Protein 6VRY (pdb70)

Structure (mmCIF, N/CA/C/O backbone):
data_6VRY
#
_entry.id   6VRY
#
_cell.length_a   65.760
_cell.length_b   72.087
_cell.length_c   100.833
_cell.angle_alpha   90.00
_cell.angle_beta   90.00
_cell.angle_gamma   90.00
#
_symmetry.space_group_name_H-M   'P 21 21 21'
#
loop_
_entity.id
_entity.type
_entity.pdbx_description
1 polymer 'NCI09 light chain'
2 polymer 'SIV V2 peptide'
3 polymer 'NCI09 heavy chain'
4 branched beta-D-mannopyranose-(1-4)-2-acetamido-2-deoxy-beta-D-glucopyranose-(1-4)-[alpha-L-fucopyranose-(1-6)]2-acetamido-2-deoxy-beta-D-glucopyranose
5 water water
#
loop_
_atom_site.group_PDB
_atom_site.id
_atom_site.type_symbol
_atom_site.label_atom_id
_atom_site.label_alt_id
_atom_site.label_comp_id
_atom_site.label_asym_id
_atom_site.label_entity_id
_atom_site.label_seq_id
_atom_site.pdbx_PDB_ins_code
_atom_site.Cartn_x
_atom_site.Cartn_y
_atom_site.Cartn_z
_atom_site.occupancy
_atom_site.B_iso_or_equiv
_atom_site.auth_seq_id
_atom_site.auth_comp_id
_atom_site.auth_asym_id
_atom_site.auth_atom_id
_atom_site.pdbx_PDB_model_num
ATOM 1 N N . GLU A 1 1 ? -1.689 -29.817 -7.686 1.00 12.05 1 GLU L N 1
ATOM 2 C CA . GLU A 1 1 ? -0.727 -28.669 -7.654 1.00 11.74 1 GLU L CA 1
ATOM 3 C C . GLU A 1 1 ? -1.458 -27.334 -7.526 1.00 12.94 1 GLU L C 1
ATOM 4 O O . GLU A 1 1 ? -2.655 -27.244 -7.843 1.00 14.39 1 GLU L O 1
ATOM 18 N N . ILE A 1 2 ? -0.724 -26.326 -7.057 1.00 10.64 2 ILE L N 1
ATOM 19 C CA . ILE A 1 2 ? -1.200 -24.945 -7.066 1.00 11.11 2 ILE L CA 1
ATOM 20 C C . ILE A 1 2 ? -0.920 -24.387 -8.451 1.00 12.94 2 ILE L C 1
ATOM 21 O O . ILE A 1 2 ? 0.176 -24.609 -8.993 1.00 14.46 2 ILE L O 1
ATOM 37 N N . VAL A 1 3 ? -1.893 -23.692 -9.029 1.00 9.57 3 VAL L N 1
ATOM 38 C CA . VAL A 1 3 ? -1.808 -23.108 -10.367 1.00 11.01 3 VAL L CA 1
ATOM 39 C C . VAL A 1 3 ? -1.641 -21.607 -10.233 1.00 10.11 3 VAL L C 1
ATOM 40 O O . VAL A 1 3 ? -2.391 -20.955 -9.488 1.00 10.19 3 VAL L O 1
ATOM 53 N N . MET A 1 4 ? -0.671 -21.071 -10.940 1.00 9.19 4 MET L N 1
ATOM 54 C CA . MET A 1 4 ? -0.402 -19.644 -10.999 1.00 8.24 4 MET L CA 1
ATOM 55 C C . MET A 1 4 ? -0.892 -19.077 -12.322 1.00 9.49 4 MET L C 1
ATOM 56 O O . MET A 1 4 ? -0.641 -19.659 -13.381 1.00 11.69 4 MET L O 1
ATOM 70 N N . THR A 1 5 ? -1.591 -17.973 -12.268 1.00 9.81 5 THR L N 1
ATOM 71 C CA A THR A 1 5 ? -2.130 -17.315 -13.450 0.50 10.68 5 THR L CA 1
ATOM 72 C CA B THR A 1 5 ? -2.064 -17.329 -13.480 0.50 12.33 5 THR L CA 1
ATOM 73 C C . THR A 1 5 ? -1.656 -15.873 -13.458 1.00 12.57 5 THR L C 1
ATOM 74 O O . THR A 1 5 ? -1.815 -15.179 -12.449 1.00 15.81 5 THR L O 1
ATOM 95 N N . GLN A 1 6 ? -1.161 -15.400 -14.583 1.00 10.23 6 GLN L N 1
ATOM 96 C CA . GLN A 1 6 ? -0.669 -14.049 -14.738 1.00 9.97 6 GLN L CA 1
ATOM 97 C C . GLN A 1 6 ? -1.517 -13.241 -15.706 1.00 12.00 6 GLN L C 1
ATOM 98 O O . GLN A 1 6 ? -2.047 -13.763 -16.688 1.00 14.71 6 GLN L O 1
ATOM 112 N N . SER A 1 7 ? -1.605 -11.955 -15.441 1.00 11.85 7 SER L N 1
ATOM 113 C CA . SER A 1 7 ? -2.286 -11.024 -16.319 1.00 12.14 7 SER L CA 1
ATOM 114 C C . SER A 1 7 ? -1.598 -9.672 -16.240 1.00 14.16 7 SER L C 1
ATOM 115 O O . SER A 1 7 ? -0.943 -9.369 -15.234 1.00 13.37 7 SER L O 1
ATOM 123 N N . PRO A 1 8 ? -1.685 -8.846 -17.304 1.00 13.08 8 PRO L N 1
ATOM 124 C CA . PRO A 1 8 ? -2.194 -9.225 -18.627 1.00 12.88 8 PRO L CA 1
ATOM 125 C C . PRO A 1 8 ? -1.219 -10.179 -19.331 1.00 14.11 8 PRO L C 1
ATOM 126 O O . PRO A 1 8 ? -0.100 -10.387 -18.862 1.00 15.14 8 PRO L O 1
ATOM 137 N N . VAL A 1 9 ? -1.618 -10.747 -20.467 1.00 14.23 9 VAL L N 1
ATOM 138 C CA . VAL A 1 9 ? -0.709 -11.602 -21.224 1.00 14.92 9 VAL L CA 1
ATOM 139 C C . VAL A 1 9 ? 0.423 -10.780 -21.836 1.00 12.16 9 VAL L C 1
ATOM 140 O O . VAL A 1 9 ? 1.576 -11.234 -21.918 1.00 13.95 9 VAL L O 1
ATOM 153 N N . THR A 1 10 ? 0.113 -9.568 -22.284 1.00 12.96 10 THR L N 1
ATOM 154 C CA . THR A 1 10 ? 1.083 -8.668 -22.876 1.00 14.00 10 THR L CA 1
ATOM 155 C C . THR A 1 10 ? 0.776 -7.253 -22.394 1.00 13.05 10 THR L C 1
ATOM 156 O O . THR A 1 10 ? -0.378 -6.923 -22.096 1.00 15.10 10 THR L O 1
ATOM 167 N N . LEU A 1 11 ? 1.818 -6.424 -22.310 1.00 13.50 11 LEU L N 1
ATOM 168 C CA . LEU A 1 11 ? 1.762 -5.031 -21.893 1.00 12.67 11 LEU L CA 1
ATOM 169 C C . LEU A 1 11 ? 2.644 -4.273 -22.862 1.00 16.63 11 LEU L C 1
ATOM 170 O O . LEU A 1 11 ? 3.711 -4.761 -23.246 1.00 18.30 11 LEU L O 1
ATOM 186 N N . SER A 1 12 ? 2.194 -3.107 -23.302 1.00 13.61 12 SER L N 1
ATOM 187 C CA . SER A 1 12 ? 2.959 -2.266 -24.208 1.00 13.60 12 SER L CA 1
ATOM 188 C C . SER A 1 12 ? 2.890 -0.864 -23.645 1.00 18.08 12 SER L C 1
ATOM 189 O O . SER A 1 12 ? 1.809 -0.256 -23.628 1.00 18.53 12 SER L O 1
ATOM 197 N N . LEU A 1 13 ? 4.026 -0.352 -23.186 1.00 14.04 13 LEU L N 1
ATOM 198 C CA . LEU A 1 13 ? 4.083 0.916 -22.474 1.00 15.43 13 LEU L CA 1
ATOM 199 C C . LEU A 1 13 ? 5.295 1.735 -22.889 1.00 15.27 13 LEU L C 1
ATOM 200 O O . LEU A 1 13 ? 6.326 1.188 -23.266 1.00 15.07 13 LEU L O 1
ATOM 216 N N . SER A 1 14 ? 5.171 3.045 -22.792 1.00 18.93 14 SER L N 1
ATOM 217 C CA . SER A 1 14 ? 6.268 3.933 -23.159 1.00 18.42 14 SER L CA 1
ATOM 218 C C . SER A 1 14 ? 7.326 3.973 -22.063 1.00 19.15 14 SER L C 1
ATOM 219 O O . SER A 1 14 ? 7.022 3.767 -20.882 1.00 20.46 14 SER L O 1
ATOM 227 N N . PRO A 1 15 ? 8.578 4.266 -22.420 1.00 20.13 15 PRO L N 1
ATOM 228 C CA . PRO A 1 15 ? 9.597 4.446 -21.384 1.00 19.12 15 PRO L CA 1
ATOM 229 C C . PRO A 1 15 ? 9.184 5.518 -20.393 1.00 21.88 15 PRO L C 1
ATOM 230 O O . PRO A 1 15 ? 8.599 6.543 -20.755 1.00 22.65 15 PRO L O 1
ATOM 241 N N . GLY A 1 16 ? 9.495 5.263 -19.131 1.00 20.65 16 GLY L N 1
ATOM 242 C CA . GLY A 1 16 ? 9.116 6.151 -18.065 1.00 26.74 16 GLY L CA 1
ATOM 243 C C . GLY A 1 16 ? 7.804 5.807 -17.397 1.00 24.21 16 GLY L C 1
ATOM 244 O O . GLY A 1 16 ? 7.549 6.290 -16.290 1.00 28.54 16 GLY L O 1
ATOM 248 N N . GLU A 1 17 ? 6.973 4.991 -18.040 1.00 19.51 17 GLU L N 1
ATOM 249 C CA . GLU A 1 17 ? 5.689 4.631 -17.468 1.00 20.41 17 GLU L CA 1
ATOM 250 C C . GLU A 1 17 ? 5.823 3.450 -16.518 1.00 19.11 17 GLU L C 1
ATOM 251 O O . GLU A 1 17 ? 6.793 2.694 -16.555 1.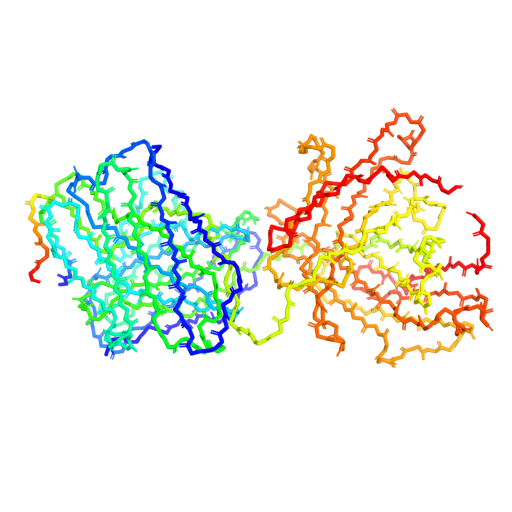00 21.22 17 GLU L O 1
ATOM 263 N N . ARG A 1 18 ? 4.831 3.314 -15.644 1.00 18.81 18 ARG L N 1
ATOM 264 C CA . ARG A 1 18 ? 4.799 2.248 -14.655 1.00 17.88 18 ARG L CA 1
ATOM 265 C C . ARG A 1 18 ? 4.109 1.016 -15.215 1.00 18.80 18 ARG L C 1
ATOM 266 O O . ARG A 1 18 ? 2.996 1.100 -15.745 1.00 22.11 18 ARG L O 1
ATOM 287 N N . ALA A 1 19 ? 4.797 -0.118 -15.142 1.00 17.62 19 ALA L N 1
ATOM 288 C CA . ALA A 1 19 ? 4.212 -1.396 -15.500 1.00 16.01 19 ALA L CA 1
ATOM 289 C C . ALA A 1 19 ? 3.764 -2.118 -14.234 1.00 15.52 19 ALA L C 1
ATOM 290 O O . ALA A 1 19 ? 4.520 -2.204 -13.262 1.00 18.38 19 ALA L O 1
ATOM 297 N N . THR A 1 20 ? 2.545 -2.637 -14.260 1.00 14.67 20 THR L N 1
ATOM 298 C CA . THR A 1 20 ? 1.958 -3.378 -13.147 1.00 14.59 20 THR L CA 1
ATOM 299 C C . THR A 1 20 ? 1.572 -4.755 -13.675 1.00 14.75 20 THR L C 1
ATOM 300 O O . THR A 1 20 ? 0.685 -4.876 -14.518 1.00 17.43 20 THR L O 1
ATOM 311 N N . LEU A 1 21 ? 2.233 -5.791 -13.170 1.00 12.33 21 LEU L N 1
ATOM 312 C CA . LEU A 1 21 ? 2.023 -7.161 -13.592 1.00 11.54 21 LEU L CA 1
ATOM 313 C C . LEU A 1 21 ? 1.395 -7.916 -12.439 1.00 11.44 21 LEU L C 1
ATOM 314 O O . LEU A 1 21 ? 1.873 -7.807 -11.304 1.00 13.98 21 LEU L O 1
ATOM 330 N N . SER A 1 22 ? 0.343 -8.683 -12.715 1.00 11.70 22 SER L N 1
ATOM 331 C CA . SER A 1 22 ? -0.368 -9.402 -11.660 1.00 11.49 22 SER L CA 1
ATOM 332 C C . SER A 1 22 ? -0.161 -10.910 -11.750 1.00 10.39 22 SER L C 1
ATOM 333 O O . SER A 1 22 ? -0.059 -11.483 -12.838 1.00 10.61 22 SER L O 1
ATOM 341 N N . CYS A 1 23 ? -0.170 -11.559 -10.585 1.00 10.17 23 CYS L N 1
ATOM 342 C CA . CYS A 1 23 ? -0.028 -13.003 -10.454 1.00 11.55 23 CYS L CA 1
ATOM 343 C C . CYS A 1 23 ? -1.030 -13.450 -9.407 1.00 14.94 23 CYS L C 1
ATOM 344 O O . CYS A 1 23 ? -1.145 -12.826 -8.341 1.00 15.97 23 CYS L O 1
ATOM 351 N N . ARG A 1 24 ? -1.815 -14.465 -9.742 1.00 12.36 24 ARG L N 1
ATOM 352 C CA . ARG A 1 24 ? -2.811 -15.043 -8.858 1.00 12.36 24 ARG L CA 1
ATOM 353 C C . ARG A 1 24 ? -2.495 -16.516 -8.638 1.00 11.69 24 ARG L C 1
ATOM 354 O O . ARG A 1 24 ? -2.143 -17.235 -9.585 1.00 13.64 24 ARG L O 1
ATOM 375 N N . ALA A 1 25 ? -2.565 -16.967 -7.390 1.00 10.62 25 ALA L N 1
ATOM 376 C CA . ALA A 1 25 ? -2.427 -18.375 -7.033 1.00 10.47 25 ALA L CA 1
ATOM 377 C C . ALA A 1 25 ? -3.796 -18.983 -6.786 1.00 11.54 25 ALA L C 1
ATOM 378 O O . ALA A 1 25 ? -4.686 -18.328 -6.252 1.00 13.65 25 ALA L O 1
ATOM 385 N N . SER A 1 26 ? -3.954 -20.269 -7.128 1.00 11.32 26 SER L N 1
ATOM 386 C CA . SER A 1 26 ? -5.239 -20.932 -6.975 1.00 12.46 26 SER L CA 1
ATOM 387 C C . SER A 1 26 ? -5.578 -21.239 -5.527 1.00 12.63 26 SER L C 1
ATOM 388 O O . SER A 1 26 ? -6.763 -21.416 -5.216 1.00 16.60 26 SER L O 1
ATOM 396 N N . GLN A 1 27 ? -4.595 -21.314 -4.661 1.00 12.64 27 GLN L N 1
ATOM 397 C CA . GLN A 1 27 ? -4.775 -21.344 -3.214 1.00 14.07 27 GLN L CA 1
ATOM 398 C C . GLN A 1 27 ? -3.662 -20.489 -2.628 1.00 13.35 27 GLN L C 1
ATOM 399 O O . GLN A 1 27 ? -2.645 -20.231 -3.279 1.00 13.15 27 GLN L O 1
ATOM 413 N N . SER A 1 28 ? -3.825 -20.072 -1.386 1.00 12.06 28 SER L N 1
ATOM 414 C CA . SER A 1 28 ? -2.820 -19.209 -0.783 1.00 12.15 28 SER L CA 1
ATOM 415 C C . SER A 1 28 ? -1.446 -19.859 -0.793 1.00 12.90 28 SER L C 1
ATOM 416 O O . SER A 1 28 ? -1.282 -21.029 -0.436 1.00 13.79 28 SER L O 1
ATOM 424 N N . VAL A 1 29 ? -0.439 -19.068 -1.163 1.00 11.31 29 VAL L N 1
ATOM 425 C CA . VAL A 1 29 ? 0.966 -19.453 -1.049 1.00 11.60 29 VAL L CA 1
ATOM 426 C C . VAL A 1 29 ? 1.684 -18.612 0.012 1.00 11.30 29 VAL L C 1
ATOM 427 O O . VAL A 1 29 ? 2.919 -18.625 0.092 1.00 10.93 29 VAL L O 1
ATOM 440 N N . ASN A 1 30 ? 0.918 -17.873 0.833 1.00 13.35 30 ASN L N 1
ATOM 441 C CA . ASN A 1 30 ? 1.413 -16.957 1.862 1.00 12.12 30 ASN L CA 1
ATOM 442 C C . ASN A 1 30 ? 2.395 -15.970 1.224 1.00 12.05 30 ASN L C 1
ATOM 443 O O . ASN A 1 30 ? 1.966 -15.104 0.464 1.00 13.01 30 ASN L O 1
ATOM 453 N N . ALA A 1 31 ? 3.694 -16.096 1.486 1.00 10.46 31 ALA L N 1
ATOM 454 C CA . ALA A 1 31 ? 4.693 -15.206 0.909 1.00 11.59 31 ALA L CA 1
ATOM 455 C C . ALA A 1 31 ? 5.670 -15.939 0.002 1.00 9.98 31 ALA L C 1
ATOM 456 O O . ALA A 1 31 ? 6.680 -15.361 -0.398 1.00 10.44 31 ALA L O 1
ATOM 463 N N . SER A 1 32 ? 5.407 -17.205 -0.310 1.00 9.21 32 SER L N 1
ATOM 464 C CA . SER A 1 32 ? 6.364 -18.053 -1.019 1.00 9.04 32 SER L CA 1
ATOM 465 C C . SER A 1 32 ? 6.195 -17.877 -2.526 1.00 8.38 32 SER L C 1
ATOM 466 O O . SER A 1 32 ? 5.708 -18.768 -3.247 1.00 9.14 32 SER L O 1
ATOM 474 N N . LEU A 1 33 ? 6.623 -16.706 -3.000 1.00 8.47 33 LEU L N 1
ATOM 475 C CA . LEU A 1 33 ? 6.373 -16.271 -4.373 1.00 7.79 33 LEU L CA 1
ATOM 476 C C . LEU A 1 33 ? 7.581 -15.512 -4.885 1.00 8.22 33 LEU L C 1
ATOM 477 O O . LEU A 1 33 ? 8.077 -14.584 -4.230 1.00 8.80 33 LEU L O 1
ATOM 493 N N . ALA A 1 34 ? 8.057 -15.904 -6.060 1.00 8.29 34 ALA L N 1
ATOM 494 C CA . ALA A 1 34 ? 9.220 -15.327 -6.709 1.00 7.87 34 ALA L CA 1
ATOM 495 C C . ALA A 1 34 ? 8.829 -14.840 -8.102 1.00 7.57 34 ALA L C 1
ATOM 496 O O . ALA A 1 34 ? 7.864 -15.319 -8.712 1.00 8.03 34 ALA L O 1
ATOM 503 N N . TRP A 1 35 ? 9.625 -13.894 -8.609 1.00 7.74 35 TRP L N 1
ATOM 504 C CA . TRP A 1 35 ? 9.476 -13.337 -9.952 1.00 7.73 35 TRP L CA 1
ATOM 505 C C . TRP A 1 35 ? 10.794 -13.468 -10.705 1.00 7.72 35 TRP L C 1
ATOM 506 O O . TRP A 1 35 ? 11.878 -13.240 -10.145 1.00 8.33 35 TRP L O 1
ATOM 527 N N . TYR A 1 36 ? 10.682 -13.785 -11.995 1.00 7.86 36 TYR L N 1
ATOM 528 C CA . TYR A 1 36 ? 11.806 -13.892 -12.902 1.00 7.84 36 TYR L CA 1
ATOM 529 C C . TYR A 1 36 ? 11.585 -13.014 -14.127 1.00 7.69 36 TYR L C 1
ATOM 530 O O . TYR A 1 36 ? 10.445 -12.747 -14.514 1.00 8.18 36 TYR L O 1
ATOM 548 N N . GLN A 1 37 ? 12.697 -12.577 -14.737 1.00 7.90 37 GLN L N 1
ATOM 549 C CA . GLN A 1 37 ? 12.714 -11.866 -16.022 1.00 8.10 37 GLN L CA 1
ATOM 550 C C . GLN A 1 37 ? 13.438 -12.729 -17.033 1.00 8.27 37 GLN L C 1
ATOM 551 O O . GLN A 1 37 ? 14.561 -13.167 -16.766 1.00 9.08 37 GLN L O 1
ATOM 565 N N . GLN A 1 38 ? 12.842 -12.938 -18.197 1.00 7.82 38 GLN L N 1
ATOM 566 C CA . GLN A 1 38 ? 13.498 -13.699 -19.262 1.00 7.80 38 GLN L CA 1
ATOM 567 C C . GLN A 1 38 ? 13.587 -12.860 -20.532 1.00 8.01 38 GLN L C 1
ATOM 568 O O . GLN A 1 38 ? 12.568 -12.554 -21.158 1.00 9.41 38 GLN L O 1
ATOM 582 N N . LYS A 1 39 ? 14.778 -12.531 -20.909 1.00 10.16 39 LYS L N 1
ATOM 583 C CA . LYS A 1 39 ? 15.072 -11.824 -22.145 1.00 12.51 39 LYS L CA 1
ATOM 584 C C . LYS A 1 39 ? 15.282 -12.824 -23.268 1.00 14.79 39 LYS L C 1
ATOM 585 O O . LYS A 1 39 ? 15.592 -13.992 -23.027 1.00 13.99 39 LYS L O 1
ATOM 604 N N . PRO A 1 40 ? 15.165 -12.385 -24.521 1.00 17.61 40 PRO L N 1
ATOM 605 C CA . PRO A 1 40 ? 15.300 -13.321 -25.644 1.00 18.36 40 PRO L CA 1
ATOM 606 C C . PRO A 1 40 ? 16.635 -14.051 -25.667 1.00 17.73 40 PRO L C 1
ATOM 607 O O . PRO A 1 40 ? 17.699 -13.458 -25.496 1.00 20.37 40 PRO L O 1
ATOM 618 N N . GLY A 1 41 ? 16.563 -15.359 -25.858 1.00 17.95 41 GLY L N 1
ATOM 619 C CA . GLY A 1 41 ? 17.725 -16.194 -25.996 1.00 21.26 41 GLY L CA 1
ATOM 620 C C . GLY A 1 41 ? 18.410 -16.535 -24.706 1.00 20.78 41 GLY L C 1
ATOM 621 O O . GLY A 1 41 ? 19.468 -17.168 -24.743 1.00 21.62 41 GLY L O 1
ATOM 625 N N . GLN A 1 42 ? 17.851 -16.118 -23.571 1.00 16.13 42 GLN L N 1
ATOM 626 C CA . GLN A 1 42 ? 18.482 -16.299 -22.277 1.00 13.49 42 GLN L CA 1
ATOM 627 C C . GLN A 1 42 ? 17.598 -17.133 -21.366 1.00 9.51 42 GLN L C 1
ATOM 628 O O . GLN A 1 42 ? 16.379 -17.235 -21.569 1.00 11.22 42 GLN L O 1
ATOM 642 N N . ALA A 1 43 ? 18.217 -17.698 -20.339 1.00 9.98 43 ALA L N 1
ATOM 643 C CA . ALA A 1 43 ? 17.466 -18.291 -19.256 1.00 11.28 43 ALA L CA 1
ATOM 644 C C . ALA A 1 43 ? 16.779 -17.202 -18.426 1.00 11.00 43 ALA L C 1
ATOM 645 O O . ALA A 1 43 ? 17.205 -16.042 -18.428 1.00 10.68 43 ALA L O 1
ATOM 652 N N . PRO A 1 44 ? 15.735 -17.558 -17.692 1.00 9.65 44 PRO L N 1
ATOM 653 C CA . PRO A 1 44 ? 15.162 -16.628 -16.712 1.00 8.39 44 PRO L CA 1
ATOM 654 C C . PRO A 1 44 ? 16.183 -16.208 -15.670 1.00 10.26 44 PRO L C 1
ATOM 655 O O . PRO A 1 44 ? 17.096 -16.960 -15.306 1.00 12.17 44 PRO L O 1
ATOM 666 N N . ARG A 1 45 ? 16.009 -14.973 -15.184 1.00 9.93 45 ARG L N 1
ATOM 667 C CA . ARG A 1 45 ? 16.808 -14.362 -14.139 1.00 9.64 45 ARG L CA 1
ATOM 668 C C . ARG A 1 45 ? 15.926 -14.060 -12.929 1.00 8.51 45 ARG L C 1
ATOM 669 O O . ARG A 1 45 ? 14.892 -13.396 -13.049 1.00 8.89 45 ARG L O 1
ATOM 690 N N . LEU A 1 46 ? 16.324 -14.544 -11.757 1.00 8.38 46 LEU L N 1
ATOM 691 C CA . LEU A 1 46 ? 15.584 -14.274 -10.533 1.00 8.67 46 LEU L CA 1
ATOM 692 C C . LEU A 1 46 ? 15.656 -12.794 -10.159 1.00 9.47 46 LEU L C 1
ATOM 693 O O . LEU A 1 46 ? 16.736 -12.220 -10.057 1.00 11.05 46 LEU L O 1
ATOM 709 N N . LEU A 1 47 ? 14.483 -12.203 -9.924 1.00 8.70 47 LEU L N 1
ATOM 710 C CA . LEU A 1 47 ? 14.392 -10.799 -9.526 1.00 9.11 47 LEU L CA 1
ATOM 711 C C . LEU A 1 47 ? 14.021 -10.617 -8.065 1.00 11.00 47 LEU L C 1
ATOM 712 O O . LEU A 1 47 ? 14.670 -9.838 -7.365 1.00 12.49 47 LEU L O 1
ATOM 728 N N . ILE A 1 48 ? 12.957 -11.282 -7.622 1.00 9.41 48 ILE L N 1
ATOM 729 C CA . ILE A 1 48 ? 12.305 -11.018 -6.347 1.00 9.63 48 ILE L CA 1
ATOM 730 C C . ILE A 1 48 ? 11.945 -12.367 -5.755 1.00 8.99 48 ILE L C 1
ATOM 731 O O . ILE A 1 48 ? 11.561 -13.289 -6.485 1.00 9.56 48 ILE L O 1
ATOM 747 N N . TYR A 1 49 ? 12.033 -12.503 -4.443 1.00 9.22 49 TYR L N 1
ATOM 748 C CA . TYR A 1 49 ? 11.518 -13.668 -3.752 1.00 10.39 49 TYR L CA 1
ATOM 749 C C . TYR A 1 49 ? 10.894 -13.243 -2.434 1.00 9.61 49 TYR L C 1
ATOM 750 O O . TYR A 1 49 ? 10.994 -12.087 -2.030 1.00 9.39 49 TYR L O 1
ATOM 768 N N . ASP A 1 50 ? 10.233 -14.181 -1.761 1.00 10.42 50 ASP L N 1
ATOM 769 C CA A ASP A 1 50 ? 9.475 -13.869 -0.543 0.62 10.00 50 ASP L CA 1
ATOM 770 C CA B ASP A 1 50 ? 9.467 -13.871 -0.547 0.38 9.99 50 ASP L CA 1
ATOM 771 C C . ASP A 1 50 ? 8.503 -12.712 -0.791 1.00 10.34 50 ASP L C 1
ATOM 772 O O . ASP A 1 50 ? 8.258 -11.877 0.090 1.00 12.27 50 ASP L O 1
ATOM 789 N N . ALA A 1 51 ? 7.955 -12.665 -2.008 1.00 9.72 51 ALA L N 1
ATOM 790 C CA . ALA A 1 51 ? 6.996 -11.677 -2.493 1.00 9.64 51 ALA L CA 1
ATOM 791 C C . ALA A 1 51 ? 7.584 -10.285 -2.725 1.00 9.73 51 ALA L C 1
ATOM 792 O O . ALA A 1 51 ? 7.220 -9.634 -3.706 1.00 10.85 51 ALA L O 1
ATOM 799 N N . SER A 1 52 ? 8.502 -9.829 -1.869 1.00 10.50 52 SER L N 1
ATOM 800 C CA . SER A 1 52 ? 8.945 -8.446 -1.885 1.00 12.09 52 SER L CA 1
ATOM 801 C C . SER A 1 52 ? 10.434 -8.231 -1.672 1.00 11.67 52 SER L C 1
ATOM 802 O O . SER A 1 52 ? 10.856 -7.073 -1.654 1.00 13.72 52 SER L O 1
ATOM 810 N N . THR A 1 53 ? 11.252 -9.273 -1.513 1.00 11.12 53 THR L N 1
ATOM 811 C CA . THR A 1 53 ? 12.689 -9.091 -1.295 1.00 11.13 53 THR L CA 1
ATOM 812 C C . THR A 1 53 ? 13.416 -9.112 -2.638 1.00 12.47 53 THR L C 1
ATOM 813 O O . THR A 1 53 ? 13.248 -10.039 -3.429 1.00 11.66 53 THR L O 1
ATOM 824 N N . ARG A 1 54 ? 14.207 -8.092 -2.920 1.00 13.90 54 ARG L N 1
ATOM 825 C CA . ARG A 1 54 ? 14.948 -8.045 -4.173 1.00 15.40 54 ARG L CA 1
ATOM 826 C C . ARG A 1 54 ? 16.212 -8.902 -4.096 1.00 16.03 54 ARG L C 1
ATOM 827 O O . ARG A 1 54 ? 16.929 -8.885 -3.093 1.00 18.44 54 ARG L O 1
ATOM 848 N N . ALA A 1 55 ? 16.517 -9.609 -5.189 1.00 15.52 55 ALA L N 1
ATOM 849 C CA . ALA A 1 55 ? 17.837 -10.223 -5.314 1.00 19.92 55 ALA L CA 1
ATOM 850 C C . ALA A 1 55 ? 18.915 -9.143 -5.277 1.00 19.50 55 ALA L C 1
ATOM 851 O O . ALA A 1 55 ? 18.686 -7.982 -5.637 1.00 21.10 55 ALA L O 1
ATOM 858 N N . THR A 1 56 ? 20.107 -9.524 -4.815 1.00 27.82 56 THR L N 1
ATOM 859 C CA . THR A 1 56 ? 21.175 -8.547 -4.630 1.00 29.94 56 THR L CA 1
ATOM 860 C C . THR A 1 56 ? 21.500 -7.836 -5.935 1.00 25.23 56 THR L C 1
ATOM 861 O O . THR A 1 56 ? 21.602 -8.458 -6.994 1.00 28.25 56 THR L O 1
ATOM 872 N N . GLY A 1 57 ? 21.670 -6.517 -5.852 1.00 27.09 57 GLY L N 1
ATOM 873 C CA . GLY A 1 57 ? 22.015 -5.723 -7.007 1.00 34.02 57 GLY L CA 1
ATOM 874 C C . GLY A 1 57 ? 20.869 -5.364 -7.926 1.00 31.76 57 GLY L C 1
ATOM 875 O O . GLY A 1 57 ? 21.082 -4.610 -8.883 1.00 35.11 57 GLY L O 1
ATOM 879 N N . LEU A 1 58 ? 19.661 -5.871 -7.679 1.00 25.40 58 LEU L N 1
ATOM 880 C CA . LEU A 1 58 ? 18.556 -5.589 -8.572 1.00 25.24 58 LEU L CA 1
ATOM 881 C C . LEU A 1 58 ? 18.284 -4.086 -8.594 1.00 23.05 58 LEU L C 1
ATOM 882 O O . LEU A 1 58 ? 18.235 -3.448 -7.538 1.00 26.36 58 LEU L O 1
ATOM 898 N N . PRO A 1 59 ? 18.069 -3.502 -9.776 1.00 21.70 59 PRO L N 1
ATOM 899 C CA . PRO A 1 59 ? 17.658 -2.097 -9.831 1.00 21.86 59 PRO L CA 1
ATOM 900 C C . PRO A 1 59 ? 16.416 -1.870 -8.988 1.00 23.05 59 PRO L C 1
ATOM 901 O O . PRO A 1 59 ? 15.530 -2.727 -8.897 1.00 24.21 59 PRO L O 1
ATOM 912 N N . ASP A 1 60 ? 16.358 -0.697 -8.362 1.00 26.24 60 ASP L N 1
ATOM 913 C CA . ASP A 1 60 ? 15.262 -0.400 -7.461 1.00 29.04 60 ASP L CA 1
ATOM 914 C C . ASP A 1 60 ? 13.936 -0.241 -8.185 1.00 29.77 60 ASP L C 1
ATOM 915 O O . ASP A 1 60 ? 12.892 -0.321 -7.539 1.00 27.86 60 ASP L O 1
ATOM 924 N N . ARG A 1 61 ? 13.941 -0.020 -9.504 1.00 20.70 61 ARG L N 1
ATOM 925 C CA . ARG A 1 61 ? 12.680 0.165 -10.205 1.00 22.84 61 ARG L CA 1
ATOM 926 C C . ARG A 1 61 ? 11.813 -1.089 -10.179 1.00 17.83 61 ARG L C 1
ATOM 927 O O . ARG A 1 61 ? 10.604 -0.987 -10.414 1.00 18.85 61 ARG L O 1
ATOM 948 N N . PHE A 1 62 ? 12.390 -2.262 -9.899 1.00 16.15 62 PHE L N 1
ATOM 949 C CA . PHE A 1 62 ? 11.619 -3.486 -9.763 1.00 14.63 62 PHE L CA 1
ATOM 950 C C . PHE A 1 62 ? 11.184 -3.638 -8.308 1.00 17.13 62 PHE L C 1
ATOM 951 O O . PHE A 1 62 ? 12.017 -3.587 -7.400 1.00 20.22 62 PHE L O 1
ATOM 968 N N . SER A 1 63 ? 9.883 -3.850 -8.082 1.00 14.00 63 SER L N 1
ATOM 969 C CA . SER A 1 63 ? 9.378 -4.077 -6.730 1.00 13.13 63 SER L CA 1
ATOM 970 C C . SER A 1 63 ? 8.271 -5.111 -6.758 1.00 15.71 63 SER L C 1
ATOM 971 O O . SER A 1 63 ? 7.500 -5.187 -7.722 1.00 17.09 63 SER L O 1
ATOM 979 N N . GLY A 1 64 ? 8.215 -5.933 -5.721 1.00 12.15 64 GLY L N 1
ATOM 980 C CA . GLY A 1 64 ? 7.197 -6.954 -5.592 1.00 10.72 64 GLY L CA 1
ATOM 981 C C . GLY A 1 64 ? 6.342 -6.663 -4.382 1.00 11.61 64 GLY L C 1
ATOM 982 O O . GLY A 1 64 ? 6.828 -6.178 -3.366 1.00 12.96 64 GLY L O 1
ATOM 986 N N . SER A 1 65 ? 5.063 -7.010 -4.484 1.00 10.59 65 SER L N 1
ATOM 987 C CA . SER A 1 65 ? 4.158 -6.892 -3.355 1.00 11.38 65 SER L CA 1
ATOM 988 C C . SER A 1 65 ? 3.110 -7.987 -3.411 1.00 11.07 65 SER L C 1
ATOM 989 O O . SER A 1 65 ? 2.953 -8.693 -4.406 1.00 10.28 65 SER L O 1
ATOM 997 N N . GLY A 1 66 ? 2.390 -8.123 -2.321 1.00 13.34 66 GLY L N 1
ATOM 998 C CA . GLY A 1 66 ? 1.255 -9.019 -2.253 1.00 13.25 66 GLY L CA 1
ATOM 999 C C . GLY A 1 66 ? 1.449 -10.115 -1.232 1.00 12.90 66 GLY L C 1
ATOM 1000 O O . GLY A 1 66 ? 2.469 -10.214 -0.556 1.00 14.98 66 GLY L O 1
ATOM 1004 N N . SER A 1 67 ? 0.432 -10.967 -1.146 1.00 11.10 67 SER L N 1
ATOM 1005 C CA A SER A 1 67 ? 0.424 -12.084 -0.230 0.48 13.20 67 SER L CA 1
ATOM 1006 C CA B SER A 1 67 ? 0.318 -11.986 -0.118 0.52 11.68 67 SER L CA 1
ATOM 1007 C C . SER A 1 67 ? -0.807 -12.936 -0.497 1.00 12.04 67 SER L C 1
ATOM 1008 O O . SER A 1 67 ? -1.772 -12.514 -1.154 1.00 13.37 67 SER L O 1
ATOM 1023 N N . GLY A 1 68 ? -0.711 -14.183 -0.045 1.00 12.25 68 GLY L N 1
ATOM 1024 C CA . GLY A 1 68 ? -1.824 -15.116 -0.120 1.00 12.53 68 GLY L CA 1
ATOM 1025 C C . GLY A 1 68 ? -2.040 -15.605 -1.530 1.00 10.97 68 GLY L C 1
ATOM 1026 O O . GLY A 1 68 ? -1.261 -16.419 -2.031 1.00 11.49 68 GLY L O 1
ATOM 1030 N N . THR A 1 69 ? -3.078 -15.093 -2.196 1.00 11.23 69 THR L N 1
ATOM 1031 C CA . THR A 1 69 ? -3.374 -15.467 -3.577 1.00 11.48 69 THR L CA 1
ATOM 1032 C C . THR A 1 69 ? -3.102 -14.369 -4.590 1.00 12.55 69 THR L C 1
ATOM 1033 O O . THR A 1 69 ? -3.295 -14.603 -5.777 1.00 13.68 69 THR L O 1
ATOM 1044 N N . GLU A 1 70 ? -2.742 -13.150 -4.173 1.00 10.55 70 GLU L N 1
ATOM 1045 C CA . GLU A 1 70 ? -2.629 -12.027 -5.099 1.00 10.95 70 GLU L CA 1
ATOM 1046 C C . GLU A 1 70 ? -1.298 -11.317 -4.947 1.00 10.57 70 GLU L C 1
ATOM 1047 O O . GLU A 1 70 ? -0.955 -10.873 -3.848 1.00 12.17 70 GLU L O 1
ATOM 1059 N N . PHE A 1 71 ? -0.563 -11.199 -6.049 1.00 9.76 71 PHE L N 1
ATOM 1060 C CA . PHE A 1 71 ? 0.779 -10.635 -6.061 1.00 9.62 71 PHE L CA 1
ATOM 1061 C C . PHE A 1 71 ? 0.924 -9.695 -7.245 1.00 11.43 71 PHE L C 1
ATOM 1062 O O . PHE A 1 71 ? 0.235 -9.830 -8.266 1.00 11.46 71 PHE L O 1
ATOM 1079 N N . THR A 1 72 ? 1.833 -8.729 -7.096 1.00 10.05 72 THR L N 1
ATOM 1080 C CA A THR A 1 72 ? 2.128 -7.756 -8.143 0.63 10.02 72 THR L CA 1
ATOM 1081 C CA B THR A 1 72 ? 2.136 -7.809 -8.181 0.37 11.88 72 THR L CA 1
ATOM 1082 C C . THR A 1 72 ? 3.636 -7.575 -8.283 1.00 11.64 72 THR L C 1
ATOM 1083 O O . THR A 1 72 ? 4.344 -7.489 -7.273 1.00 12.32 72 THR L O 1
ATOM 1104 N N . LEU A 1 73 ? 4.112 -7.471 -9.523 1.00 10.14 73 LEU L N 1
ATOM 1105 C CA . LEU A 1 73 ? 5.446 -6.989 -9.834 1.00 9.72 73 LEU L CA 1
ATOM 1106 C C . LEU A 1 73 ? 5.269 -5.621 -10.478 1.00 11.23 73 LEU L C 1
ATOM 1107 O O . LEU A 1 73 ? 4.503 -5.497 -11.440 1.00 12.47 73 LEU L O 1
ATOM 1123 N N . SER A 1 74 ? 5.938 -4.615 -9.944 1.00 12.57 74 SER L N 1
ATOM 1124 C CA . SER A 1 74 ? 5.892 -3.274 -10.502 1.00 14.01 74 SER L CA 1
ATOM 1125 C C . SER A 1 74 ? 7.251 -2.928 -11.077 1.00 14.04 74 SER L C 1
ATOM 1126 O O . SER A 1 74 ? 8.301 -3.238 -10.496 1.00 15.66 74 SER L O 1
ATOM 1134 N N . ILE A 1 75 ? 7.232 -2.295 -12.239 1.00 14.92 75 ILE L N 1
ATOM 1135 C CA . ILE A 1 75 ? 8.419 -1.664 -12.796 1.00 15.51 75 ILE L CA 1
ATOM 1136 C C . ILE A 1 75 ? 8.092 -0.184 -12.829 1.00 18.29 75 ILE L C 1
ATOM 1137 O O . ILE A 1 75 ? 7.208 0.255 -13.582 1.00 20.78 75 ILE L O 1
ATOM 1153 N N . SER A 1 76 ? 8.735 0.579 -11.954 1.00 20.21 76 SER L N 1
ATOM 1154 C CA . SER A 1 76 ? 8.231 1.907 -11.617 1.00 21.88 76 SER L CA 1
ATOM 1155 C C . SER A 1 76 ? 8.388 2.886 -12.763 1.00 33.04 76 SER L C 1
ATOM 1156 O O . SER A 1 76 ? 7.579 3.814 -12.902 1.00 33.09 76 SER L O 1
ATOM 1164 N N . SER A 1 77 ? 9.409 2.694 -13.592 1.00 23.69 77 SER L N 1
ATOM 1165 C CA . SER A 1 77 ? 9.646 3.547 -14.746 1.00 21.95 77 SER L CA 1
ATOM 1166 C C . SER A 1 77 ? 10.348 2.684 -15.787 1.00 22.60 77 SER L C 1
ATOM 1167 O O . SER A 1 77 ? 11.532 2.367 -15.644 1.00 26.75 77 SER L O 1
ATOM 1175 N N . LEU A 1 78 ? 9.621 2.297 -16.825 1.00 20.14 78 LEU L N 1
ATOM 1176 C CA . LEU A 1 78 ? 10.151 1.328 -17.767 1.00 19.16 78 LEU L CA 1
ATOM 1177 C C . LEU A 1 78 ? 11.350 1.896 -18.517 1.00 20.78 78 LEU L C 1
ATOM 1178 O O . LEU A 1 78 ? 11.383 3.080 -18.871 1.00 20.97 78 LEU L O 1
ATOM 1194 N N . GLU A 1 79 ? 12.327 1.036 -18.788 1.00 19.38 79 GLU L N 1
ATOM 1195 C CA A GLU A 1 79 ? 13.458 1.345 -19.650 0.52 20.02 79 GLU L CA 1
ATOM 1196 C CA B GLU A 1 79 ? 13.472 1.323 -19.633 0.48 19.69 79 GLU L CA 1
ATOM 1197 C C . GLU A 1 79 ? 13.463 0.387 -20.836 1.00 17.96 79 GLU L C 1
ATOM 1198 O O . GLU A 1 79 ? 12.913 -0.714 -20.763 1.00 17.10 79 GLU L O 1
ATOM 1221 N N . PRO A 1 80 ? 14.081 0.789 -21.964 1.00 17.85 80 PRO L N 1
ATOM 1222 C CA . PRO A 1 80 ? 14.117 -0.101 -23.145 1.00 17.44 80 PRO L CA 1
ATOM 1223 C C . PRO A 1 80 ? 14.657 -1.491 -22.857 1.00 16.01 80 PRO L C 1
ATOM 1224 O O . PRO A 1 80 ? 14.145 -2.489 -23.394 1.00 15.20 80 PRO L O 1
ATOM 1235 N N . GLU A 1 81 ? 15.668 -1.600 -21.996 1.00 14.98 81 GLU L N 1
ATOM 1236 C CA . GLU A 1 81 ? 16.236 -2.903 -21.672 1.00 13.52 81 GLU L CA 1
ATOM 1237 C C . GLU A 1 81 ? 15.291 -3.801 -20.885 1.00 12.50 81 GLU L C 1
ATOM 1238 O O . GLU A 1 81 ? 15.602 -4.994 -20.704 1.00 14.85 81 GLU L O 1
ATOM 1250 N N . ASP A 1 82 ? 14.154 -3.282 -20.428 1.00 13.20 82 ASP L N 1
ATOM 1251 C CA . ASP A 1 82 ? 13.210 -4.081 -19.655 1.00 11.88 82 ASP L CA 1
ATOM 1252 C C . ASP A 1 82 ? 12.294 -4.933 -20.513 1.00 12.56 82 ASP L C 1
ATOM 1253 O O . ASP A 1 82 ? 11.485 -5.703 -19.966 1.00 11.71 82 ASP L O 1
ATOM 1262 N N . PHE A 1 83 ? 12.410 -4.842 -21.826 1.00 11.46 83 PHE L N 1
ATOM 1263 C CA . PHE A 1 83 ? 11.719 -5.780 -22.703 1.00 11.18 83 PHE L CA 1
ATOM 1264 C C . PHE A 1 83 ? 12.056 -7.212 -22.304 1.00 9.58 83 PHE L C 1
ATOM 1265 O O . PHE A 1 83 ? 13.230 -7.598 -22.291 1.00 12.15 83 PHE L O 1
ATOM 1282 N N . ALA A 1 84 ? 11.030 -8.006 -22.014 1.00 9.31 84 ALA L N 1
ATOM 1283 C CA . ALA A 1 84 ? 11.230 -9.361 -21.506 1.00 8.55 84 ALA L CA 1
ATOM 1284 C C . ALA A 1 84 ? 9.866 -9.967 -21.257 1.00 9.67 84 ALA L C 1
ATOM 1285 O O . ALA A 1 84 ? 8.847 -9.274 -21.285 1.00 9.64 84 ALA L O 1
ATOM 1292 N N . VAL A 1 85 ? 9.863 -11.273 -20.988 1.00 7.99 85 VAL L N 1
ATOM 1293 C CA . VAL A 1 85 ? 8.730 -11.962 -20.392 1.00 7.81 85 VAL L CA 1
ATOM 1294 C C . VAL A 1 85 ? 9.023 -12.146 -18.910 1.00 7.78 85 VAL L C 1
ATOM 1295 O O . VAL A 1 85 ? 10.105 -12.637 -18.543 1.00 9.27 85 VAL L O 1
ATOM 1308 N N . TYR A 1 86 ? 8.052 -11.798 -18.067 1.00 8.05 86 TYR L N 1
ATOM 1309 C CA . TYR A 1 86 ? 8.182 -11.882 -16.620 1.00 8.15 86 TYR L CA 1
ATOM 1310 C C . TYR A 1 86 ? 7.293 -13.012 -16.148 1.00 8.27 86 TYR L C 1
ATOM 1311 O O . TYR A 1 86 ? 6.125 -13.096 -16.552 1.00 9.61 86 TYR L O 1
ATOM 1329 N N . TYR A 1 87 ? 7.837 -13.869 -15.275 1.00 7.36 87 TYR L N 1
ATOM 1330 C CA . TYR A 1 87 ? 7.123 -15.029 -14.761 1.00 7.21 87 TYR L CA 1
ATOM 1331 C C . TYR A 1 87 ? 7.107 -15.012 -13.246 1.00 7.90 87 TYR L C 1
ATOM 1332 O O . TYR A 1 87 ? 8.096 -14.649 -12.623 1.00 8.70 87 TYR L O 1
ATOM 1350 N N . CYS A 1 88 ? 6.016 -15.457 -12.662 1.00 8.09 88 CYS L N 1
ATOM 1351 C CA . CYS A 1 88 ? 5.987 -15.751 -11.237 1.00 8.06 88 CYS L CA 1
ATOM 1352 C C . CYS A 1 88 ? 6.104 -17.253 -11.023 1.00 8.47 88 CYS L C 1
ATOM 1353 O O . CYS A 1 88 ? 5.845 -18.068 -11.919 1.00 10.86 88 CYS L O 1
ATOM 1360 N N . GLN A 1 89 ? 6.542 -17.619 -9.826 1.00 7.76 89 GLN L N 1
ATOM 1361 C CA . GLN A 1 89 ? 6.708 -19.016 -9.419 1.00 7.91 89 GLN L CA 1
ATOM 1362 C C . GLN A 1 89 ? 6.416 -19.111 -7.934 1.00 7.40 89 GLN L C 1
ATOM 1363 O O . GLN A 1 89 ? 6.983 -18.330 -7.165 1.00 8.69 89 GLN L O 1
ATOM 1377 N N . HIS A 1 90 ? 5.567 -20.031 -7.518 1.00 7.15 90 HIS L N 1
ATOM 1378 C CA . HIS A 1 90 ? 5.406 -20.275 -6.095 1.00 7.26 90 HIS L CA 1
ATOM 1379 C C . HIS A 1 90 ? 6.354 -21.361 -5.623 1.00 7.19 90 HIS L C 1
ATOM 1380 O O . HIS A 1 90 ? 6.842 -22.190 -6.397 1.00 7.94 90 HIS L O 1
ATOM 1394 N N . TYR A 1 91 ? 6.590 -21.365 -4.321 1.00 7.61 91 TYR L N 1
ATOM 1395 C CA . TYR A 1 91 ? 7.360 -22.415 -3.645 1.00 7.64 91 TYR L CA 1
ATOM 1396 C C . TYR A 1 91 ? 6.713 -22.718 -2.315 1.00 7.59 91 TYR L C 1
ATOM 1397 O O . TYR A 1 91 ? 7.393 -22.865 -1.289 1.00 8.44 91 TYR L O 1
ATOM 1415 N N . PHE A 1 92 ? 5.376 -22.769 -2.314 1.00 7.71 92 PHE L N 1
ATOM 1416 C CA . PHE A 1 92 ? 4.641 -23.043 -1.076 1.00 9.00 92 PHE L CA 1
ATOM 1417 C C . PHE A 1 92 ? 4.622 -24.529 -0.733 1.00 11.10 92 PHE L C 1
ATOM 1418 O O . PHE A 1 92 ? 4.689 -24.903 0.453 1.00 12.94 92 PHE L O 1
ATOM 1435 N N . ASN A 1 93 ? 4.470 -25.373 -1.753 1.00 9.74 93 ASN L N 1
ATOM 1436 C CA . ASN A 1 93 ? 4.482 -26.823 -1.610 1.00 10.65 93 ASN L CA 1
ATOM 1437 C C . ASN A 1 93 ? 4.956 -27.423 -2.927 1.00 11.13 93 ASN L C 1
ATOM 1438 O O . ASN A 1 93 ? 5.227 -26.707 -3.888 1.00 10.87 93 ASN L O 1
ATOM 1449 N N . TRP A 1 94 ? 5.081 -28.741 -2.970 1.00 10.96 94 TRP L N 1
ATOM 1450 C CA . TRP A 1 94 ? 5.476 -29.407 -4.199 1.00 10.14 94 TRP L CA 1
ATOM 1451 C C . TRP A 1 94 ? 4.233 -29.827 -4.985 1.00 11.50 94 TRP L C 1
ATOM 1452 O O . TRP A 1 94 ? 3.239 -30.242 -4.386 1.00 13.21 94 TRP L O 1
ATOM 1473 N N . PRO A 1 95 ? 4.251 -29.750 -6.322 1.00 9.93 95 PRO L N 1
ATOM 1474 C CA . PRO A 1 95 ? 5.371 -29.274 -7.135 1.00 9.72 95 PRO L CA 1
ATOM 1475 C C . PRO A 1 95 ? 5.441 -27.752 -7.263 1.00 9.96 95 PRO L C 1
ATOM 1476 O O . PRO A 1 95 ? 4.437 -27.050 -7.116 1.00 9.93 95 PRO L O 1
ATOM 1487 N N . LEU A 1 96 ? 6.642 -27.251 -7.521 1.00 8.24 96 LEU L N 1
ATOM 1488 C CA . LEU A 1 96 ? 6.811 -25.860 -7.903 1.00 7.94 96 LEU L CA 1
ATOM 1489 C C . LEU A 1 96 ? 6.108 -25.654 -9.227 1.00 7.97 96 LEU L C 1
ATOM 1490 O O . LEU A 1 96 ? 6.162 -26.520 -10.096 1.00 8.79 96 LEU L O 1
ATOM 1506 N N . THR A 1 97 ? 5.408 -24.519 -9.371 1.00 8.38 97 THR L N 1
ATOM 1507 C CA . THR A 1 97 ? 4.777 -24.189 -10.640 1.00 8.16 97 THR L CA 1
ATOM 1508 C C . THR A 1 97 ? 4.949 -22.706 -10.932 1.00 7.77 97 THR L C 1
ATOM 1509 O O . THR A 1 97 ? 5.154 -21.881 -10.040 1.00 8.64 97 THR L O 1
ATOM 1520 N N . PHE A 1 98 ? 4.872 -22.379 -12.210 1.00 8.50 98 PHE L N 1
ATOM 1521 C CA . PHE A 1 98 ? 5.077 -21.058 -12.744 1.00 7.89 98 PHE L CA 1
ATOM 1522 C C . PHE A 1 98 ? 3.790 -20.545 -13.382 1.00 7.73 98 PHE L C 1
ATOM 1523 O O . PHE A 1 98 ? 2.958 -21.309 -13.902 1.00 9.13 98 PHE L O 1
ATOM 1540 N N . GLY A 1 99 ? 3.648 -19.217 -13.385 1.00 7.79 99 GLY L N 1
ATOM 1541 C CA . GLY A 1 99 ? 2.646 -18.564 -14.188 1.00 8.16 99 GLY L CA 1
ATOM 1542 C C . GLY A 1 99 ? 3.019 -18.631 -15.663 1.00 9.27 99 GLY L C 1
ATOM 1543 O O . GLY A 1 99 ? 4.126 -19.017 -16.036 1.00 9.78 99 GLY L O 1
ATOM 1547 N N . GLY A 1 100 ? 2.091 -18.211 -16.504 1.00 9.02 100 GLY L N 1
ATOM 1548 C CA . GLY A 1 100 ? 2.291 -18.304 -17.937 1.00 10.77 100 GLY L CA 1
ATOM 1549 C C . GLY A 1 100 ? 3.033 -17.142 -18.557 1.00 12.25 100 GLY L C 1
ATOM 1550 O O . GLY A 1 100 ? 3.273 -17.165 -19.774 1.00 13.87 100 GLY L O 1
ATOM 1554 N N . GLY A 1 101 ? 3.410 -16.148 -17.771 1.00 10.91 101 GLY L N 1
ATOM 1555 C CA . GLY A 1 101 ? 4.209 -15.035 -18.251 1.00 12.18 101 GLY L CA 1
ATOM 1556 C C . GLY A 1 101 ? 3.384 -13.845 -18.689 1.00 11.23 101 GLY L C 1
ATOM 1557 O O . GLY A 1 101 ? 2.232 -13.957 -19.141 1.00 12.52 101 GLY L O 1
ATOM 1561 N N . THR A 1 102 ? 3.992 -12.679 -18.523 1.00 10.28 102 THR L N 1
ATOM 1562 C CA . THR A 1 102 ? 3.521 -11.422 -19.087 1.00 8.88 102 THR L CA 1
ATOM 1563 C C . THR A 1 102 ? 4.652 -10.861 -19.927 1.00 8.85 102 THR L C 1
ATOM 1564 O O . THR A 1 102 ? 5.756 -10.624 -19.417 1.00 9.45 102 THR L O 1
ATOM 1575 N N . LYS A 1 103 ? 4.391 -10.620 -21.213 1.00 9.98 103 LYS L N 1
ATOM 1576 C CA . LYS A 1 103 ? 5.409 -10.039 -22.077 1.00 11.33 103 LYS L CA 1
ATOM 1577 C C . LYS A 1 103 ? 5.282 -8.531 -22.023 1.00 12.75 103 LYS L C 1
ATOM 1578 O O . LYS A 1 103 ? 4.201 -7.995 -22.275 1.00 14.85 103 LYS L O 1
ATOM 1597 N N . VAL A 1 104 ? 6.369 -7.843 -21.715 1.00 10.30 104 VAL L N 1
ATOM 1598 C CA . VAL A 1 104 ? 6.392 -6.381 -21.649 1.00 10.43 104 VAL L CA 1
ATOM 1599 C C . VAL A 1 104 ? 7.128 -5.844 -22.864 1.00 14.16 104 VAL L C 1
ATOM 1600 O O . VAL A 1 104 ? 8.335 -6.089 -23.025 1.00 15.18 104 VAL L O 1
ATOM 1613 N N . GLU A 1 105 ? 6.404 -5.108 -23.704 1.00 13.07 105 GLU L N 1
ATOM 1614 C CA . GLU A 1 105 ? 6.921 -4.444 -24.887 1.00 13.58 105 GLU L CA 1
ATOM 1615 C C . GLU A 1 105 ? 7.068 -2.959 -24.597 1.00 12.81 105 GLU L C 1
ATOM 1616 O O . GLU A 1 105 ? 6.273 -2.350 -23.869 1.00 13.09 105 GLU L O 1
ATOM 1628 N N . ILE A 1 106 ? 8.062 -2.350 -25.217 1.00 12.32 106 ILE L N 1
ATOM 1629 C CA . ILE A 1 106 ? 8.346 -0.940 -25.018 1.00 15.78 106 ILE L CA 1
ATOM 1630 C C . ILE A 1 106 ? 7.784 -0.157 -26.192 1.00 17.33 106 ILE L C 1
ATOM 1631 O O . ILE A 1 106 ? 8.093 -0.450 -27.358 1.00 19.89 106 ILE L O 1
ATOM 1647 N N . LYS A 1 107 ? 6.976 0.838 -25.906 1.00 15.90 107 LYS L N 1
ATOM 1648 C CA . LYS A 1 107 ? 6.620 1.758 -26.953 1.00 20.45 107 LYS L CA 1
ATOM 1649 C C . LYS A 1 107 ? 7.793 2.690 -27.230 1.00 34.23 107 LYS L C 1
ATOM 1650 O O . LYS A 1 107 ? 8.645 2.962 -26.376 1.00 32.26 107 LYS L O 1
ATOM 1669 N N . ARG A 1 108 ? 7.838 3.165 -28.447 1.00 25.55 108 ARG L N 1
ATOM 1670 C CA . ARG A 1 108 ? 8.724 4.238 -28.813 1.00 20.93 108 ARG L CA 1
ATOM 1671 C C . ARG A 1 108 ? 8.054 4.975 -29.947 1.00 17.91 108 ARG L C 1
ATOM 1672 O O . ARG A 1 108 ? 6.954 4.611 -30.389 1.00 23.80 108 ARG L O 1
ATOM 1693 N N . THR A 1 109 ? 8.706 6.036 -30.389 1.00 20.57 109 THR L N 1
ATOM 1694 C CA . THR A 1 109 ? 8.206 6.793 -31.510 1.00 20.98 109 THR L CA 1
ATOM 1695 C C . THR A 1 109 ? 8.228 5.934 -32.775 1.00 19.38 109 THR L C 1
ATOM 1696 O O . THR A 1 109 ? 8.951 4.937 -32.885 1.00 18.99 109 THR L O 1
ATOM 1707 N N . VAL A 1 110 ? 7.376 6.303 -33.714 1.00 18.31 110 VAL L N 1
ATOM 1708 C CA A VAL A 1 110 ? 7.327 5.606 -34.990 0.54 19.00 110 VAL L CA 1
ATOM 1709 C CA B VAL A 1 110 ? 7.332 5.592 -34.982 0.46 18.95 110 VAL L CA 1
ATOM 1710 C C . VAL A 1 110 ? 8.679 5.711 -35.678 1.00 18.05 110 VAL L C 1
ATOM 1711 O O . VAL A 1 110 ? 9.313 6.775 -35.698 1.00 22.13 110 VAL L O 1
ATOM 1736 N N . ALA A 1 111 ? 9.114 4.606 -36.269 1.00 17.08 111 ALA L N 1
ATOM 1737 C CA . ALA A 1 111 ? 10.326 4.564 -37.080 1.00 15.79 111 ALA L CA 1
ATOM 1738 C C . ALA A 1 111 ? 10.017 3.754 -38.330 1.00 15.57 111 ALA L C 1
ATOM 1739 O O . ALA A 1 111 ? 9.592 2.599 -38.226 1.00 14.95 111 ALA L O 1
ATOM 1746 N N . ALA A 1 112 ? 10.209 4.350 -39.485 1.00 16.12 112 ALA L N 1
ATOM 1747 C CA . ALA A 1 112 ? 9.945 3.674 -40.747 1.00 16.03 112 ALA L CA 1
ATOM 1748 C C . ALA A 1 112 ? 11.024 2.631 -41.033 1.00 15.90 112 ALA L C 1
ATOM 1749 O O . ALA A 1 112 ? 12.202 2.816 -40.699 1.00 16.93 112 ALA L O 1
ATOM 1756 N N . PRO A 1 113 ? 10.663 1.523 -41.677 1.00 15.30 113 PRO L N 1
ATOM 1757 C CA . PRO A 1 113 ? 11.672 0.558 -42.079 1.00 15.07 113 PRO L CA 1
ATOM 1758 C C . PRO A 1 113 ? 12.506 1.034 -43.255 1.00 15.66 113 PRO L C 1
ATOM 1759 O O . PRO A 1 113 ? 12.031 1.740 -44.136 1.00 16.36 113 PRO L O 1
ATOM 1770 N N . SER A 1 114 ? 13.780 0.640 -43.248 1.00 12.41 114 SER L N 1
ATOM 1771 C CA A SER A 1 114 ? 14.574 0.601 -44.467 0.55 11.51 114 SER L CA 1
ATOM 1772 C CA B SER A 1 114 ? 14.560 0.613 -44.476 0.45 11.88 114 SER L CA 1
ATOM 1773 C C . SER A 1 114 ? 14.318 -0.740 -45.127 1.00 11.70 114 SER L C 1
ATOM 1774 O O . SER A 1 114 ? 14.236 -1.757 -44.441 1.00 12.26 114 SER L O 1
ATOM 1789 N N . VAL A 1 115 ? 14.170 -0.744 -46.446 1.00 11.99 115 VAL L N 1
ATOM 1790 C CA . VAL A 1 115 ? 13.748 -1.925 -47.194 1.00 11.23 115 VAL L CA 1
ATOM 1791 C C . VAL A 1 115 ? 14.837 -2.345 -48.160 1.00 11.66 115 VAL L C 1
ATOM 1792 O O . VAL A 1 115 ? 15.405 -1.520 -48.879 1.00 12.56 115 VAL L O 1
ATOM 1805 N N . PHE A 1 116 ? 15.076 -3.651 -48.212 1.00 11.23 116 PHE L N 1
ATOM 1806 C CA . PHE A 1 116 ? 16.141 -4.250 -49.001 1.00 9.77 116 PHE L CA 1
ATOM 1807 C C . PHE A 1 116 ? 15.607 -5.524 -49.638 1.00 10.72 116 PHE L C 1
ATOM 1808 O O . PHE A 1 116 ? 14.843 -6.262 -49.013 1.00 11.86 116 PHE L O 1
ATOM 1825 N N . ILE A 1 117 ? 16.025 -5.829 -50.866 1.00 10.19 117 ILE L N 1
ATOM 1826 C CA . ILE A 1 117 ? 15.558 -7.038 -51.550 1.00 10.09 117 ILE L CA 1
ATOM 1827 C C . ILE A 1 117 ? 16.750 -7.825 -52.057 1.00 10.53 117 ILE L C 1
ATOM 1828 O O . ILE A 1 117 ? 17.753 -7.240 -52.492 1.00 12.20 117 ILE L O 1
ATOM 1844 N N . PHE A 1 118 ? 16.636 -9.155 -51.994 1.00 10.46 118 PHE L N 1
ATOM 1845 C CA . PHE A 1 118 ? 17.696 -10.072 -52.384 1.00 11.86 118 PHE L CA 1
ATOM 1846 C C . PHE A 1 118 ? 17.172 -11.109 -53.370 1.00 11.26 118 PHE L C 1
ATOM 1847 O O . PHE A 1 118 ? 16.286 -11.917 -53.001 1.00 10.97 118 PHE L O 1
ATOM 1864 N N . PRO A 1 119 ? 17.701 -11.164 -54.581 1.00 11.99 119 PRO L N 1
ATOM 1865 C CA . PRO A 1 119 ? 17.350 -12.251 -55.492 1.00 12.45 119 PRO L CA 1
ATOM 1866 C C . PRO A 1 119 ? 17.850 -13.584 -54.972 1.00 12.90 119 PRO L C 1
ATOM 1867 O O . PRO A 1 119 ? 18.710 -13.636 -54.075 1.00 14.35 119 PRO L O 1
ATOM 1878 N N . PRO A 1 120 ? 17.360 -14.689 -55.537 1.00 12.95 120 PRO L N 1
ATOM 1879 C CA . PRO A 1 120 ? 17.953 -15.992 -55.222 1.00 14.17 120 PRO L CA 1
ATOM 1880 C C . PRO A 1 120 ? 19.390 -16.047 -55.696 1.00 14.00 120 PRO L C 1
ATOM 1881 O O . PRO A 1 120 ? 19.754 -15.480 -56.727 1.00 16.25 120 PRO L O 1
ATOM 1892 N N . SER A 1 121 ? 20.211 -16.775 -54.953 1.00 15.33 121 SER L N 1
ATOM 1893 C CA . SER A 1 121 ? 21.592 -16.978 -55.356 1.00 16.03 121 SER L CA 1
ATOM 1894 C C . SER A 1 121 ? 21.667 -17.978 -56.503 1.00 16.49 121 SER L C 1
ATOM 1895 O O . SER A 1 121 ? 20.808 -18.855 -56.667 1.00 16.02 121 SER L O 1
ATOM 1903 N N . ASP A 1 122 ? 22.728 -17.859 -57.303 1.00 20.39 122 ASP L N 1
ATOM 1904 C CA . ASP A 1 122 ? 22.939 -18.843 -58.354 1.00 22.37 122 ASP L CA 1
ATOM 1905 C C . ASP A 1 122 ? 23.147 -20.230 -57.767 1.00 20.80 122 ASP L C 1
ATOM 1906 O O . ASP A 1 122 ? 22.702 -21.220 -58.353 1.00 24.11 122 ASP L O 1
ATOM 1915 N N . GLU A 1 123 ? 23.789 -20.314 -56.593 1.00 22.81 123 GLU L N 1
ATOM 1916 C CA . GLU A 1 123 ? 23.991 -21.614 -55.960 1.00 24.93 123 GLU L CA 1
ATOM 1917 C C . GLU A 1 123 ? 22.661 -22.275 -55.621 1.00 21.07 123 GLU L C 1
ATOM 1918 O O . GLU A 1 123 ? 22.494 -23.481 -55.806 1.00 25.36 123 GLU L O 1
ATOM 1930 N N . GLN A 1 124 ? 21.691 -21.501 -55.128 1.00 19.22 124 GLN L N 1
ATOM 1931 C CA . GLN A 1 124 ? 20.399 -22.108 -54.833 1.00 18.64 124 GLN L CA 1
ATOM 1932 C C . GLN A 1 124 ? 19.659 -22.496 -56.105 1.00 19.20 124 GLN L C 1
ATOM 1933 O O . GLN A 1 124 ? 19.027 -23.558 -56.172 1.00 20.00 124 GLN L O 1
ATOM 1947 N N . LEU A 1 125 ? 19.706 -21.641 -57.126 1.00 19.87 125 LEU L N 1
ATOM 1948 C CA . LEU A 1 125 ? 19.021 -21.965 -58.373 1.00 23.82 125 LEU L CA 1
ATOM 1949 C C . LEU A 1 125 ? 19.527 -23.277 -58.963 1.00 27.82 125 LEU L C 1
ATOM 1950 O O . LEU A 1 125 ? 18.761 -24.002 -59.602 1.00 36.94 125 LEU L O 1
ATOM 1966 N N . LYS A 1 126 ? 20.791 -23.622 -58.731 1.00 26.31 126 LYS L N 1
ATOM 1967 C CA . LYS A 1 126 ? 21.297 -24.903 -59.223 1.00 32.61 126 LYS L CA 1
ATOM 1968 C C . LYS A 1 126 ? 20.431 -26.077 -58.769 1.00 38.67 126 LYS L C 1
ATOM 1969 O O . LYS A 1 126 ? 20.451 -27.128 -59.417 1.00 49.29 126 LYS L O 1
ATOM 1988 N N . SER A 1 127 ? 19.633 -25.919 -57.709 1.00 33.66 127 SER L N 1
ATOM 1989 C CA . SER A 1 127 ? 18.933 -27.051 -57.106 1.00 31.10 127 SER L CA 1
ATOM 1990 C C . SER A 1 127 ? 17.416 -27.037 -57.295 1.00 31.89 127 SER L C 1
ATOM 1991 O O . SER A 1 127 ? 16.726 -27.884 -56.714 1.00 37.87 127 SER L O 1
ATOM 1999 N N . GLY A 1 128 ? 16.872 -26.136 -58.102 1.00 26.41 128 GLY L N 1
ATOM 2000 C CA . GLY A 1 128 ? 15.466 -26.214 -58.468 1.00 30.18 128 GLY L CA 1
ATOM 2001 C C . GLY A 1 128 ? 14.500 -25.360 -57.668 1.00 30.20 128 GLY L C 1
ATOM 2002 O O . GLY A 1 128 ? 13.289 -25.363 -57.975 1.00 25.04 128 GLY L O 1
ATOM 2006 N N . THR A 1 129 ? 14.976 -24.637 -56.659 1.00 31.71 129 THR L N 1
ATOM 2007 C CA . THR A 1 129 ? 14.140 -23.734 -55.885 1.00 26.52 129 THR L CA 1
ATOM 2008 C C . THR A 1 129 ? 14.782 -22.355 -55.898 1.00 18.47 129 THR L C 1
ATOM 2009 O O . THR A 1 129 ? 15.995 -22.206 -56.083 1.00 20.50 129 THR L O 1
ATOM 2020 N N . ALA A 1 130 ? 13.934 -21.348 -55.768 1.00 15.53 130 ALA L N 1
ATOM 2021 C CA . ALA A 1 130 ? 14.346 -19.956 -55.685 1.00 14.57 130 ALA L CA 1
ATOM 2022 C C . ALA A 1 130 ? 13.683 -19.337 -54.466 1.00 15.34 130 ALA L C 1
ATOM 2023 O O . ALA A 1 130 ? 12.463 -19.448 -54.293 1.00 16.71 130 ALA L O 1
ATOM 2030 N N . SER A 1 131 ? 14.479 -18.715 -53.605 1.00 13.09 131 SER L N 1
ATOM 2031 C CA . SER A 1 131 ? 13.978 -17.953 -52.481 1.00 11.59 131 SER L CA 1
ATOM 2032 C C . SER A 1 131 ? 14.320 -16.492 -52.732 1.00 11.29 131 SER L C 1
ATOM 2033 O O . SER A 1 131 ? 15.473 -16.160 -53.040 1.00 11.66 131 SER L O 1
ATOM 2041 N N . VAL A 1 132 ? 13.310 -15.637 -52.682 1.00 10.90 132 VAL L N 1
ATOM 2042 C CA . VAL A 1 132 ? 13.490 -14.196 -52.812 1.00 10.66 132 VAL L CA 1
ATOM 2043 C C . VAL A 1 132 ? 13.197 -13.592 -51.445 1.00 10.41 132 VAL L C 1
ATOM 2044 O O . VAL A 1 132 ? 12.192 -13.933 -50.828 1.00 10.49 132 VAL L O 1
ATOM 2057 N N . VAL A 1 133 ? 14.082 -12.724 -50.953 1.00 9.84 133 VAL L N 1
ATOM 2058 C CA . VAL A 1 133 ? 13.999 -12.236 -49.577 1.00 9.37 133 VAL L CA 1
ATOM 2059 C C . VAL A 1 133 ? 13.835 -10.721 -49.579 1.00 9.26 133 VAL L C 1
ATOM 2060 O O . VAL A 1 133 ? 14.602 -10.005 -50.230 1.00 10.88 133 VAL L O 1
ATOM 2073 N N . CYS A 1 134 ? 12.850 -10.235 -48.832 1.00 9.88 134 CYS L N 1
ATOM 2074 C CA . CYS A 1 134 ? 12.649 -8.809 -48.601 1.00 10.62 134 CYS L CA 1
ATOM 2075 C C . CYS A 1 134 ? 12.874 -8.561 -47.114 1.00 10.51 134 CYS L C 1
ATOM 2076 O O . CYS A 1 134 ? 12.271 -9.245 -46.279 1.00 12.62 134 CYS L O 1
ATOM 2083 N N . LEU A 1 135 ? 13.727 -7.595 -46.791 1.00 10.09 135 LEU L N 1
ATOM 2084 C CA . LEU A 1 135 ? 14.111 -7.254 -45.419 1.00 10.18 135 LEU L CA 1
ATOM 2085 C C . LEU A 1 135 ? 13.566 -5.871 -45.106 1.00 8.96 135 LEU L C 1
ATOM 2086 O O . LEU A 1 135 ? 13.805 -4.919 -45.867 1.00 9.94 135 LEU L O 1
ATOM 2102 N N . LEU A 1 136 ? 12.855 -5.758 -43.990 1.00 9.96 136 LEU L N 1
ATOM 2103 C CA . LEU A 1 136 ? 12.414 -4.485 -43.417 1.00 9.22 136 LEU L CA 1
ATOM 2104 C C . LEU A 1 136 ? 13.226 -4.305 -42.140 1.00 9.17 136 LEU L C 1
ATOM 2105 O O . LEU A 1 136 ? 13.081 -5.104 -41.198 1.00 10.21 136 LEU L O 1
ATOM 2121 N N . ASN A 1 137 ? 14.041 -3.277 -42.068 1.00 9.78 137 ASN L N 1
ATOM 2122 C CA . ASN A 1 137 ? 14.973 -3.157 -40.962 1.00 11.11 137 ASN L CA 1
ATOM 2123 C C . ASN A 1 137 ? 14.670 -1.995 -40.029 1.00 11.56 137 ASN L C 1
ATOM 2124 O O . ASN A 1 137 ? 14.415 -0.879 -40.484 1.00 11.24 137 ASN L O 1
ATOM 2135 N N . ASN A 1 138 ? 14.692 -2.286 -38.724 1.00 11.51 138 ASN L N 1
ATOM 2136 C CA . ASN A 1 138 ? 14.707 -1.317 -37.628 1.00 12.85 138 ASN L CA 1
ATOM 2137 C C . ASN A 1 138 ? 13.517 -0.346 -37.690 1.00 10.89 138 ASN L C 1
ATOM 2138 O O . ASN A 1 138 ? 13.672 0.870 -37.824 1.00 13.78 138 ASN L O 1
ATOM 2149 N N . PHE A 1 139 ? 12.341 -0.902 -37.461 1.00 10.20 139 PHE L N 1
ATOM 2150 C CA . PHE A 1 139 ? 11.100 -0.158 -37.536 1.00 10.38 139 PHE L CA 1
ATOM 2151 C C . PHE A 1 139 ? 10.268 -0.334 -36.272 1.00 10.75 139 PHE L C 1
ATOM 2152 O O . PHE A 1 139 ? 10.472 -1.243 -35.468 1.00 10.77 139 PHE L O 1
ATOM 2169 N N . TYR A 1 140 ? 9.300 0.570 -36.102 1.00 11.19 140 TYR L N 1
ATOM 2170 C CA . TYR A 1 140 ? 8.368 0.523 -34.975 1.00 11.73 140 TYR L CA 1
ATOM 2171 C C . TYR A 1 140 ? 7.126 1.286 -35.420 1.00 12.05 140 TYR L C 1
ATOM 2172 O O . TYR A 1 140 ? 7.275 2.380 -35.991 1.00 12.20 140 TYR L O 1
ATOM 2190 N N . PRO A 1 141 ? 5.909 0.795 -35.172 1.00 12.29 141 PRO L N 1
ATOM 2191 C CA . PRO A 1 141 ? 5.542 -0.435 -34.458 1.00 13.27 141 PRO L CA 1
ATOM 2192 C C . PRO A 1 141 ? 5.718 -1.694 -35.288 1.00 13.62 141 PRO L C 1
ATOM 2193 O O . PRO A 1 141 ? 6.131 -1.643 -36.443 1.00 12.41 141 PRO L O 1
ATOM 2204 N N . ARG A 1 142 ? 5.410 -2.848 -34.673 1.00 13.86 142 ARG L N 1
ATOM 2205 C CA . ARG A 1 142 ? 5.694 -4.142 -35.281 1.00 14.99 142 ARG L CA 1
ATOM 2206 C C . ARG A 1 142 ? 4.853 -4.390 -36.521 1.00 14.52 142 ARG L C 1
ATOM 2207 O O . ARG A 1 142 ? 5.301 -5.091 -37.435 1.00 16.68 142 ARG L O 1
ATOM 2228 N N . GLU A 1 143 ? 3.650 -3.836 -36.562 1.00 15.33 143 GLU L N 1
ATOM 2229 C CA . GLU A 1 143 ? 2.741 -4.115 -37.666 1.00 16.49 143 GLU L CA 1
ATOM 2230 C C . GLU A 1 143 ? 3.258 -3.523 -38.971 1.00 14.39 143 GLU L C 1
ATOM 2231 O O . GLU A 1 143 ? 3.637 -2.346 -39.038 1.00 15.17 143 GLU L O 1
ATOM 2243 N N . ALA A 1 144 ? 3.260 -4.345 -40.016 1.00 15.67 144 ALA L N 1
ATOM 2244 C CA . ALA A 1 144 ? 3.722 -3.937 -41.333 1.00 14.83 144 ALA L CA 1
ATOM 2245 C C . ALA A 1 144 ? 3.037 -4.832 -42.349 1.00 18.29 144 ALA L C 1
ATOM 2246 O O . ALA A 1 144 ? 2.691 -5.983 -42.050 1.00 21.10 144 ALA L O 1
ATOM 2253 N N . LYS A 1 145 ? 2.823 -4.295 -43.540 1.00 15.44 145 LYS L N 1
ATOM 2254 C CA . LYS A 1 145 ? 2.253 -5.044 -44.655 1.00 15.74 145 LYS L CA 1
ATOM 2255 C C . LYS A 1 145 ? 3.313 -5.170 -45.745 1.00 15.54 145 LYS L C 1
ATOM 2256 O O . LYS A 1 145 ? 3.841 -4.164 -46.227 1.00 16.09 145 LYS L O 1
ATOM 2275 N N . VAL A 1 146 ? 3.637 -6.398 -46.120 1.00 13.21 146 VAL L N 1
ATOM 2276 C CA . VAL A 1 146 ? 4.575 -6.684 -47.193 1.00 12.57 146 VAL L CA 1
ATOM 2277 C C . VAL A 1 146 ? 3.813 -7.419 -48.290 1.00 15.95 146 VAL L C 1
ATOM 2278 O O . VAL A 1 146 ? 3.247 -8.494 -48.050 1.00 20.96 146 VAL L O 1
ATOM 2291 N N . GLN A 1 147 ? 3.809 -6.853 -49.486 1.00 12.19 147 GLN L N 1
ATOM 2292 C CA . GLN A 1 147 ? 3.136 -7.455 -50.626 1.00 12.08 147 GLN L CA 1
ATOM 2293 C C . GLN A 1 147 ? 4.167 -7.758 -51.701 1.00 12.65 147 GLN L C 1
ATOM 2294 O O . GLN A 1 147 ? 4.849 -6.853 -52.183 1.00 14.53 147 GLN L O 1
ATOM 2308 N N . TRP A 1 148 ? 4.241 -9.013 -52.113 1.00 11.40 148 TRP L N 1
ATOM 2309 C CA . TRP A 1 148 ? 5.074 -9.417 -53.232 1.00 10.63 148 TRP L CA 1
ATOM 2310 C C . TRP A 1 148 ? 4.321 -9.292 -54.541 1.00 11.31 148 TRP L C 1
ATOM 2311 O O . TRP A 1 148 ? 3.144 -9.639 -54.621 1.00 11.66 148 TRP L O 1
ATOM 2332 N N . LYS A 1 149 ? 5.020 -8.816 -55.565 1.00 11.61 149 LYS L N 1
ATOM 2333 C CA . LYS A 1 149 ? 4.493 -8.786 -56.920 1.00 12.40 149 LYS L CA 1
ATOM 2334 C C . LYS A 1 149 ? 5.519 -9.383 -57.868 1.00 15.00 149 LYS L C 1
ATOM 2335 O O . LYS A 1 149 ? 6.715 -9.097 -57.764 1.00 16.83 149 LYS L O 1
ATOM 2354 N N . VAL A 1 150 ? 5.054 -10.208 -58.794 1.00 13.38 150 VAL L N 1
ATOM 2355 C CA . VAL A 1 150 ? 5.883 -10.837 -59.814 1.00 13.93 150 VAL L CA 1
ATOM 2356 C C . VAL A 1 150 ? 5.243 -10.482 -61.143 1.00 15.60 150 VAL L C 1
ATOM 2357 O O . VAL A 1 150 ? 4.109 -10.888 -61.409 1.00 15.81 150 VAL L O 1
ATOM 2370 N N . ASP A 1 151 ? 5.956 -9.724 -61.963 1.00 16.48 151 ASP L N 1
ATOM 2371 C CA . ASP A 1 151 ? 5.397 -9.135 -63.178 1.00 17.69 151 ASP L CA 1
ATOM 2372 C C . ASP A 1 151 ? 4.010 -8.544 -62.921 1.00 18.30 151 ASP L C 1
ATOM 2373 O O . ASP A 1 151 ? 3.058 -8.748 -63.680 1.00 19.12 151 ASP L O 1
ATOM 2382 N N . ASN A 1 152 ? 3.921 -7.778 -61.826 1.00 17.88 152 ASN L N 1
ATOM 2383 C CA . ASN A 1 152 ? 2.728 -7.035 -61.404 1.00 19.09 152 ASN L CA 1
ATOM 2384 C C . ASN A 1 152 ? 1.594 -7.924 -60.898 1.00 19.40 152 ASN L C 1
ATOM 2385 O O . ASN A 1 152 ? 0.492 -7.426 -60.622 1.00 21.98 152 ASN L O 1
ATOM 2396 N N . ALA A 1 153 ? 1.835 -9.225 -60.736 1.00 15.40 153 ALA L N 1
ATOM 2397 C CA . ALA A 1 153 ? 0.854 -10.124 -60.143 1.00 15.36 153 ALA L CA 1
ATOM 2398 C C . ALA A 1 153 ? 1.096 -10.206 -58.646 1.00 14.35 153 ALA L C 1
ATOM 2399 O O . ALA A 1 153 ? 2.190 -10.561 -58.203 1.00 13.76 153 ALA L O 1
ATOM 2406 N N . LEU A 1 154 ? 0.067 -9.881 -57.874 1.00 14.29 154 LEU L N 1
ATOM 2407 C CA A LEU A 1 154 ? 0.154 -9.941 -56.425 0.58 13.52 154 LEU L CA 1
ATOM 2408 C CA B LEU A 1 154 ? 0.096 -9.947 -56.420 0.42 13.54 154 LEU L CA 1
ATOM 2409 C C . LEU A 1 154 ? 0.195 -11.393 -55.968 1.00 13.38 154 LEU L C 1
ATOM 2410 O O . LEU A 1 154 ? -0.692 -12.198 -56.289 1.00 14.73 154 LEU L O 1
ATOM 2441 N N . GLN A 1 155 ? 1.215 -11.724 -55.211 1.00 12.68 155 GLN L N 1
ATOM 2442 C CA . GLN A 1 155 ? 1.400 -13.061 -54.694 1.00 12.57 155 GLN L CA 1
ATOM 2443 C C . GLN A 1 155 ? 0.727 -13.232 -53.346 1.00 14.83 155 GLN L C 1
ATOM 2444 O O . GLN A 1 155 ? 0.729 -12.320 -52.511 1.00 16.71 155 GLN L O 1
ATOM 2458 N N A SER A 1 156 ? 0.123 -14.391 -53.145 0.48 12.74 156 SER L N 1
ATOM 2459 N N B SER A 1 156 ? 0.172 -14.427 -53.122 0.52 13.39 156 SER L N 1
ATOM 2460 C CA A SER A 1 156 ? -0.352 -14.761 -51.823 0.48 18.13 156 SER L CA 1
ATOM 2461 C CA B SER A 1 156 ? -0.473 -14.762 -51.852 0.52 12.69 156 SER L CA 1
ATOM 2462 C C A SER A 1 156 ? -0.121 -16.246 -51.627 0.48 12.84 156 SER L C 1
ATOM 2463 C C B SER A 1 156 ? -0.338 -16.255 -51.587 0.52 17.77 156 SER L C 1
ATOM 2464 O O A SER A 1 156 ? -0.084 -17.022 -52.588 0.48 13.32 156 SER L O 1
ATOM 2465 O O B SER A 1 156 ? -0.613 -17.062 -52.478 0.52 14.51 156 SER L O 1
ATOM 2480 N N . GLY A 1 157 ? 0.111 -16.618 -50.376 1.00 13.50 157 GLY L N 1
ATOM 2481 C CA . GLY A 1 157 ? 0.204 -18.000 -49.989 1.00 15.12 157 GLY L CA 1
ATOM 2482 C C . GLY A 1 157 ? 1.538 -18.657 -50.237 1.00 14.33 157 GLY L C 1
ATOM 2483 O O . GLY A 1 157 ? 1.710 -19.821 -49.856 1.00 15.96 157 GLY L O 1
ATOM 2488 N N . ASN A 1 158 ? 2.473 -17.967 -50.886 1.00 12.92 158 ASN L N 1
ATOM 2489 C CA . ASN A 1 158 ? 3.789 -18.519 -51.172 1.00 12.12 158 ASN L CA 1
ATOM 2490 C C . ASN A 1 158 ? 4.904 -17.719 -50.518 1.00 11.66 158 ASN L C 1
ATOM 2491 O O . ASN A 1 158 ? 6.051 -17.770 -50.977 1.00 12.11 158 ASN L O 1
ATOM 2502 N N . SER A 1 159 ? 4.605 -17.009 -49.434 1.00 11.36 159 SER L N 1
ATOM 2503 C CA . SER A 1 159 ? 5.637 -16.324 -48.658 1.00 10.33 159 SER L CA 1
ATOM 2504 C C . SER A 1 159 ? 5.476 -16.637 -47.182 1.00 10.36 159 SER L C 1
ATOM 2505 O O . SER A 1 159 ? 4.378 -16.951 -46.710 1.00 13.56 159 SER L O 1
ATOM 2513 N N . GLN A 1 160 ? 6.572 -16.537 -46.455 1.00 10.26 160 GLN L N 1
ATOM 2514 C CA . GLN A 1 160 ? 6.547 -16.666 -45.007 1.00 10.30 160 GLN L CA 1
ATOM 2515 C C . GLN A 1 160 ? 7.353 -15.537 -44.394 1.00 9.83 160 GLN L C 1
ATOM 2516 O O . GLN A 1 160 ? 8.407 -15.153 -44.931 1.00 10.74 160 GLN L O 1
ATOM 2530 N N . GLU A 1 161 ? 6.867 -15.008 -43.270 1.00 11.35 161 GLU L N 1
ATOM 2531 C CA . GLU A 1 161 ? 7.484 -13.875 -42.597 1.00 11.28 161 GLU L CA 1
ATOM 2532 C C . GLU A 1 161 ? 8.081 -14.333 -41.274 1.00 11.02 161 GLU L C 1
ATOM 2533 O O . GLU A 1 161 ? 7.543 -15.242 -40.607 1.00 11.72 161 GLU L O 1
ATOM 2545 N N . SER A 1 162 ? 9.167 -13.661 -40.875 1.00 9.44 162 SER L N 1
ATOM 2546 C CA . SER A 1 162 ? 9.736 -13.822 -39.547 1.00 10.02 162 SER L CA 1
ATOM 2547 C C . SER A 1 162 ? 10.077 -12.449 -38.995 1.00 9.17 162 SER L C 1
ATOM 2548 O O . SER A 1 162 ? 10.495 -11.571 -39.743 1.00 9.65 162 SER L O 1
ATOM 2556 N N . VAL A 1 163 ? 9.913 -12.250 -37.690 1.00 10.49 163 VAL L N 1
ATOM 2557 C CA . VAL A 1 163 ? 10.143 -10.958 -37.058 1.00 10.07 163 VAL L CA 1
ATOM 2558 C C . VAL A 1 163 ? 11.057 -11.176 -35.864 1.00 9.86 163 VAL L C 1
ATOM 2559 O O . VAL A 1 163 ? 10.869 -12.134 -35.093 1.00 11.08 163 VAL L O 1
ATOM 2572 N N . THR A 1 164 ? 12.034 -10.295 -35.697 1.00 10.13 164 THR L N 1
ATOM 2573 C CA . THR A 1 164 ? 12.908 -10.381 -34.540 1.00 10.38 164 THR L CA 1
ATOM 2574 C C . THR A 1 164 ? 12.160 -9.973 -33.286 1.00 13.43 164 THR L C 1
ATOM 2575 O O . THR A 1 164 ? 11.117 -9.336 -33.331 1.00 12.88 164 THR L O 1
ATOM 2586 N N . GLU A 1 165 ? 12.730 -10.333 -32.145 1.00 12.89 165 GLU L N 1
ATOM 2587 C CA . GLU A 1 165 ? 12.260 -9.764 -30.903 1.00 12.71 165 GLU L CA 1
ATOM 2588 C C . GLU A 1 165 ? 12.671 -8.301 -30.826 1.00 14.21 165 GLU L C 1
ATOM 2589 O O . GLU A 1 165 ? 13.603 -7.840 -31.477 1.00 14.85 165 GLU L O 1
ATOM 2601 N N . GLN A 1 166 ? 11.946 -7.547 -30.036 1.00 13.77 166 GLN L N 1
ATOM 2602 C CA . GLN A 1 166 ? 12.235 -6.128 -29.936 1.00 12.58 166 GLN L CA 1
ATOM 2603 C C . GLN A 1 166 ? 13.669 -5.913 -29.470 1.00 13.37 166 GLN L C 1
ATOM 2604 O O . GLN A 1 166 ? 14.146 -6.588 -28.547 1.00 14.86 166 GLN L O 1
ATOM 2618 N N . ASP A 1 167 ? 14.341 -4.939 -30.079 1.00 13.10 167 ASP L N 1
ATOM 2619 C CA . ASP A 1 167 ? 15.722 -4.644 -29.721 1.00 14.05 167 ASP L CA 1
ATOM 2620 C C . ASP A 1 167 ? 15.789 -4.015 -28.334 1.00 15.02 167 ASP L C 1
ATOM 2621 O O . ASP A 1 167 ? 15.018 -3.108 -28.000 1.00 15.34 167 ASP L O 1
ATOM 2630 N N . SER A 1 168 ? 16.742 -4.480 -27.511 1.00 15.34 168 SER L N 1
ATOM 2631 C CA A SER A 1 168 ? 16.848 -4.040 -26.125 0.58 17.37 168 SER L CA 1
ATOM 2632 C CA B SER A 1 168 ? 16.807 -4.025 -26.128 0.42 17.37 168 SER L CA 1
ATOM 2633 C C . SER A 1 168 ? 17.357 -2.615 -25.975 1.00 19.79 168 SER L C 1
ATOM 2634 O O . SER A 1 168 ? 17.238 -2.035 -24.885 1.00 21.79 168 SER L O 1
ATOM 2649 N N . LYS A 1 169 ? 17.932 -2.038 -27.021 1.00 18.82 169 LYS L N 1
ATOM 2650 C CA . LYS A 1 169 ? 18.476 -0.691 -26.947 1.00 21.01 169 LYS L CA 1
ATOM 2651 C C . LYS A 1 169 ? 17.602 0.338 -27.652 1.00 18.43 169 LYS L C 1
ATOM 2652 O O . LYS A 1 169 ? 17.293 1.388 -27.090 1.00 22.22 169 LYS L O 1
ATOM 2671 N N . ASP A 1 170 ? 17.197 0.072 -28.887 1.00 17.24 170 ASP L N 1
ATOM 2672 C CA . ASP A 1 170 ? 16.453 1.042 -29.679 1.00 19.44 170 ASP L CA 1
ATOM 2673 C C . ASP A 1 170 ? 14.981 0.693 -29.813 1.00 16.83 170 ASP L C 1
ATOM 2674 O O . ASP A 1 170 ? 14.225 1.463 -30.405 1.00 15.07 170 ASP L O 1
ATOM 2683 N N . SER A 1 171 ? 14.553 -0.444 -29.266 1.00 13.99 171 SER L N 1
ATOM 2684 C CA . SER A 1 171 ? 13.143 -0.816 -29.197 1.00 13.90 171 SER L CA 1
ATOM 2685 C C . SER A 1 171 ? 12.508 -1.024 -30.565 1.00 13.03 171 SER L C 1
ATOM 2686 O O . SER A 1 171 ? 11.288 -0.965 -30.682 1.00 13.17 171 SER L O 1
ATOM 2694 N N . THR A 1 172 ? 13.301 -1.313 -31.592 1.00 12.39 172 THR L N 1
ATOM 2695 C CA . THR A 1 172 ? 12.755 -1.576 -32.910 1.00 11.67 172 THR L CA 1
ATOM 2696 C C . THR A 1 172 ? 12.675 -3.068 -33.225 1.00 11.44 172 THR L C 1
ATOM 2697 O O . THR A 1 172 ? 13.209 -3.920 -32.523 1.00 11.40 172 THR L O 1
ATOM 2708 N N . TYR A 1 173 ? 12.008 -3.351 -34.342 1.00 10.68 173 TYR L N 1
ATOM 2709 C CA . TYR A 1 173 ? 11.854 -4.676 -34.923 1.00 10.25 173 TYR L CA 1
ATOM 2710 C C . TYR A 1 173 ? 12.504 -4.708 -36.299 1.00 9.75 173 TYR L C 1
ATOM 2711 O O . TYR A 1 173 ? 12.658 -3.684 -36.972 1.00 10.58 173 TYR L O 1
ATOM 2729 N N . SER A 1 174 ? 12.831 -5.906 -36.742 1.00 9.62 174 SER L N 1
ATOM 2730 C CA . SER A 1 174 ? 13.132 -6.169 -38.136 1.00 9.09 174 SER L CA 1
ATOM 2731 C C . SER A 1 174 ? 12.334 -7.385 -38.578 1.00 9.03 174 SER L C 1
ATOM 2732 O O . SER A 1 174 ? 11.896 -8.208 -37.774 1.00 9.41 174 SER L O 1
ATOM 2740 N N . LEU A 1 175 ? 12.080 -7.460 -39.870 1.00 8.63 175 LEU L N 1
ATOM 2741 C CA . LEU A 1 175 ? 11.196 -8.466 -40.443 1.00 8.62 175 LEU L CA 1
ATOM 2742 C C . LEU A 1 175 ? 11.760 -8.929 -41.775 1.00 9.96 175 LEU L C 1
ATOM 2743 O O . LEU A 1 175 ? 12.277 -8.122 -42.551 1.00 10.05 175 LEU L O 1
ATOM 2759 N N . SER A 1 176 ? 11.681 -10.230 -42.020 1.00 9.88 176 SER L N 1
ATOM 2760 C CA . SER A 1 176 ? 11.991 -10.809 -43.322 1.00 9.85 176 SER L CA 1
ATOM 2761 C C . SER A 1 176 ? 10.723 -11.399 -43.901 1.00 10.06 17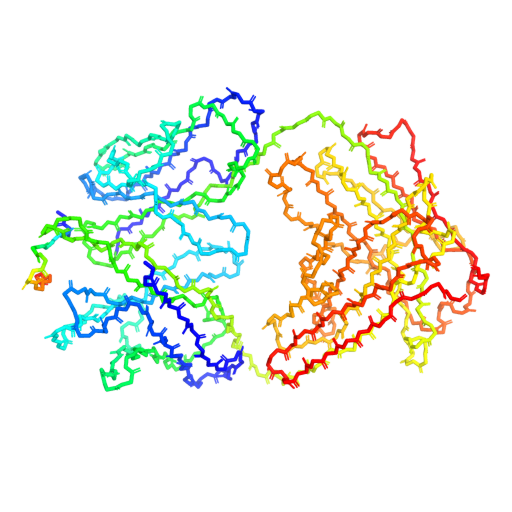6 SER L C 1
ATOM 2762 O O . SER A 1 176 ? 9.898 -11.970 -43.183 1.00 11.07 176 SER L O 1
ATOM 2770 N N . SER A 1 177 ? 10.564 -11.269 -45.204 1.00 10.97 177 SER L N 1
ATOM 2771 C CA . SER A 1 177 ? 9.539 -11.973 -45.961 1.00 10.01 177 SER L CA 1
ATOM 2772 C C . SER A 1 177 ? 10.267 -12.738 -47.058 1.00 10.25 177 SER L C 1
ATOM 2773 O O . SER A 1 177 ? 11.066 -12.154 -47.797 1.00 11.78 177 SER L O 1
ATOM 2781 N N . THR A 1 178 ? 10.017 -14.042 -47.137 1.00 9.86 178 THR L N 1
ATOM 2782 C CA . THR A 1 178 ? 10.683 -14.936 -48.080 1.00 9.73 178 THR L CA 1
ATOM 2783 C C . THR A 1 178 ? 9.625 -15.499 -49.014 1.00 9.94 178 THR L C 1
ATOM 2784 O O . THR A 1 178 ? 8.711 -16.201 -48.572 1.00 9.81 178 THR L O 1
ATOM 2795 N N . LEU A 1 179 ? 9.765 -15.201 -50.306 1.00 9.87 179 LEU L N 1
ATOM 2796 C CA . LEU A 1 179 ? 8.911 -15.726 -51.375 1.00 10.34 179 LEU L CA 1
ATOM 2797 C C . LEU A 1 179 ? 9.602 -16.954 -51.943 1.00 10.82 179 LEU L C 1
ATOM 2798 O O . LEU A 1 179 ? 10.771 -16.877 -52.332 1.00 11.89 179 LEU L O 1
ATOM 2814 N N . THR A 1 180 ? 8.889 -18.081 -51.973 1.00 11.89 180 THR L N 1
ATOM 2815 C CA . THR A 1 180 ? 9.422 -19.333 -52.499 1.00 11.82 180 THR L CA 1
ATOM 2816 C C . THR A 1 180 ? 8.722 -19.670 -53.805 1.00 14.25 180 THR L C 1
ATOM 2817 O O . THR A 1 180 ? 7.488 -19.713 -53.872 1.00 16.28 180 THR L O 1
ATOM 2828 N N . LEU A 1 181 ? 9.513 -19.876 -54.848 1.00 15.11 181 LEU L N 1
ATOM 2829 C CA . LEU A 1 181 ? 9.032 -20.305 -56.147 1.00 14.68 181 LEU L CA 1
ATOM 2830 C C . LEU A 1 181 ? 9.912 -21.435 -56.664 1.00 15.40 181 LEU L C 1
ATOM 2831 O O . LEU A 1 181 ? 11.071 -21.565 -56.287 1.00 15.78 181 LEU L O 1
ATOM 2847 N N . SER A 1 182 ? 9.375 -22.251 -57.556 1.00 17.08 182 SER L N 1
ATOM 2848 C CA . SER A 1 182 ? 10.252 -23.184 -58.235 1.00 16.48 182 SER L CA 1
ATOM 2849 C C . SER A 1 182 ? 11.208 -22.408 -59.137 1.00 16.83 182 SER L C 1
ATOM 2850 O O . SER A 1 182 ? 10.925 -21.284 -59.555 1.00 16.32 182 SER L O 1
ATOM 2858 N N . LYS A 1 183 ? 12.366 -23.010 -59.423 1.00 19.57 183 LYS L N 1
ATOM 2859 C CA . LYS A 1 183 ? 13.289 -22.380 -60.362 1.00 17.67 183 LYS L CA 1
ATOM 2860 C C . LYS A 1 183 ? 12.606 -22.134 -61.703 1.00 20.25 183 LYS L C 1
ATOM 2861 O O . LYS A 1 183 ? 12.781 -21.073 -62.317 1.00 19.08 183 LYS L O 1
ATOM 2880 N N . ALA A 1 184 ? 11.820 -23.112 -62.178 1.00 20.59 184 ALA L N 1
ATOM 2881 C CA . ALA A 1 184 ? 11.155 -22.972 -63.468 1.00 2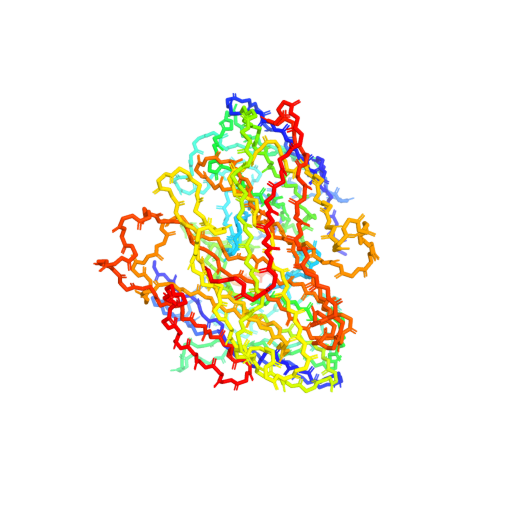3.21 184 ALA L CA 1
ATOM 2882 C C . ALA A 1 184 ? 10.214 -21.777 -63.473 1.00 21.52 184 ALA L C 1
ATOM 2883 O O . ALA A 1 184 ? 10.205 -20.998 -64.431 1.00 24.78 184 ALA L O 1
ATOM 2890 N N . ASP A 1 185 ? 9.435 -21.593 -62.402 1.00 19.78 185 ASP L N 1
ATOM 2891 C CA . ASP A 1 185 ? 8.584 -20.414 -62.314 1.00 19.61 185 ASP L CA 1
ATOM 2892 C C . ASP A 1 185 ? 9.420 -19.140 -62.234 1.00 18.63 185 ASP L C 1
ATOM 2893 O O . ASP A 1 185 ? 9.124 -18.158 -62.906 1.00 21.10 185 ASP L O 1
ATOM 2902 N N . TYR A 1 186 ? 10.478 -19.138 -61.419 1.00 16.63 186 TYR L N 1
ATOM 2903 C CA . TYR A 1 186 ? 11.305 -17.944 -61.292 1.00 16.47 186 TYR L CA 1
ATOM 2904 C C . TYR A 1 186 ? 11.852 -17.491 -62.642 1.00 18.80 186 TYR L C 1
ATOM 2905 O O . TYR A 1 186 ? 11.904 -16.288 -62.926 1.00 18.46 186 TYR L O 1
ATOM 2923 N N . GLU A 1 187 ? 12.302 -18.425 -63.466 1.00 20.07 187 GLU L N 1
ATOM 2924 C CA . GLU A 1 187 ? 12.915 -18.074 -64.743 1.00 21.39 187 GLU L CA 1
ATOM 2925 C C . GLU A 1 187 ? 11.909 -17.661 -65.812 1.00 25.43 187 GLU L C 1
ATOM 2926 O O . GLU A 1 187 ? 12.323 -17.287 -66.915 1.00 33.09 187 GLU L O 1
ATOM 2938 N N . LYS A 1 188 ? 10.616 -17.711 -65.524 1.00 25.55 188 LYS L N 1
ATOM 2939 C CA . LYS A 1 188 ? 9.587 -17.332 -66.487 1.00 28.18 188 LYS L CA 1
ATOM 2940 C C . LYS A 1 188 ? 9.072 -15.915 -66.280 1.00 25.84 188 LYS L C 1
ATOM 2941 O O . LYS A 1 188 ? 8.187 -15.471 -67.022 1.00 29.29 188 LYS L O 1
ATOM 2960 N N . HIS A 1 189 ? 9.609 -15.189 -65.304 1.00 20.31 189 HIS L N 1
ATOM 2961 C CA . HIS A 1 189 ? 9.147 -13.849 -64.998 1.00 19.35 189 HIS L CA 1
ATOM 2962 C C . HIS A 1 189 ? 10.331 -12.923 -64.847 1.00 21.69 189 HIS L C 1
ATOM 2963 O O . HIS A 1 189 ? 11.453 -13.348 -64.561 1.00 21.45 189 HIS L O 1
ATOM 2977 N N . LYS A 1 190 ? 10.064 -11.639 -65.022 1.00 19.42 190 LYS L N 1
ATOM 2978 C CA . LYS A 1 190 ? 11.128 -10.647 -65.042 1.00 23.93 190 LYS L CA 1
ATOM 2979 C C . LYS A 1 190 ? 11.189 -9.775 -63.799 1.00 19.40 190 LYS L C 1
ATOM 2980 O O . LYS A 1 190 ? 12.249 -9.677 -63.162 1.00 20.22 190 LYS L O 1
ATOM 2999 N N . VAL A 1 191 ? 10.091 -9.127 -63.417 1.00 18.00 191 VAL L N 1
ATOM 3000 C CA . VAL A 1 191 ? 10.118 -8.099 -62.383 1.00 15.57 191 VAL L CA 1
ATOM 3001 C C . VAL A 1 191 ? 9.661 -8.698 -61.061 1.00 17.51 191 VAL L C 1
ATOM 3002 O O . VAL A 1 191 ? 8.537 -9.200 -60.950 1.00 16.62 191 VAL L O 1
ATOM 3015 N N . TYR A 1 192 ? 10.535 -8.644 -60.060 1.00 13.83 192 TYR L N 1
ATOM 3016 C CA . TYR A 1 192 ? 10.266 -9.095 -58.700 1.00 12.91 192 TYR L CA 1
ATOM 3017 C C . TYR A 1 192 ? 10.270 -7.886 -57.781 1.00 15.84 192 TYR L C 1
ATOM 3018 O O . TYR A 1 192 ? 11.233 -7.120 -57.770 1.00 15.83 192 TYR L O 1
ATOM 3036 N N . ALA A 1 193 ? 9.196 -7.702 -57.027 1.00 13.58 193 ALA L N 1
ATOM 3037 C CA . ALA A 1 193 ? 9.031 -6.493 -56.240 1.00 14.93 193 ALA L CA 1
ATOM 3038 C C . ALA A 1 193 ? 8.383 -6.792 -54.905 1.00 13.62 193 ALA L C 1
ATOM 3039 O O . ALA A 1 193 ? 7.509 -7.656 -54.801 1.00 12.39 193 ALA L O 1
ATOM 3046 N N . CYS A 1 194 ? 8.866 -6.104 -53.871 1.00 13.18 194 CYS L N 1
ATOM 3047 C CA A CYS A 1 194 ? 8.231 -6.138 -52.566 0.67 13.54 194 CYS L CA 1
ATOM 3048 C CA B CYS A 1 194 ? 8.311 -6.122 -52.524 0.33 11.49 194 CYS L CA 1
ATOM 3049 C C . CYS A 1 194 ? 7.801 -4.724 -52.207 1.00 11.80 194 CYS L C 1
ATOM 3050 O O . CYS A 1 194 ? 8.585 -3.777 -52.258 1.00 13.95 194 CYS L O 1
ATOM 3063 N N . GLU A 1 195 ? 6.523 -4.594 -51.886 1.00 13.46 195 GLU L N 1
ATOM 3064 C CA . GLU A 1 195 ? 5.898 -3.312 -51.580 1.00 12.43 195 GLU L CA 1
ATOM 3065 C C . GLU A 1 195 ? 5.526 -3.285 -50.107 1.00 11.66 195 GLU L C 1
ATOM 3066 O O . GLU A 1 195 ? 4.829 -4.180 -49.621 1.00 13.14 195 GLU L O 1
ATOM 3078 N N . VAL A 1 196 ? 5.979 -2.259 -49.394 1.00 11.71 196 VAL L N 1
ATOM 3079 C CA . VAL A 1 196 ? 5.882 -2.204 -47.941 1.00 10.58 196 VAL L CA 1
ATOM 3080 C C . VAL A 1 196 ? 5.016 -1.021 -47.522 1.00 11.49 196 VAL L C 1
ATOM 3081 O O . VAL A 1 196 ? 5.254 0.111 -47.962 1.00 13.23 196 VAL L O 1
ATOM 3094 N N . THR A 1 197 ? 4.039 -1.290 -46.662 1.00 12.37 197 THR L N 1
ATOM 3095 C CA . THR A 1 197 ? 3.186 -0.283 -46.040 1.00 13.70 197 THR L CA 1
ATOM 3096 C C . THR A 1 197 ? 3.454 -0.345 -44.542 1.00 13.08 197 THR L C 1
ATOM 3097 O O . THR A 1 197 ? 3.527 -1.431 -43.972 1.00 14.57 197 THR L O 1
ATOM 3108 N N . HIS A 1 198 ? 3.607 0.817 -43.912 1.00 11.06 198 HIS L N 1
ATOM 3109 C CA . HIS A 1 198 ? 3.963 0.907 -42.504 1.00 13.08 198 HIS L CA 1
ATOM 3110 C C . HIS A 1 198 ? 3.596 2.305 -42.030 1.00 12.42 198 HIS L C 1
ATOM 3111 O O . HIS A 1 198 ? 3.608 3.257 -42.803 1.00 12.05 198 HIS L O 1
ATOM 3125 N N . GLN A 1 199 ? 3.289 2.422 -40.744 1.00 12.08 199 GLN L N 1
ATOM 3126 C CA . GLN A 1 199 ? 2.883 3.705 -40.175 1.00 12.86 199 GLN L CA 1
ATOM 3127 C C . GLN A 1 199 ? 3.904 4.795 -40.432 1.00 12.95 199 GLN L C 1
ATOM 3128 O O . GLN A 1 199 ? 3.528 5.968 -40.618 1.00 13.63 199 GLN L O 1
ATOM 3142 N N . GLY A 1 200 ? 5.188 4.433 -40.493 1.00 12.39 200 GLY L N 1
ATOM 3143 C CA . GLY A 1 200 ? 6.231 5.413 -40.707 1.00 12.92 200 GLY L CA 1
ATOM 3144 C C . GLY A 1 200 ? 6.474 5.845 -42.140 1.00 12.62 200 GLY L C 1
ATOM 3145 O O . GLY A 1 200 ? 7.256 6.777 -42.364 1.00 14.64 200 GLY L O 1
ATOM 3149 N N . LEU A 1 201 ? 5.778 5.258 -43.097 1.00 12.79 201 LEU L N 1
ATOM 3150 C CA . LEU A 1 201 ? 5.900 5.588 -44.512 1.00 12.86 201 LEU L CA 1
ATOM 3151 C C . LEU A 1 201 ? 4.665 6.361 -44.956 1.00 13.62 201 LEU L C 1
ATOM 3152 O O . LEU A 1 201 ? 3.532 5.885 -44.810 1.00 14.53 201 LEU L O 1
ATOM 3168 N N . SER A 1 202 ? 4.890 7.556 -45.505 1.00 14.28 202 SER L N 1
ATOM 3169 C CA A SER A 1 202 ? 3.788 8.404 -45.943 0.58 17.25 202 SER L CA 1
ATOM 3170 C CA B SER A 1 202 ? 3.775 8.394 -45.926 0.42 17.11 202 SER L CA 1
ATOM 3171 C C . SER A 1 202 ? 2.989 7.748 -47.054 1.00 17.48 202 SER L C 1
ATOM 3172 O O . SER A 1 202 ? 1.762 7.938 -47.139 1.00 18.85 202 SER L O 1
ATOM 3187 N N . SER A 1 203 ? 3.654 6.975 -47.902 1.00 18.62 203 SER L N 1
ATOM 3188 C CA . SER A 1 203 ? 3.048 6.139 -48.922 1.00 17.84 203 SER L CA 1
ATOM 3189 C C . SER A 1 203 ? 3.915 4.897 -49.041 1.00 16.06 203 SER L C 1
ATOM 3190 O O . SER A 1 203 ? 5.057 4.875 -48.552 1.00 16.64 203 SER L O 1
ATOM 3198 N N . PRO A 1 204 ? 3.405 3.851 -49.672 1.00 18.35 204 PRO L N 1
ATOM 3199 C CA . PRO A 1 204 ? 4.156 2.585 -49.713 1.00 16.69 204 PRO L CA 1
ATOM 3200 C C . PRO A 1 204 ? 5.455 2.710 -50.485 1.00 18.91 204 PRO L C 1
ATOM 3201 O O . PRO A 1 204 ? 5.595 3.520 -51.414 1.00 21.08 204 PRO L O 1
ATOM 3212 N N . VAL A 1 205 ? 6.424 1.908 -50.063 1.00 16.19 205 VAL L N 1
ATOM 3213 C CA . VAL A 1 205 ? 7.763 1.867 -50.639 1.00 14.28 205 VAL L CA 1
ATOM 3214 C C . VAL A 1 205 ? 7.913 0.532 -51.350 1.00 16.00 205 VAL L C 1
ATOM 3215 O O . VAL A 1 205 ? 7.623 -0.516 -50.763 1.00 18.66 205 VAL L O 1
ATOM 3228 N N . THR A 1 206 ? 8.372 0.565 -52.598 1.00 18.11 206 THR L N 1
ATOM 3229 C CA . THR A 1 206 ? 8.616 -0.642 -53.376 1.00 17.82 206 THR L CA 1
ATOM 3230 C C . THR A 1 206 ? 10.099 -0.760 -53.687 1.00 17.48 206 THR L C 1
ATOM 3231 O O . THR A 1 206 ? 10.731 0.221 -54.102 1.00 20.85 206 THR L O 1
ATOM 3242 N N . LYS A 1 207 ? 10.656 -1.950 -53.458 1.00 15.08 207 LYS L N 1
ATOM 3243 C CA . LYS A 1 207 ? 11.993 -2.319 -53.896 1.00 14.30 207 LYS L CA 1
ATOM 3244 C C . LYS A 1 207 ? 11.843 -3.463 -54.877 1.00 16.50 207 LYS L C 1
ATOM 3245 O O . LYS A 1 207 ? 11.094 -4.411 -54.612 1.00 15.85 207 LYS L O 1
ATOM 3264 N N . SER A 1 208 ? 12.547 -3.399 -55.987 1.00 17.64 208 SER L N 1
ATOM 3265 C CA . SER A 1 208 ? 12.336 -4.367 -57.048 1.00 16.64 208 SER L CA 1
ATOM 3266 C C . SER A 1 208 ? 13.652 -4.672 -57.725 1.00 19.05 208 SER L C 1
ATOM 3267 O O . SER A 1 208 ? 14.637 -3.934 -57.594 1.00 20.60 208 SER L O 1
ATOM 3275 N N . PHE A 1 209 ? 13.648 -5.768 -58.477 1.00 16.56 209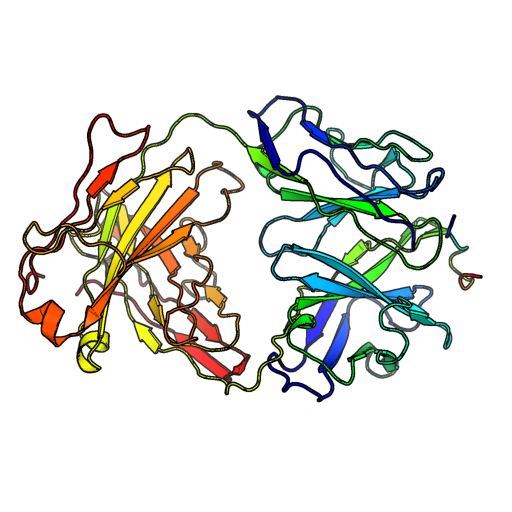 PHE L N 1
ATOM 3276 C CA . PHE A 1 209 ? 14.753 -6.086 -59.361 1.00 16.96 209 PHE L CA 1
ATOM 3277 C C . PHE A 1 209 ? 14.213 -6.809 -60.584 1.00 18.34 209 PHE L C 1
ATOM 3278 O O . PHE A 1 209 ? 13.116 -7.372 -60.568 1.00 16.90 209 PHE L O 1
ATOM 3295 N N . ASN A 1 210 ? 15.002 -6.776 -61.651 1.00 18.81 210 ASN L N 1
ATOM 3296 C CA . ASN A 1 210 ? 14.766 -7.567 -62.847 1.00 19.22 210 ASN L CA 1
ATOM 3297 C C . ASN A 1 210 ? 15.660 -8.799 -62.801 1.00 21.95 210 ASN L C 1
ATOM 3298 O O . ASN A 1 210 ? 16.875 -8.677 -62.604 1.00 23.32 210 ASN L O 1
ATOM 3309 N N . ARG A 1 211 ? 15.058 -9.977 -62.970 1.00 19.97 211 ARG L N 1
ATOM 3310 C CA . ARG A 1 211 ? 15.812 -11.223 -62.988 1.00 21.42 211 ARG L CA 1
ATOM 3311 C C . ARG A 1 211 ? 16.921 -11.136 -64.024 1.00 27.64 211 ARG L C 1
ATOM 3312 O O . ARG A 1 211 ? 16.691 -10.689 -65.147 1.00 26.86 211 ARG L O 1
ATOM 3333 N N . GLY A 1 212 ? 18.123 -11.550 -63.634 1.00 31.96 212 GLY L N 1
ATOM 3334 C CA . GLY A 1 212 ? 19.276 -11.477 -64.512 1.00 52.30 212 GLY L CA 1
ATOM 3335 C C . GLY A 1 212 ? 20.192 -10.311 -64.204 1.00 52.27 212 GLY L C 1
ATOM 3336 O O . GLY A 1 212 ? 21.407 -10.487 -64.075 1.00 54.46 212 GLY L O 1
ATOM 3340 N N . GLU A 1 213 ? 19.613 -9.118 -64.073 1.00 48.32 213 GLU L N 1
ATOM 3341 C CA . GLU A 1 213 ? 20.383 -7.911 -63.799 1.00 34.52 213 GLU L CA 1
ATOM 3342 C C . GLU A 1 213 ? 21.278 -8.094 -62.575 1.00 38.66 213 GLU L C 1
ATOM 3343 O O . GLU A 1 213 ? 20.810 -8.474 -61.497 1.00 40.03 213 GLU L O 1
ATOM 3355 N N . CYS A 1 214 ? 22.563 -7.791 -62.737 1.00 46.04 214 CYS L N 1
ATOM 3356 C CA . CYS A 1 214 ? 23.482 -7.710 -61.600 1.00 54.63 214 CYS L CA 1
ATOM 3357 C C . CYS A 1 214 ? 23.333 -6.346 -60.914 1.00 55.83 214 CYS L C 1
ATOM 3358 O O . CYS A 1 214 ? 23.560 -6.207 -59.709 1.00 59.67 214 CYS L O 1
ATOM 3366 N N . GLY B 2 6 ? 5.571 -22.375 3.964 1.00 21.78 163 GLY G N 1
ATOM 3367 C CA . GLY B 2 6 ? 6.074 -22.677 2.597 1.00 15.47 163 GLY G CA 1
ATOM 3368 C C . GLY B 2 6 ? 7.400 -23.412 2.608 1.00 13.43 163 GLY G C 1
ATOM 3369 O O . GLY B 2 6 ? 7.914 -23.729 3.689 1.00 15.93 163 GLY G O 1
ATOM 3373 N N . LEU B 2 7 ? 7.965 -23.672 1.447 1.00 11.79 164 LEU G N 1
ATOM 3374 C CA . LEU B 2 7 ? 9.205 -24.446 1.362 1.00 11.53 164 LEU G CA 1
ATOM 3375 C C . LEU B 2 7 ? 10.406 -23.561 1.657 1.00 12.08 164 LEU G C 1
ATOM 3376 O O . LEU B 2 7 ? 10.555 -22.489 1.067 1.00 13.52 164 LEU G O 1
ATOM 3392 N N . LYS B 2 8 ? 11.293 -24.036 2.514 1.00 13.34 165 LYS G N 1
ATOM 3393 C CA . LYS B 2 8 ? 12.521 -23.340 2.867 1.00 14.21 165 LYS G CA 1
ATOM 3394 C C . LYS B 2 8 ? 13.339 -24.346 3.663 1.00 14.98 165 LYS G C 1
ATOM 3395 O O . LYS B 2 8 ? 12.787 -25.308 4.224 1.00 16.96 165 LYS G O 1
ATOM 3414 N N . ARG B 2 9 ? 14.646 -24.129 3.711 1.00 12.52 166 ARG G N 1
ATOM 3415 C CA . ARG B 2 9 ? 15.489 -25.016 4.510 1.00 13.22 166 ARG G CA 1
ATOM 3416 C C . ARG B 2 9 ? 16.730 -24.305 5.014 1.00 13.32 166 ARG G C 1
ATOM 3417 O O . ARG B 2 9 ? 17.232 -23.382 4.373 1.00 12.59 166 ARG G O 1
ATOM 3438 N N . ASP B 2 10 ? 17.223 -24.721 6.182 1.00 14.83 167 ASP G N 1
ATOM 3439 C CA A ASP B 2 10 ? 18.574 -24.337 6.555 0.61 16.49 167 ASP G CA 1
ATOM 3440 C CA B ASP B 2 10 ? 18.578 -24.369 6.579 0.39 16.78 167 ASP G CA 1
ATOM 3441 C C . ASP B 2 10 ? 19.538 -24.953 5.550 1.00 14.55 167 ASP G C 1
ATOM 3442 O O . ASP B 2 10 ? 19.311 -26.059 5.043 1.00 14.90 167 ASP G O 1
ATOM 3459 N N . LYS B 2 11 ? 20.596 -24.215 5.236 1.00 14.83 168 LYS G N 1
ATOM 3460 C CA . LYS B 2 11 ? 21.482 -24.628 4.154 1.00 13.70 168 LYS G CA 1
ATOM 3461 C C . LYS B 2 11 ? 22.060 -26.023 4.353 1.00 14.63 168 LYS G C 1
ATOM 3462 O O . LYS B 2 11 ? 22.264 -26.736 3.373 1.00 14.27 168 LYS G O 1
ATOM 3481 N N . THR B 2 12 ? 22.308 -26.461 5.579 1.00 13.72 169 THR G N 1
ATOM 3482 C CA . THR B 2 12 ? 22.896 -27.785 5.789 1.00 14.13 169 THR G CA 1
ATOM 3483 C C . THR B 2 12 ? 21.855 -28.883 6.022 1.00 15.22 169 THR G C 1
ATOM 3484 O O . THR B 2 12 ? 22.219 -29.985 6.440 1.00 18.22 169 THR G O 1
ATOM 3495 N N . LYS B 2 13 ? 20.590 -28.632 5.709 1.00 14.63 170 LYS G N 1
ATOM 3496 C CA . LYS B 2 13 ? 19.532 -29.612 5.890 1.00 15.66 170 LYS G CA 1
ATOM 3497 C C . LYS B 2 13 ? 18.794 -29.837 4.573 1.00 15.35 170 LYS G C 1
ATOM 3498 O O . LYS B 2 13 ? 18.693 -28.938 3.731 1.00 15.19 170 LYS G O 1
ATOM 3517 N N . GLU B 2 14 ? 18.230 -31.026 4.412 1.00 15.68 171 GLU G N 1
ATOM 3518 C CA . GLU B 2 14 ? 17.341 -31.312 3.301 1.00 14.31 171 GLU G CA 1
ATOM 3519 C C . GLU B 2 14 ? 15.988 -30.644 3.524 1.00 14.09 171 GLU G C 1
ATOM 3520 O O . GLU B 2 14 ? 15.633 -30.286 4.651 1.00 18.62 171 GLU G O 1
ATOM 3532 N N . TYR B 2 15 ? 15.183 -30.555 2.455 1.00 13.19 172 TYR G N 1
ATOM 3533 C CA . TYR B 2 15 ? 13.770 -30.225 2.635 1.00 13.46 172 TYR G CA 1
ATOM 3534 C C . TYR B 2 15 ? 13.081 -31.356 3.393 1.00 16.12 172 TYR G C 1
ATOM 3535 O O . TYR B 2 15 ? 13.600 -32.466 3.506 1.00 19.67 172 TYR G O 1
ATOM 3553 N N . ASN B 2 16 ? 11.910 -31.061 3.932 1.00 19.80 173 ASN G N 1
ATOM 3554 C CA . ASN B 2 16 ? 11.161 -32.077 4.653 1.00 27.82 173 ASN G CA 1
ATOM 3555 C C . ASN B 2 16 ? 10.695 -33.240 3.763 1.00 27.29 173 ASN G C 1
ATOM 3556 O O . ASN B 2 16 ? 10.472 -33.098 2.543 1.00 23.72 173 ASN G O 1
ATOM 3568 N N . GLN C 3 1 ? 30.200 -17.196 -9.864 1.00 56.37 1 GLN H N 1
ATOM 3569 C CA . GLN C 3 1 ? 30.627 -17.644 -11.214 1.00 44.46 1 GLN H CA 1
ATOM 3570 C C . GLN C 3 1 ? 30.482 -19.163 -11.320 1.00 24.21 1 GLN H C 1
ATOM 3571 O O . GLN C 3 1 ? 31.252 -19.803 -12.027 1.00 26.19 1 GLN H O 1
ATOM 3587 N N . VAL C 3 2 ? 29.517 -19.737 -10.590 1.00 24.40 2 VAL H N 1
ATOM 3588 C CA . VAL C 3 2 ? 29.061 -21.082 -10.931 1.00 19.07 2 VAL H CA 1
ATOM 3589 C C . VAL C 3 2 ? 28.450 -21.028 -12.316 1.00 21.11 2 VAL H C 1
ATOM 3590 O O . VAL C 3 2 ? 27.683 -20.111 -12.643 1.00 26.06 2 VAL H O 1
ATOM 3603 N N . GLN C 3 3 ? 28.799 -21.987 -13.132 1.00 14.62 3 GLN H N 1
ATOM 3604 C CA . GLN C 3 3 ? 28.341 -22.044 -14.505 1.00 14.67 3 GLN H CA 1
ATOM 3605 C C . GLN C 3 3 ? 27.827 -23.441 -14.763 1.00 15.06 3 GLN H C 1
ATOM 3606 O O . GLN C 3 3 ? 28.420 -24.436 -14.319 1.00 15.43 3 GLN H O 1
ATOM 3620 N N . LEU C 3 4 ? 26.717 -23.515 -15.471 1.00 13.14 4 LEU H N 1
ATOM 3621 C CA . LEU C 3 4 ? 26.078 -24.780 -15.787 1.00 11.26 4 LEU H CA 1
ATOM 3622 C C . LEU C 3 4 ? 25.939 -24.897 -17.301 1.00 11.81 4 LEU H C 1
ATOM 3623 O O . LEU C 3 4 ? 25.668 -23.907 -17.995 1.00 13.26 4 LEU H O 1
ATOM 3639 N N . GLN C 3 5 ? 26.087 -26.113 -17.817 1.00 12.12 5 GLN H N 1
ATOM 3640 C CA . GLN C 3 5 ? 26.013 -26.333 -19.265 1.00 12.18 5 GLN H CA 1
ATOM 3641 C C . GLN C 3 5 ? 25.365 -27.675 -19.558 1.00 14.40 5 GLN H C 1
ATOM 3642 O O . GLN C 3 5 ? 25.906 -28.732 -19.198 1.00 12.71 5 GLN H O 1
ATOM 3656 N N . GLU C 3 6 ? 24.251 -27.629 -20.269 1.00 12.43 6 GLU H N 1
ATOM 3657 C CA . GLU C 3 6 ? 23.564 -28.833 -20.682 1.00 11.21 6 GLU H CA 1
ATOM 3658 C C . GLU C 3 6 ? 24.189 -29.420 -21.941 1.00 13.08 6 GLU H C 1
ATOM 3659 O O . GLU C 3 6 ? 24.700 -28.690 -22.813 1.00 17.38 6 GLU H O 1
ATOM 3671 N N . SER C 3 7 ? 24.104 -30.743 -22.061 1.00 13.06 7 SER H N 1
ATOM 3672 C CA . SER C 3 7 ? 24.535 -31.414 -23.283 1.00 15.31 7 SER H CA 1
ATOM 3673 C C . SER C 3 7 ? 23.708 -32.668 -23.490 1.00 13.27 7 SER H C 1
ATOM 3674 O O . SER C 3 7 ? 23.189 -33.245 -22.543 1.00 13.11 7 SER H O 1
ATOM 3682 N N . GLY C 3 8 ? 23.586 -33.089 -24.744 1.00 15.48 8 GLY H N 1
ATOM 3683 C CA . GLY C 3 8 ? 22.906 -34.315 -25.082 1.00 14.30 8 GLY H CA 1
ATOM 3684 C C . GLY C 3 8 ? 22.214 -34.172 -26.419 1.00 12.82 8 GLY H C 1
ATOM 3685 O O . GLY C 3 8 ? 22.233 -33.103 -27.041 1.00 15.24 8 GLY H O 1
ATOM 3689 N N . PRO C 3 9 ? 21.599 -35.254 -26.892 1.00 14.12 9 PRO H N 1
ATOM 3690 C CA . PRO C 3 9 ? 20.954 -35.218 -28.213 1.00 12.84 9 PRO H CA 1
ATOM 3691 C C . PRO C 3 9 ? 19.866 -34.163 -28.316 1.00 12.62 9 PRO H C 1
ATOM 3692 O O . PRO C 3 9 ? 19.172 -33.845 -27.347 1.00 15.52 9 PRO H O 1
ATOM 3703 N N . GLY C 3 10 ? 19.722 -33.631 -29.526 1.00 12.01 10 GLY H N 1
ATOM 3704 C CA . GLY C 3 10 ? 18.673 -32.688 -29.837 1.00 10.72 10 GLY H CA 1
ATOM 3705 C C . GLY C 3 10 ? 17.444 -33.290 -30.471 1.00 11.55 10 GLY H C 1
ATOM 3706 O O . GLY C 3 10 ? 16.453 -32.591 -30.697 1.00 11.51 10 GLY H O 1
ATOM 3710 N N . LEU C 3 11 ? 17.497 -34.575 -30.798 1.00 12.54 11 LEU H N 1
ATOM 3711 C CA . LEU C 3 11 ? 16.397 -35.287 -31.434 1.00 12.05 11 LEU H CA 1
ATOM 3712 C C . LEU C 3 11 ? 16.261 -36.632 -30.747 1.00 12.68 11 LEU H C 1
ATOM 3713 O O . LEU C 3 11 ? 17.268 -37.329 -30.571 1.00 16.38 11 LEU H O 1
ATOM 3729 N N . VAL C 3 12 ? 15.038 -36.961 -30.332 1.00 10.26 12 VAL H N 1
ATOM 3730 C CA . VAL C 3 12 ? 14.706 -38.215 -29.654 1.00 12.59 12 VAL H CA 1
ATOM 3731 C C . VAL C 3 12 ? 13.478 -38.781 -30.354 1.00 13.20 12 VAL H C 1
ATOM 3732 O O . VAL C 3 12 ? 12.532 -38.045 -30.655 1.00 12.41 12 VAL H O 1
ATOM 3745 N N . LYS C 3 13 ? 13.474 -40.106 -30.609 1.00 11.71 13 LYS H N 1
ATOM 3746 C CA . LYS C 3 13 ? 12.326 -40.697 -31.254 1.00 12.50 13 LYS H CA 1
ATOM 3747 C C . LYS C 3 13 ? 11.210 -40.936 -30.242 1.00 11.89 13 LYS H C 1
ATOM 3748 O O . LYS C 3 13 ? 11.477 -41.259 -29.076 1.00 12.94 13 LYS H O 1
ATOM 3767 N N . PRO C 3 14 ? 9.946 -40.808 -30.662 1.00 12.65 14 PRO H N 1
ATOM 3768 C CA . PRO C 3 14 ? 8.833 -41.126 -29.757 1.00 15.69 14 PRO H CA 1
ATOM 3769 C C . PRO C 3 14 ? 8.962 -42.522 -29.157 1.00 14.64 14 PRO H C 1
ATOM 3770 O O . PRO C 3 14 ? 9.342 -43.480 -29.837 1.00 15.91 14 PRO H O 1
ATOM 3781 N N . SER C 3 15 ? 8.628 -42.624 -27.871 1.00 14.12 15 SER H N 1
ATOM 3782 C CA . SER C 3 15 ? 8.640 -43.817 -27.030 1.00 14.75 15 SER H CA 1
ATOM 3783 C C . SER C 3 15 ? 10.029 -44.083 -26.447 1.00 16.99 15 SER H C 1
ATOM 3784 O O . SER C 3 15 ? 10.154 -44.925 -25.542 1.00 18.34 15 SER H O 1
ATOM 3792 N N . GLU C 3 16 ? 11.064 -43.418 -26.918 1.00 13.77 16 GLU H N 1
ATOM 3793 C CA . GLU C 3 16 ? 12.419 -43.623 -26.421 1.00 15.52 16 GLU H CA 1
ATOM 3794 C C . GLU C 3 16 ? 12.692 -42.712 -25.232 1.00 13.76 16 GLU H C 1
ATOM 3795 O O . GLU C 3 16 ? 11.803 -42.016 -24.727 1.00 13.85 16 GLU H O 1
ATOM 3807 N N . THR C 3 17 ? 13.920 -42.751 -24.734 1.00 13.81 17 THR H N 1
ATOM 3808 C CA . THR C 3 17 ? 14.310 -42.018 -23.535 1.00 13.65 17 THR H CA 1
ATOM 3809 C C . THR C 3 17 ? 15.164 -40.816 -23.908 1.00 14.56 17 THR H C 1
ATOM 3810 O O . THR C 3 17 ? 16.135 -40.923 -24.680 1.00 14.91 17 THR H O 1
ATOM 3821 N N . LEU C 3 18 ? 14.782 -39.667 -23.369 1.00 10.68 18 LEU H N 1
ATOM 3822 C CA . LEU C 3 18 ? 15.528 -38.431 -23.488 1.00 10.74 18 LEU H CA 1
ATOM 3823 C C . LEU C 3 18 ? 16.520 -38.371 -22.345 1.00 12.66 18 LEU H C 1
ATOM 3824 O O . LEU C 3 18 ? 16.122 -38.490 -21.186 1.00 13.31 18 LEU H O 1
ATOM 3840 N N . SER C 3 19 ? 17.797 -38.232 -22.671 1.00 12.12 19 SER H N 1
ATOM 3841 C CA . SER C 3 19 ? 18.859 -38.106 -21.676 1.00 11.95 19 SER H CA 1
ATOM 3842 C C . SER C 3 19 ? 19.615 -36.803 -21.877 1.00 11.73 19 SER H C 1
ATOM 3843 O O . SER C 3 19 ? 20.006 -36.460 -23.009 1.00 13.11 19 SER H O 1
ATOM 3851 N N . LEU C 3 20 ? 19.844 -36.080 -20.775 1.00 9.02 20 LEU H N 1
ATOM 3852 C CA . LEU C 3 20 ? 20.640 -34.871 -20.802 1.00 9.02 20 LEU H CA 1
ATOM 3853 C C . LEU C 3 20 ? 21.603 -34.851 -19.619 1.00 10.38 20 LEU H C 1
ATOM 3854 O O . LEU C 3 20 ? 21.296 -35.367 -18.535 1.00 10.65 20 LEU H O 1
ATOM 3870 N N . THR C 3 21 ? 22.754 -34.243 -19.845 1.00 9.58 21 THR H N 1
ATOM 3871 C CA . THR C 3 21 ? 23.785 -34.036 -18.845 1.00 8.85 21 THR H CA 1
ATOM 3872 C C . THR C 3 21 ? 23.936 -32.553 -18.560 1.00 10.94 21 THR H C 1
ATOM 3873 O O . THR C 3 21 ? 23.837 -31.725 -19.474 1.00 12.55 21 THR H O 1
ATOM 3884 N N . CYS C 3 22 ? 24.156 -32.215 -17.294 1.00 10.58 22 CYS H N 1
ATOM 3885 C CA . CYS C 3 22 ? 24.531 -30.871 -16.896 1.00 10.96 22 CYS H CA 1
ATOM 3886 C C . CYS C 3 22 ? 25.925 -30.925 -16.293 1.00 12.99 22 CYS H C 1
ATOM 3887 O O . CYS C 3 22 ? 26.134 -31.639 -15.312 1.00 13.31 22 CYS H O 1
ATOM 3894 N N . ALA C 3 23 ? 26.863 -30.209 -16.890 1.00 11.19 23 ALA H N 1
ATOM 3895 C CA . ALA C 3 23 ? 28.218 -30.092 -16.380 1.00 12.33 23 ALA H CA 1
ATOM 3896 C C . ALA C 3 23 ? 28.337 -28.784 -15.618 1.00 14.59 23 ALA H C 1
ATOM 3897 O O . ALA C 3 23 ? 27.930 -27.731 -16.122 1.00 16.75 23 ALA H O 1
ATOM 3904 N N . VAL C 3 24 ? 28.886 -28.837 -14.420 1.00 14.83 24 VAL H N 1
ATOM 3905 C CA . VAL C 3 24 ? 28.979 -27.675 -13.545 1.00 14.19 24 VAL H CA 1
ATOM 3906 C C . VAL C 3 24 ? 30.439 -27.303 -13.370 1.00 15.91 24 VAL H C 1
ATOM 3907 O O . VAL C 3 24 ? 31.302 -28.176 -13.219 1.00 15.28 24 VAL H O 1
ATOM 3920 N N . SER C 3 25 ? 30.722 -26.005 -13.449 1.00 14.63 25 SER H N 1
ATOM 3921 C CA . SER C 3 25 ? 32.036 -25.469 -13.128 1.00 16.07 25 SER H CA 1
ATOM 3922 C C . SER C 3 25 ? 31.883 -24.292 -12.177 1.00 16.22 25 SER H C 1
ATOM 3923 O O . SER C 3 25 ? 30.811 -23.700 -12.046 1.00 15.42 25 SER H O 1
ATOM 3931 N N . GLY C 3 26 ? 32.962 -23.989 -11.471 1.00 17.22 26 GLY H N 1
ATOM 3932 C CA . GLY C 3 26 ? 32.910 -22.919 -10.500 1.00 19.98 26 GLY H CA 1
ATOM 3933 C C . GLY C 3 26 ? 32.296 -23.306 -9.182 1.00 23.23 26 GLY H C 1
ATOM 3934 O O . GLY C 3 26 ? 32.109 -22.439 -8.323 1.00 31.98 26 GLY H O 1
ATOM 3938 N N . GLY C 3 27 ? 31.988 -24.576 -8.996 1.00 20.20 27 GLY H N 1
ATOM 3939 C CA . GLY C 3 27 ? 31.391 -25.066 -7.770 1.00 19.17 27 GLY H CA 1
ATOM 3940 C C . GLY C 3 27 ? 31.227 -26.562 -7.910 1.00 22.27 27 GLY H C 1
ATOM 3941 O O . GLY C 3 27 ? 31.229 -27.104 -9.016 1.00 21.43 27 GLY H O 1
ATOM 3945 N N . SER C 3 28 ? 31.114 -27.221 -6.766 1.00 15.72 28 SER H N 1
ATOM 3946 C CA A SER C 3 28 ? 30.992 -28.674 -6.721 0.65 14.12 28 SER H CA 1
ATOM 3947 C CA B SER C 3 28 ? 30.990 -28.671 -6.738 0.35 14.82 28 SER H CA 1
ATOM 3948 C C . SER C 3 28 ? 29.538 -29.101 -6.674 1.00 14.14 28 SER H C 1
ATOM 3949 O O . SER C 3 28 ? 28.708 -28.472 -6.008 1.00 14.03 28 SER H O 1
ATOM 3964 N N . ILE C 3 29 ? 29.226 -30.209 -7.359 1.00 13.59 29 ILE H N 1
ATOM 3965 C CA . ILE C 3 29 ? 27.906 -30.813 -7.205 1.00 12.55 29 ILE H CA 1
ATOM 3966 C C . ILE C 3 29 ? 27.706 -31.265 -5.757 1.00 13.25 29 ILE H C 1
ATOM 3967 O O . ILE C 3 29 ? 26.583 -31.223 -5.225 1.00 12.69 29 ILE H O 1
ATOM 3983 N N . SER C 3 30 ? 28.779 -31.776 -5.123 1.00 13.40 30 SER H N 1
ATOM 3984 C CA . SER C 3 30 ? 28.720 -32.233 -3.729 1.00 13.24 30 SER H CA 1
ATOM 3985 C C . SER C 3 30 ? 28.779 -31.025 -2.798 1.00 17.60 30 SER H C 1
ATOM 3986 O O . SER C 3 30 ? 29.774 -30.757 -2.121 1.00 21.99 30 SER H O 1
ATOM 3994 N N . ASP C 3 31 ? 27.666 -30.312 -2.750 1.00 14.09 31 ASP H N 1
ATOM 3995 C CA . ASP C 3 31 ? 27.541 -29.075 -1.998 1.00 13.55 31 ASP H CA 1
ATOM 3996 C C . ASP C 3 31 ? 26.108 -29.028 -1.486 1.00 12.13 31 ASP H C 1
ATOM 3997 O O . ASP C 3 31 ? 25.251 -29.822 -1.897 1.00 13.07 31 ASP H O 1
ATOM 4006 N N . TYR C 3 32 ? 25.858 -28.076 -0.584 1.00 11.63 32 TYR H N 1
ATOM 4007 C CA . TYR C 3 32 ? 24.586 -27.945 0.118 1.00 11.36 32 TYR H CA 1
ATOM 4008 C C . TYR C 3 32 ? 23.544 -27.206 -0.712 1.00 10.97 32 TYR H C 1
ATOM 4009 O O . TYR C 3 32 ? 22.937 -26.224 -0.284 1.00 12.03 32 TYR H O 1
ATOM 4027 N N . TYR C 3 33 ? 23.298 -27.740 -1.902 1.00 10.22 33 TYR H N 1
ATOM 4028 C CA . TYR C 3 33 ? 22.334 -27.184 -2.834 1.00 9.63 33 TYR H CA 1
ATOM 4029 C C . TYR C 3 33 ? 21.544 -28.296 -3.495 1.00 9.42 33 TYR H C 1
ATOM 4030 O O . TYR C 3 33 ? 22.054 -29.405 -3.680 1.00 10.19 33 TYR H O 1
ATOM 4048 N N . TYR C 3 34 ? 20.296 -27.991 -3.866 1.00 8.82 34 TYR H N 1
ATOM 4049 C CA . TYR C 3 34 ? 19.550 -28.850 -4.782 1.00 8.44 34 TYR H CA 1
ATOM 4050 C C . TYR C 3 34 ? 19.771 -28.389 -6.225 1.00 10.16 34 TYR H C 1
ATOM 4051 O O . TYR C 3 34 ? 19.738 -27.181 -6.545 1.00 9.39 34 TYR H O 1
ATOM 4069 N N . TRP C 3 35 ? 19.970 -29.364 -7.091 1.00 8.10 35 TRP H N 1
ATOM 4070 C CA . TRP C 3 35 ? 20.248 -29.188 -8.519 1.00 8.01 35 TRP H CA 1
ATOM 4071 C C . TRP C 3 35 ? 18.981 -29.565 -9.259 1.00 8.45 35 TRP H C 1
ATOM 4072 O O . TRP C 3 35 ? 18.399 -30.621 -8.999 1.00 9.26 35 TRP H O 1
ATOM 4093 N N . ASN C 3 36 A 18.531 -28.699 -10.163 1.00 7.66 35 ASN H N 1
ATOM 4094 C CA . ASN C 3 36 A 17.197 -28.769 -10.729 1.00 6.96 35 ASN H CA 1
ATOM 4095 C C . ASN C 3 36 A 17.216 -28.910 -12.245 1.00 7.73 35 ASN H C 1
ATOM 4096 O O . ASN C 3 36 A 18.127 -28.434 -12.918 1.00 8.22 35 ASN H O 1
ATOM 4107 N N . TRP C 3 37 ? 16.128 -29.488 -12.770 1.00 7.23 36 TRP H N 1
ATOM 4108 C CA . TRP C 3 37 ? 15.803 -29.450 -14.192 1.00 6.85 36 TRP H CA 1
ATOM 4109 C C . TRP C 3 37 ? 14.451 -28.761 -14.366 1.00 6.93 36 TRP H C 1
ATOM 4110 O O . TRP C 3 37 ? 13.501 -29.029 -13.620 1.00 7.51 36 TRP H O 1
ATOM 4131 N N . ILE C 3 38 ? 14.375 -27.895 -15.384 1.00 7.85 37 ILE H N 1
ATOM 4132 C CA . ILE C 3 38 ? 13.208 -27.120 -15.759 1.00 7.71 37 ILE H CA 1
ATOM 4133 C C . ILE C 3 38 ? 13.105 -27.220 -17.269 1.00 8.74 37 ILE H C 1
ATOM 4134 O O . ILE C 3 38 ? 14.122 -27.323 -17.960 1.00 11.61 37 ILE H O 1
ATOM 4150 N N . ARG C 3 39 ? 11.909 -27.206 -17.795 1.00 6.68 38 ARG H N 1
ATOM 4151 C CA . ARG C 3 39 ? 11.764 -27.104 -19.245 1.00 6.77 38 ARG H CA 1
ATOM 4152 C C . ARG C 3 39 ? 10.828 -25.975 -19.649 1.00 7.65 38 ARG H C 1
ATOM 4153 O O . ARG C 3 39 ? 9.961 -25.543 -18.878 1.00 8.12 38 ARG H O 1
ATOM 4174 N N . GLN C 3 40 ? 11.032 -25.484 -20.869 1.00 7.65 39 GLN H N 1
ATOM 4175 C CA . GLN C 3 40 ? 10.241 -24.402 -21.441 1.00 7.92 39 GLN H CA 1
ATOM 4176 C C . GLN C 3 40 ? 9.695 -24.875 -22.779 1.00 7.87 39 GLN H C 1
ATOM 4177 O O . GLN C 3 40 ? 10.464 -25.226 -23.690 1.00 8.17 39 GLN H O 1
ATOM 4191 N N . PHE C 3 41 ? 8.386 -24.880 -22.896 1.00 9.68 40 PHE H N 1
ATOM 4192 C CA . PHE C 3 41 ? 7.731 -25.400 -24.079 1.00 10.71 40 PHE H CA 1
ATOM 4193 C C . PHE C 3 41 ? 7.756 -24.383 -25.196 1.00 12.35 40 PHE H C 1
ATOM 4194 O O . PHE C 3 41 ? 8.004 -23.198 -24.961 1.00 14.07 40 PHE H O 1
ATOM 4211 N N . PRO C 3 42 ? 7.479 -24.821 -26.433 1.00 14.84 41 PRO H N 1
ATOM 4212 C CA . PRO C 3 42 ? 7.487 -23.872 -27.554 1.00 20.40 41 PRO H CA 1
ATOM 4213 C C . PRO C 3 42 ? 6.595 -22.665 -27.346 1.00 16.97 41 PRO H C 1
ATOM 4214 O O . PRO C 3 42 ? 6.964 -21.564 -27.778 1.00 23.07 41 PRO H O 1
ATOM 4225 N N . GLY C 3 43 ? 5.452 -22.821 -26.670 1.00 18.54 42 GLY H N 1
ATOM 4226 C CA . GLY C 3 43 ? 4.575 -21.712 -26.328 1.00 21.60 42 GLY H CA 1
ATOM 4227 C C . GLY C 3 43 ? 5.034 -20.832 -25.178 1.00 21.52 42 GLY H C 1
ATOM 4228 O O . GLY C 3 43 ? 4.308 -19.910 -24.789 1.00 22.99 42 GLY H O 1
ATOM 4232 N N . LYS C 3 44 ? 6.211 -21.108 -24.629 1.00 15.51 43 LYS H N 1
ATOM 4233 C CA . LYS C 3 44 ? 6.951 -20.341 -23.599 1.00 16.55 43 LYS H CA 1
ATOM 4234 C C . LYS C 3 44 ? 6.553 -20.671 -22.172 1.00 15.22 43 LYS H C 1
ATOM 4235 O O . LYS C 3 44 ? 7.148 -20.105 -21.227 1.00 15.36 43 LYS H O 1
ATOM 4254 N N . GLY C 3 45 ? 5.627 -21.602 -21.954 1.00 12.65 44 GLY H N 1
ATOM 4255 C CA . GLY C 3 45 ? 5.360 -22.048 -20.594 1.00 12.07 44 GLY H CA 1
ATOM 4256 C C . GLY C 3 45 ? 6.559 -22.739 -19.972 1.00 9.72 44 GLY H C 1
ATOM 4257 O O . GLY C 3 45 ? 7.301 -23.452 -20.645 1.00 11.29 44 GLY H O 1
ATOM 4261 N N . LEU C 3 46 ? 6.721 -22.558 -18.660 1.00 10.16 45 LEU H N 1
ATOM 4262 C CA . LEU C 3 46 ? 7.810 -23.137 -17.885 1.00 9.13 45 LEU H CA 1
ATOM 4263 C C . LEU C 3 46 ? 7.243 -24.227 -16.978 1.00 9.90 45 LEU H C 1
ATOM 4264 O O . LEU C 3 46 ? 6.165 -24.059 -16.396 1.00 10.62 45 LEU H O 1
ATOM 4280 N N . GLU C 3 47 ? 7.972 -25.321 -16.855 1.00 8.80 46 GLU H N 1
ATOM 4281 C CA . GLU C 3 47 ? 7.577 -26.433 -16.002 1.00 9.34 46 GLU H CA 1
ATOM 4282 C C . GLU C 3 47 ? 8.768 -26.982 -15.247 1.00 7.74 46 GLU H C 1
ATOM 4283 O O . GLU C 3 47 ? 9.809 -27.310 -15.833 1.00 8.64 46 GLU H O 1
ATOM 4295 N N . TRP C 3 48 ? 8.649 -27.059 -13.924 1.00 7.40 47 TRP H N 1
ATOM 4296 C CA . TRP C 3 48 ? 9.692 -27.654 -13.104 1.00 7.09 47 TRP H CA 1
ATOM 4297 C C . TRP C 3 48 ? 9.585 -29.171 -13.182 1.00 7.42 47 TRP H C 1
ATOM 4298 O O . TRP C 3 48 ? 8.499 -29.728 -13.006 1.00 9.48 47 TRP H O 1
ATOM 4319 N N . ILE C 3 49 ? 10.711 -29.818 -13.430 1.00 7.23 48 ILE H N 1
ATOM 4320 C CA . ILE C 3 49 ? 10.763 -31.273 -13.603 1.00 7.32 48 ILE H CA 1
ATOM 4321 C C . ILE C 3 49 ? 11.104 -31.962 -12.296 1.00 7.17 48 ILE H C 1
ATOM 4322 O O . ILE C 3 49 ? 10.419 -32.907 -11.892 1.00 8.03 48 ILE H O 1
ATOM 4338 N N . GLY C 3 50 ? 12.166 -31.507 -11.636 1.00 7.05 49 GLY H N 1
ATOM 4339 C CA . GLY C 3 50 ? 12.584 -32.135 -10.399 1.00 8.20 49 GLY H CA 1
ATOM 4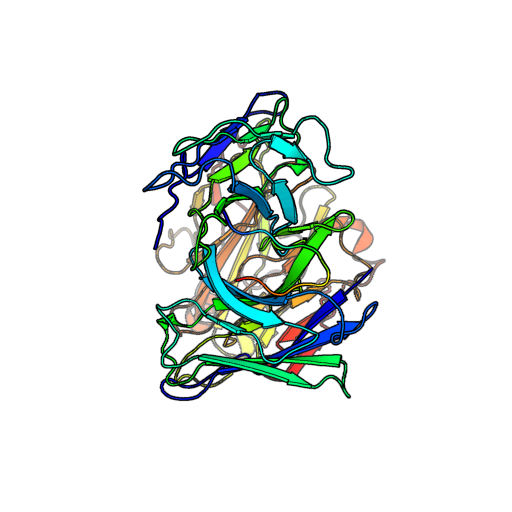340 C C . GLY C 3 50 ? 13.949 -31.659 -9.978 1.00 7.18 49 GLY H C 1
ATOM 4341 O O . GLY C 3 50 ? 14.590 -30.826 -10.636 1.00 7.88 49 GLY H O 1
ATOM 4345 N N . ASN C 3 51 ? 14.398 -32.192 -8.833 1.00 7.43 50 ASN H N 1
ATOM 4346 C CA . ASN C 3 51 ? 15.682 -31.798 -8.285 1.00 8.70 50 ASN H CA 1
ATOM 4347 C C . ASN C 3 51 ? 16.351 -32.977 -7.599 1.00 8.66 50 ASN H C 1
ATOM 4348 O O . ASN C 3 51 ? 15.760 -34.049 -7.418 1.00 9.62 50 ASN H O 1
ATOM 4359 N N . ILE C 3 52 ? 17.618 -32.767 -7.239 1.00 8.77 51 ILE H N 1
ATOM 4360 C CA . ILE C 3 52 ? 18.412 -33.745 -6.497 1.00 8.43 51 ILE H CA 1
ATOM 4361 C C . ILE C 3 52 ? 19.354 -32.991 -5.580 1.00 9.36 51 ILE H C 1
ATOM 4362 O O . ILE C 3 52 ? 19.934 -31.969 -5.963 1.00 9.19 51 ILE H O 1
ATOM 4378 N N . TYR C 3 53 ? 19.500 -33.474 -4.358 1.00 10.34 52 TYR H N 1
ATOM 4379 C CA . TYR C 3 53 ? 20.378 -32.824 -3.402 1.00 9.43 52 TYR H CA 1
ATOM 4380 C C . TYR C 3 53 ? 21.835 -33.167 -3.687 1.00 10.85 52 TYR H C 1
ATOM 4381 O O . TYR C 3 53 ? 22.173 -34.303 -4.041 1.00 12.47 52 TYR H O 1
ATOM 4399 N N . GLY C 3 54 A 22.720 -32.196 -3.493 1.00 11.20 52 GLY H N 1
ATOM 4400 C CA . GLY C 3 54 A 24.130 -32.453 -3.707 1.00 10.86 52 GLY H CA 1
ATOM 4401 C C . GLY C 3 54 A 24.779 -33.369 -2.682 1.00 12.45 52 GLY H C 1
ATOM 4402 O O . GLY C 3 54 A 25.802 -33.989 -2.996 1.00 15.13 52 GLY H O 1
ATOM 4406 N N . LYS C 3 55 ? 24.202 -33.501 -1.484 1.00 12.49 53 LYS H N 1
ATOM 4407 C CA . LYS C 3 55 ? 24.854 -34.204 -0.392 1.00 14.03 53 LYS H CA 1
ATOM 4408 C C . LYS C 3 55 ? 24.106 -35.452 0.052 1.00 19.26 53 LYS H C 1
ATOM 4409 O O . LYS C 3 55 ? 24.474 -36.048 1.075 1.00 20.58 53 LYS H O 1
ATOM 4428 N N . SER C 3 56 ? 23.071 -35.867 -0.661 1.00 15.02 54 SER H N 1
ATOM 4429 C CA . SER C 3 56 ? 22.357 -37.102 -0.338 1.00 14.89 54 SER H CA 1
ATOM 4430 C C . SER C 3 56 ? 21.573 -37.545 -1.567 1.00 14.46 54 SER H C 1
ATOM 4431 O O . SER C 3 56 ? 21.523 -36.851 -2.589 1.00 15.02 54 SER H O 1
ATOM 4439 N N . ALA C 3 57 ? 20.875 -38.666 -1.438 1.00 16.14 55 ALA H N 1
ATOM 4440 C CA . ALA C 3 57 ? 20.040 -39.190 -2.506 1.00 13.96 55 ALA H CA 1
ATOM 4441 C C . ALA C 3 57 ? 18.696 -38.474 -2.636 1.00 17.64 55 ALA H C 1
ATOM 4442 O O . ALA C 3 57 ? 17.945 -38.810 -3.557 1.00 20.14 55 ALA H O 1
ATOM 4449 N N . SER C 3 58 ? 18.390 -37.516 -1.763 1.00 14.01 56 SER H N 1
ATOM 4450 C CA . SER C 3 58 ? 17.104 -36.810 -1.761 1.00 14.27 56 SER H CA 1
ATOM 4451 C C . SER C 3 58 ? 16.775 -36.230 -3.134 1.00 13.61 56 SER H C 1
ATOM 4452 O O . SER C 3 58 ? 17.566 -35.483 -3.722 1.00 12.84 56 SER H O 1
ATOM 4460 N N . THR C 3 59 ? 15.567 -36.552 -3.607 1.00 13.78 57 THR H N 1
ATOM 4461 C CA . THR C 3 59 ? 15.046 -36.056 -4.870 1.00 12.49 57 THR H CA 1
ATOM 4462 C C . THR C 3 59 ? 13.585 -35.660 -4.689 1.00 11.53 57 THR H C 1
ATOM 4463 O O . THR C 3 59 ? 12.856 -36.261 -3.892 1.00 13.00 57 THR H O 1
ATOM 4474 N N . TYR C 3 60 ? 13.147 -34.644 -5.449 1.00 11.36 58 TYR H N 1
ATOM 4475 C CA . TYR C 3 60 ? 11.744 -34.277 -5.561 1.00 10.33 58 TYR H CA 1
ATOM 4476 C C . TYR C 3 60 ? 11.406 -34.175 -7.038 1.00 9.92 58 TYR H C 1
ATOM 4477 O O . TYR C 3 60 ? 12.203 -33.649 -7.821 1.00 10.02 58 TYR H O 1
ATOM 4495 N N . TYR C 3 61 ? 10.241 -34.681 -7.422 1.00 10.85 59 TYR H N 1
ATOM 4496 C CA . TYR C 3 61 ? 9.833 -34.695 -8.818 1.00 10.71 59 TYR H CA 1
ATOM 4497 C C . TYR C 3 61 ? 8.436 -34.111 -8.989 1.00 10.10 59 TYR H C 1
ATOM 4498 O O . TYR C 3 61 ? 7.575 -34.235 -8.115 1.00 12.55 59 TYR H O 1
ATOM 4516 N N . ASN C 3 62 ? 8.193 -33.514 -10.137 1.00 9.25 60 ASN H N 1
ATOM 4517 C CA . ASN C 3 62 ? 6.844 -33.079 -10.467 1.00 9.56 60 ASN H CA 1
ATOM 4518 C C . ASN C 3 62 ? 5.968 -34.313 -10.610 1.00 11.39 60 ASN H C 1
ATOM 4519 O O . ASN C 3 62 ? 6.282 -35.175 -11.449 1.00 12.26 60 ASN H O 1
ATOM 4530 N N . PRO C 3 63 ? 4.851 -34.426 -9.880 1.00 11.24 61 PRO H N 1
ATOM 4531 C CA . PRO C 3 63 ? 4.051 -35.658 -9.963 1.00 13.83 61 PRO H CA 1
ATOM 4532 C C . PRO C 3 63 ? 3.491 -35.920 -11.326 1.00 15.48 61 PRO H C 1
ATOM 4533 O O . PRO C 3 63 ? 3.102 -37.064 -11.607 1.00 17.51 61 PRO H O 1
ATOM 4544 N N . SER C 3 64 ? 3.401 -34.916 -12.198 1.00 13.09 62 SER H N 1
ATOM 4545 C CA . SER C 3 64 ? 2.874 -35.147 -13.532 1.00 14.64 62 SER H CA 1
ATOM 4546 C C . SER C 3 64 ? 3.842 -35.943 -14.395 1.00 15.55 62 SER H C 1
ATOM 4547 O O . SER C 3 64 ? 3.442 -36.428 -15.472 1.00 19.48 62 SER H O 1
ATOM 4555 N N . LEU C 3 65 ? 5.078 -36.127 -13.925 1.00 12.62 63 LEU H N 1
ATOM 4556 C CA . LEU C 3 65 ? 6.129 -36.822 -14.654 1.00 15.27 63 LEU H CA 1
ATOM 4557 C C . LEU C 3 65 ? 6.763 -37.938 -13.837 1.00 21.94 63 LEU H C 1
ATOM 4558 O O . LEU C 3 65 ? 7.619 -38.653 -14.366 1.00 17.53 63 LEU H O 1
ATOM 4574 N N . LYS C 3 66 ? 6.388 -38.091 -12.563 1.00 20.02 64 LYS H N 1
ATOM 4575 C CA . LYS C 3 66 ? 7.093 -38.983 -11.644 1.00 27.70 64 LYS H CA 1
ATOM 4576 C C . LYS C 3 66 ? 7.243 -40.401 -12.184 1.00 23.75 64 LYS H C 1
ATOM 4577 O O . LYS C 3 66 ? 8.252 -41.062 -11.899 1.00 25.01 64 LYS H O 1
ATOM 4596 N N . SER C 3 67 ? 6.290 -40.881 -12.972 1.00 19.90 65 SER H N 1
ATOM 4597 C CA . SER C 3 67 ? 6.351 -42.255 -13.445 1.00 20.94 65 SER H CA 1
ATOM 4598 C C . SER C 3 67 ? 7.393 -42.479 -14.532 1.00 26.26 65 SER H C 1
ATOM 4599 O O . SER C 3 67 ? 7.703 -43.636 -14.839 1.00 23.34 65 SER H O 1
ATOM 4607 N N . ARG C 3 68 ? 7.923 -41.420 -15.137 1.00 13.88 66 ARG H N 1
ATOM 4608 C CA . ARG C 3 68 ? 8.828 -41.577 -16.263 1.00 15.40 66 ARG H CA 1
ATOM 4609 C C . ARG C 3 68 ? 10.069 -40.705 -16.177 1.00 13.53 66 ARG H C 1
ATOM 4610 O O . ARG C 3 68 ? 10.813 -40.620 -17.143 1.00 16.62 66 ARG H O 1
ATOM 4631 N N . VAL C 3 69 ? 10.373 -40.126 -15.023 1.00 12.08 67 VAL H N 1
ATOM 4632 C CA . VAL C 3 69 ? 11.541 -39.272 -14.896 1.00 13.72 67 VAL H CA 1
ATOM 4633 C C . VAL C 3 69 ? 12.478 -39.814 -13.834 1.00 12.26 67 VAL H C 1
ATOM 4634 O O . VAL C 3 69 ? 12.055 -40.381 -12.824 1.00 14.65 67 VAL H O 1
ATOM 4647 N N . SER C 3 70 ? 13.767 -39.592 -14.053 1.00 11.63 68 SER H N 1
ATOM 4648 C CA . SER C 3 70 ? 14.809 -39.939 -13.096 1.00 12.92 68 SER H CA 1
ATOM 4649 C C . SER C 3 70 ? 15.888 -38.875 -13.165 1.00 12.57 68 SER H C 1
ATOM 4650 O O . SER C 3 70 ? 16.287 -38.460 -14.262 1.00 13.15 68 SER H O 1
ATOM 4658 N N . ILE C 3 71 ? 16.315 -38.378 -12.018 1.00 10.18 69 ILE H N 1
ATOM 4659 C CA . ILE C 3 71 ? 17.426 -37.446 -11.918 1.00 9.42 69 ILE H CA 1
ATOM 4660 C C . ILE C 3 71 ? 18.494 -38.112 -11.061 1.00 10.14 69 ILE H C 1
ATOM 4661 O O . ILE C 3 71 ? 18.194 -38.721 -10.019 1.00 12.61 69 ILE H O 1
ATOM 4677 N N . SER C 3 72 ? 19.740 -38.014 -11.505 1.00 9.92 70 SER H N 1
ATOM 4678 C CA . SER C 3 72 ? 20.853 -38.659 -10.835 1.00 11.17 70 SER H CA 1
ATOM 4679 C C . SER C 3 72 ? 22.055 -37.737 -10.917 1.00 10.71 70 SER H C 1
ATOM 4680 O O . SER C 3 72 ? 22.012 -36.707 -11.589 1.00 10.30 70 SER H O 1
ATOM 4688 N N . LYS C 3 73 ? 23.133 -38.094 -10.223 1.00 12.35 71 LYS H N 1
ATOM 4689 C CA . LYS C 3 73 ? 24.335 -37.273 -10.259 1.00 12.24 71 LYS H CA 1
ATOM 4690 C C . LYS C 3 73 ? 25.571 -38.155 -10.295 1.00 15.00 71 LYS H C 1
ATOM 4691 O O . LYS C 3 73 ? 25.538 -39.323 -9.910 1.00 17.70 71 LYS H O 1
ATOM 4710 N N . ASP C 3 74 ? 26.667 -37.577 -10.797 1.00 16.84 72 ASP H N 1
ATOM 4711 C CA . ASP C 3 74 ? 27.987 -38.215 -10.806 1.00 18.17 72 ASP H CA 1
ATOM 4712 C C . ASP C 3 74 ? 28.963 -37.190 -10.245 1.00 18.73 72 ASP H C 1
ATOM 4713 O O . ASP C 3 74 ? 29.500 -36.370 -11.001 1.00 19.68 72 ASP H O 1
ATOM 4722 N N . THR C 3 75 ? 29.229 -37.257 -8.941 1.00 16.13 73 THR H N 1
ATOM 4723 C CA . THR C 3 75 ? 30.064 -36.254 -8.306 1.00 16.79 73 THR H CA 1
ATOM 4724 C C . THR C 3 75 ? 31.541 -36.433 -8.633 1.00 19.45 73 THR H C 1
ATOM 4725 O O . THR C 3 75 ? 32.330 -35.540 -8.323 1.00 24.54 73 THR H O 1
ATOM 4736 N N . SER C 3 76 ? 31.936 -37.537 -9.269 1.00 18.42 74 SER H N 1
ATOM 4737 C CA . SER C 3 76 ? 33.328 -37.667 -9.693 1.00 20.69 74 SER H CA 1
ATOM 4738 C C . SER C 3 76 ? 33.593 -36.843 -10.947 1.00 20.40 74 SER H C 1
ATOM 4739 O O . SER C 3 76 ? 34.728 -36.400 -11.168 1.00 25.43 74 SER H O 1
ATOM 4747 N N . LYS C 3 77 ? 32.559 -36.611 -11.754 1.00 15.33 75 LYS H N 1
ATOM 4748 C CA . LYS C 3 77 ? 32.650 -35.789 -12.950 1.00 17.89 75 LYS H CA 1
ATOM 4749 C C . LYS C 3 77 ? 32.079 -34.386 -12.753 1.00 15.30 75 LYS H C 1
ATOM 4750 O O . LYS C 3 77 ? 32.156 -33.561 -13.680 1.00 16.89 75 LYS H O 1
ATOM 4769 N N . ASN C 3 78 ? 31.473 -34.110 -11.603 1.00 15.08 76 ASN H N 1
ATOM 4770 C CA . ASN C 3 78 ? 30.786 -32.843 -11.370 1.00 12.38 76 ASN H CA 1
ATOM 4771 C C . ASN C 3 78 ? 29.648 -32.638 -12.359 1.00 13.18 76 ASN H C 1
ATOM 4772 O O . ASN C 3 78 ? 29.478 -31.558 -12.945 1.00 14.15 76 ASN H O 1
ATOM 4783 N N . GLN C 3 79 ? 28.838 -33.680 -12.530 1.00 12.74 77 GLN H N 1
ATOM 4784 C CA . GLN C 3 79 ? 27.707 -33.646 -13.435 1.00 11.44 77 GLN H CA 1
ATOM 4785 C C . GLN C 3 79 ? 26.443 -34.128 -12.736 1.00 11.96 77 GLN H C 1
ATOM 4786 O O . GLN C 3 79 ? 26.500 -34.899 -11.784 1.00 11.87 77 GLN H O 1
ATOM 4800 N N . PHE C 3 80 ? 25.298 -33.699 -13.239 1.00 10.02 78 PHE H N 1
ATOM 4801 C CA . PHE C 3 80 ? 24.025 -34.327 -12.886 1.00 10.25 78 PHE H CA 1
ATOM 4802 C C . PHE C 3 80 ? 23.220 -34.551 -14.165 1.00 10.64 78 PHE H C 1
ATOM 4803 O O . PHE C 3 80 ? 23.537 -34.001 -15.219 1.00 10.57 78 PHE H O 1
ATOM 4820 N N . PHE C 3 81 ? 22.186 -35.365 -14.075 1.00 8.92 79 PHE H N 1
ATOM 4821 C CA . PHE C 3 81 ? 21.592 -35.974 -15.247 1.00 9.27 79 PHE H CA 1
ATOM 4822 C C . PHE C 3 81 ? 20.081 -35.983 -15.160 1.00 10.04 79 PHE H C 1
ATOM 4823 O O . PHE C 3 81 ? 19.499 -36.083 -14.077 1.00 10.98 79 PHE H O 1
ATOM 4840 N N . LEU C 3 82 ? 19.459 -35.924 -16.330 1.00 8.82 80 LEU H N 1
ATOM 4841 C CA . LEU C 3 82 ? 18.016 -36.092 -16.473 1.00 8.66 80 LEU H CA 1
ATOM 4842 C C . LEU C 3 82 ? 17.757 -37.237 -17.442 1.00 9.23 80 LEU H C 1
ATOM 4843 O O . LEU C 3 82 ? 18.401 -37.300 -18.496 1.00 10.36 80 LEU H O 1
ATOM 4859 N N . LYS C 3 83 ? 16.853 -38.143 -17.086 1.00 8.81 81 LYS H N 1
ATOM 4860 C CA . LYS C 3 83 ? 16.339 -39.170 -17.986 1.00 9.75 81 LYS H CA 1
ATOM 4861 C C . LYS C 3 83 ? 14.821 -39.125 -17.941 1.00 12.77 81 LYS H C 1
ATOM 4862 O O . LYS C 3 83 ? 14.219 -39.192 -16.870 1.00 13.82 81 LYS H O 1
ATOM 4881 N N . LEU C 3 84 ? 14.205 -38.986 -19.102 1.00 10.52 82 LEU H N 1
ATOM 4882 C CA . LEU C 3 84 ? 12.759 -38.910 -19.248 1.00 10.94 82 LEU H CA 1
ATOM 4883 C C . LEU C 3 84 ? 12.366 -39.993 -20.245 1.00 10.47 82 LEU H C 1
ATOM 4884 O O . LEU C 3 84 ? 12.751 -39.927 -21.415 1.00 12.33 82 LEU H O 1
ATOM 4900 N N . SER C 3 85 A 11.625 -40.999 -19.792 1.00 11.57 82 SER H N 1
ATOM 4901 C CA . SER C 3 85 A 11.307 -42.119 -20.647 1.00 12.94 82 SER H CA 1
ATOM 4902 C C . SER C 3 85 A 9.973 -41.936 -21.354 1.00 13.01 82 SER H C 1
ATOM 4903 O O . SER C 3 85 A 9.173 -41.058 -21.035 1.00 13.01 82 SER H O 1
ATOM 4911 N N . SER C 3 86 B 9.729 -42.817 -22.317 1.00 13.15 82 SER H N 1
ATOM 4912 C CA . SER C 3 86 B 8.467 -42.883 -23.049 1.00 15.22 82 SER H CA 1
ATOM 4913 C C . SER C 3 86 B 8.049 -41.520 -23.594 1.00 14.67 82 SER H C 1
ATOM 4914 O O . SER C 3 86 B 6.907 -41.080 -23.415 1.00 15.05 82 SER H O 1
ATOM 4922 N N . VAL C 3 87 C 8.978 -40.853 -24.288 1.00 11.70 82 VAL H N 1
ATOM 4923 C CA . VAL C 3 87 C 8.703 -39.472 -24.680 1.00 12.71 82 VAL H CA 1
ATOM 4924 C C . VAL C 3 87 C 7.724 -39.422 -25.849 1.00 12.94 82 VAL H C 1
ATOM 4925 O O . VAL C 3 87 C 7.580 -40.362 -26.644 1.00 12.75 82 VAL H O 1
ATOM 4938 N N . THR C 3 88 ? 7.053 -38.281 -25.961 1.00 11.22 83 THR H N 1
ATOM 4939 C CA . THR C 3 88 ? 6.197 -37.949 -27.086 1.00 11.28 83 THR H CA 1
ATOM 4940 C C . THR C 3 88 ? 6.485 -36.513 -27.513 1.00 11.73 83 THR H C 1
ATOM 4941 O O . THR C 3 88 ? 7.261 -35.804 -26.879 1.00 10.70 83 THR H O 1
ATOM 4952 N N . ALA C 3 89 ? 5.833 -36.098 -28.606 1.00 13.14 84 ALA H N 1
ATOM 4953 C CA . ALA C 3 89 ? 5.985 -34.734 -29.103 1.00 13.98 84 ALA H CA 1
ATOM 4954 C C . ALA C 3 89 ? 5.678 -33.690 -28.053 1.00 13.31 84 ALA H C 1
ATOM 4955 O O . ALA C 3 89 ? 6.221 -32.579 -28.115 1.00 14.81 84 ALA H O 1
ATOM 4962 N N . ALA C 3 90 ? 4.847 -34.010 -27.056 1.00 13.25 85 ALA H N 1
ATOM 4963 C CA . ALA C 3 90 ? 4.573 -33.075 -25.971 1.00 15.28 85 ALA H CA 1
ATOM 4964 C C . ALA C 3 90 ? 5.797 -32.793 -25.092 1.00 13.60 85 ALA H C 1
ATOM 4965 O O . ALA C 3 90 ? 5.747 -31.866 -24.258 1.00 15.38 85 ALA H O 1
ATOM 4972 N N . ASP C 3 91 ? 6.846 -33.589 -25.203 1.00 9.63 86 ASP H N 1
ATOM 4973 C CA . ASP C 3 91 ? 8.101 -33.363 -24.490 1.00 9.52 86 ASP H CA 1
ATOM 4974 C C . ASP C 3 91 ? 9.103 -32.499 -25.251 1.00 8.36 86 ASP H C 1
ATOM 4975 O O . ASP C 3 91 ? 10.198 -32.211 -24.724 1.00 9.96 86 ASP H O 1
ATOM 4984 N N . THR C 3 92 ? 8.766 -32.052 -26.445 1.00 9.11 87 THR H N 1
ATOM 4985 C CA . THR C 3 92 ? 9.616 -31.120 -27.168 1.00 10.54 87 THR H CA 1
ATOM 4986 C C . THR C 3 92 ? 9.674 -29.820 -26.380 1.00 8.03 87 THR H C 1
ATOM 4987 O O . THR C 3 92 ? 8.639 -29.244 -26.058 1.00 9.96 87 THR H O 1
ATOM 4998 N N . ALA C 3 93 ? 10.882 -29.343 -26.096 1.00 7.78 88 ALA H N 1
ATOM 4999 C CA . ALA C 3 93 ? 11.049 -28.222 -25.190 1.00 7.60 88 ALA H CA 1
ATOM 5000 C C . ALA C 3 93 ? 12.523 -27.849 -25.131 1.00 7.78 88 ALA H C 1
ATOM 5001 O O . ALA C 3 93 ? 13.399 -28.585 -25.601 1.00 8.97 88 ALA H O 1
ATOM 5008 N N . VAL C 3 94 ? 12.795 -26.681 -24.519 1.00 8.09 89 VAL H N 1
ATOM 5009 C CA . VAL C 3 94 ? 14.150 -26.328 -24.103 1.00 7.51 89 VAL H CA 1
ATOM 5010 C C . VAL C 3 94 ? 14.314 -26.768 -22.658 1.00 8.06 89 VAL H C 1
ATOM 5011 O O . VAL C 3 94 ? 13.515 -26.399 -21.795 1.00 9.18 89 VAL H O 1
ATOM 5024 N N . TYR C 3 95 ? 15.333 -27.555 -22.392 1.00 7.94 90 TYR H N 1
ATOM 5025 C CA . TYR C 3 95 ? 15.580 -28.120 -21.068 1.00 7.81 90 TYR H CA 1
ATOM 5026 C C . TYR C 3 95 ? 16.726 -27.352 -20.425 1.00 8.61 90 TYR H C 1
ATOM 5027 O O . TYR C 3 95 ? 17.823 -27.265 -21.005 1.00 10.07 90 TYR H O 1
ATOM 5045 N N . TYR C 3 96 ? 16.480 -26.826 -19.221 1.00 8.00 91 TYR H N 1
ATOM 5046 C CA . TYR C 3 96 ? 17.478 -26.091 -18.475 1.00 7.27 91 TYR H CA 1
ATOM 5047 C C . TYR C 3 96 ? 17.848 -26.825 -17.203 1.00 7.32 91 TYR H C 1
ATOM 5048 O O . TYR C 3 96 ? 16.988 -27.350 -16.501 1.00 8.90 91 TYR H O 1
ATOM 5066 N N . CYS C 3 97 ? 19.129 -26.818 -16.885 1.00 9.24 92 CYS H N 1
ATOM 5067 C CA . CYS C 3 97 ? 19.581 -27.154 -15.543 1.00 9.35 92 CYS H CA 1
ATOM 5068 C C . CYS C 3 97 ? 19.803 -25.886 -14.734 1.00 9.69 92 CYS H C 1
ATOM 5069 O O . CYS C 3 97 ? 20.039 -24.805 -15.274 1.00 10.49 92 CYS H O 1
ATOM 5076 N N . ALA C 3 98 ? 19.737 -26.022 -13.414 1.00 8.94 93 ALA H N 1
ATOM 5077 C CA . ALA C 3 98 ? 19.815 -24.834 -12.573 1.00 9.73 93 ALA H CA 1
ATOM 5078 C C . ALA C 3 98 ? 20.180 -25.215 -11.150 1.00 10.32 93 ALA H C 1
ATOM 5079 O O . ALA C 3 98 ? 19.953 -26.343 -10.714 1.00 11.67 93 ALA H O 1
ATOM 5086 N N . ARG C 3 99 ? 20.748 -24.273 -10.424 1.00 8.87 94 ARG H N 1
ATOM 5087 C CA . ARG C 3 99 ? 21.057 -24.430 -9.004 1.00 8.14 94 ARG H CA 1
ATOM 5088 C C . ARG C 3 99 ? 20.116 -23.554 -8.193 1.00 9.65 94 ARG H C 1
ATOM 5089 O O . ARG C 3 99 ? 19.875 -22.396 -8.554 1.00 9.43 94 ARG H O 1
ATOM 5110 N N . GLU C 3 100 ? 19.572 -24.092 -7.112 1.00 9.68 95 GLU H N 1
ATOM 5111 C CA . GLU C 3 100 ? 18.665 -23.284 -6.305 1.00 10.00 95 GLU H CA 1
ATOM 5112 C C . GLU C 3 100 ? 19.411 -22.198 -5.537 1.00 11.20 95 GLU H C 1
ATOM 5113 O O . GLU C 3 100 ? 20.635 -22.218 -5.368 1.00 11.89 95 GLU H O 1
ATOM 5125 N N . TYR C 3 101 ? 18.627 -21.253 -5.031 1.00 10.55 96 TYR H N 1
ATOM 5126 C CA . TYR C 3 101 ? 19.118 -20.054 -4.372 1.00 9.97 96 TYR H CA 1
ATOM 5127 C C . TYR C 3 101 ? 19.311 -20.249 -2.884 1.00 10.76 96 TYR H C 1
ATOM 5128 O O . TYR C 3 101 ? 18.410 -20.727 -2.194 1.00 12.60 96 TYR H O 1
ATOM 5146 N N . CYS C 3 102 ? 20.462 -19.811 -2.385 1.00 10.63 97 CYS H N 1
ATOM 5147 C CA . CYS C 3 102 ? 20.716 -19.710 -0.969 1.00 12.70 97 CYS H CA 1
ATOM 5148 C C . CYS C 3 102 ? 21.232 -18.313 -0.674 1.00 14.34 97 CYS H C 1
ATOM 5149 O O . CYS C 3 102 ? 21.993 -17.748 -1.453 1.00 16.57 97 CYS H O 1
ATOM 5156 N N . ILE C 3 103 ? 20.809 -17.756 0.442 1.00 14.97 98 ILE H N 1
ATOM 5157 C CA . ILE C 3 103 ? 21.348 -16.494 0.941 1.00 17.77 98 ILE H CA 1
ATOM 5158 C C . ILE C 3 103 ? 21.675 -16.707 2.409 1.00 17.73 98 ILE H C 1
ATOM 5159 O O . ILE C 3 103 ? 20.809 -17.111 3.188 1.00 17.49 98 ILE H O 1
ATOM 5175 N N . GLY C 3 104 ? 22.933 -16.472 2.785 1.00 20.33 99 GLY H N 1
ATOM 5176 C CA . GLY C 3 104 ? 23.346 -16.823 4.137 1.00 21.42 99 GLY H CA 1
ATOM 5177 C C . GLY C 3 104 ? 23.080 -18.304 4.342 1.00 17.74 99 GLY H C 1
ATOM 5178 O O . GLY C 3 104 ? 23.414 -19.132 3.490 1.00 27.65 99 GLY H O 1
ATOM 5182 N N . SER C 3 105 ? 22.393 -18.630 5.431 1.00 22.23 100 SER H N 1
ATOM 5183 C CA . SER C 3 105 ? 22.157 -20.018 5.796 1.00 25.65 100 SER H CA 1
ATOM 5184 C C . SER C 3 105 ? 20.751 -20.501 5.452 1.00 20.33 100 SER H C 1
ATOM 5185 O O . SER C 3 105 ? 20.305 -21.523 5.992 1.00 20.43 100 SER H O 1
ATOM 5193 N N . THR C 3 106 A 20.037 -19.783 4.592 1.00 15.93 100 THR H N 1
ATOM 5194 C CA . THR C 3 106 A 18.682 -20.158 4.216 1.00 16.47 100 THR H CA 1
ATOM 5195 C C . THR C 3 106 A 18.587 -20.366 2.707 1.00 14.27 100 THR H C 1
ATOM 5196 O O . THR C 3 106 A 19.042 -19.525 1.922 1.00 14.74 100 THR H O 1
ATOM 5207 N N . CYS C 3 107 B 17.960 -21.467 2.306 1.00 13.46 100 CYS H N 1
ATOM 5208 C CA . CYS C 3 107 B 17.762 -21.774 0.903 1.00 10.77 100 CYS H CA 1
ATOM 5209 C C . CYS C 3 107 B 16.280 -21.940 0.597 1.00 10.64 100 CYS H C 1
ATOM 5210 O O . CYS C 3 107 B 15.493 -22.365 1.455 1.00 12.10 100 CYS H O 1
ATOM 5217 N N . TYR C 3 108 C 15.923 -21.647 -0.654 1.00 9.86 100 TYR H N 1
ATOM 5218 C CA . TYR C 3 108 C 14.562 -21.726 -1.146 1.00 10.51 100 TYR H CA 1
ATOM 5219 C C . TYR C 3 108 C 14.600 -22.395 -2.513 1.00 9.10 100 TYR H C 1
ATOM 5220 O O . TYR C 3 108 C 15.581 -22.228 -3.251 1.00 9.77 100 TYR H O 1
ATOM 5238 N N . PRO C 3 109 D 13.537 -23.129 -2.894 1.00 9.08 100 PRO H N 1
ATOM 5239 C CA . PRO C 3 109 D 13.512 -23.806 -4.187 1.00 8.45 100 PRO H CA 1
ATOM 5240 C C . PRO C 3 109 D 13.094 -22.868 -5.311 1.00 9.70 100 PRO H C 1
ATOM 5241 O O . PRO C 3 109 D 12.044 -23.023 -5.954 1.00 11.84 100 PRO H O 1
ATOM 5252 N N . ILE C 3 110 E 13.912 -21.846 -5.517 1.00 8.78 100 ILE H N 1
ATOM 5253 C CA . ILE C 3 110 E 13.844 -20.917 -6.635 1.00 8.41 100 ILE H CA 1
ATOM 5254 C C . ILE C 3 110 E 15.242 -20.927 -7.256 1.00 8.29 100 ILE H C 1
ATOM 5255 O O . ILE C 3 110 E 16.227 -21.305 -6.623 1.00 9.56 100 ILE H O 1
ATOM 5271 N N . LEU C 3 111 F 15.320 -20.558 -8.516 1.00 9.57 100 LEU H N 1
ATOM 5272 C CA . LEU C 3 111 F 16.507 -20.825 -9.321 1.00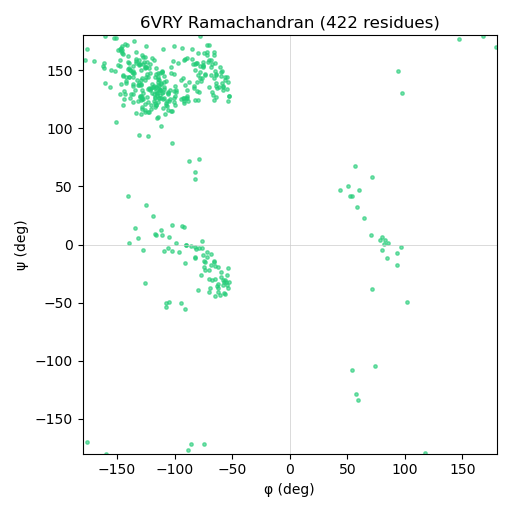 10.89 100 LEU H CA 1
ATOM 5273 C C . LEU C 3 111 F 17.299 -19.556 -9.555 1.00 10.64 100 LEU H C 1
ATOM 5274 O O . LEU C 3 111 F 16.840 -18.655 -10.264 1.00 11.11 100 LEU H O 1
ATOM 5290 N N . ASP C 3 112 ? 18.542 -19.578 -9.079 1.00 12.29 101 ASP H N 1
ATOM 5291 C CA . ASP C 3 112 ? 19.519 -18.516 -9.149 1.00 14.68 101 ASP H CA 1
ATOM 5292 C C . ASP C 3 112 ? 20.390 -18.615 -10.401 1.00 12.66 101 ASP H C 1
ATOM 5293 O O . ASP C 3 112 ? 20.543 -17.653 -11.160 1.00 18.36 101 ASP H O 1
ATOM 5302 N N . SER C 3 113 ? 21.026 -19.745 -10.588 1.00 12.38 102 SER H N 1
ATOM 5303 C CA . SER C 3 113 ? 21.989 -19.932 -11.659 1.00 11.53 102 SER H CA 1
ATOM 5304 C C . SER C 3 113 ? 21.429 -20.976 -12.596 1.00 11.23 102 SER H C 1
ATOM 5305 O O . SER C 3 113 ? 21.027 -22.051 -12.150 1.00 12.12 102 SER H O 1
ATOM 5313 N N . TRP C 3 114 ? 21.418 -20.677 -13.888 1.00 9.59 103 TRP H N 1
ATOM 5314 C CA . TRP C 3 114 ? 20.829 -21.509 -14.905 1.00 9.71 103 TRP H CA 1
ATOM 5315 C C . TRP C 3 114 ? 21.859 -21.812 -15.984 1.00 9.19 103 TRP H C 1
ATOM 5316 O O . TRP C 3 114 ? 22.767 -21.033 -16.224 1.00 12.06 103 TRP H O 1
ATOM 5337 N N . GLY C 3 115 ? 21.679 -22.944 -16.645 1.00 10.12 104 GLY H N 1
ATOM 5338 C CA . GLY C 3 115 ? 22.376 -23.230 -17.873 1.00 10.04 104 GLY H CA 1
ATOM 5339 C C . GLY C 3 115 ? 21.825 -22.435 -19.026 1.00 11.18 104 GLY H C 1
ATOM 5340 O O . GLY C 3 115 ? 20.993 -21.542 -18.872 1.00 13.62 104 GLY H O 1
ATOM 5344 N N . GLN C 3 116 ? 22.295 -22.779 -20.209 1.00 12.81 105 GLN H N 1
ATOM 5345 C CA . GLN C 3 116 ? 21.929 -22.054 -21.416 1.00 12.89 105 GLN H CA 1
ATOM 5346 C C . GLN C 3 116 ? 20.711 -22.626 -22.109 1.00 11.69 105 GLN H C 1
ATOM 5347 O O . GLN C 3 116 ? 20.143 -21.948 -22.983 1.00 15.73 105 GLN H O 1
ATOM 5361 N N . GLY C 3 117 ? 20.331 -23.839 -21.767 1.00 11.95 106 GLY H N 1
ATOM 5362 C CA . GLY C 3 117 ? 19.184 -24.492 -22.343 1.00 12.14 106 GLY H CA 1
ATOM 5363 C C . GLY C 3 117 ? 19.579 -25.423 -23.469 1.00 14.63 106 GLY H C 1
ATOM 5364 O O . GLY C 3 117 ? 20.333 -25.045 -24.388 1.00 19.64 106 GLY H O 1
ATOM 5368 N N . ALA C 3 118 ? 19.083 -26.637 -23.404 1.00 10.41 107 ALA H N 1
ATOM 5369 C CA . ALA C 3 118 ? 19.280 -27.646 -24.450 1.00 10.70 107 ALA H CA 1
ATOM 5370 C C . ALA C 3 118 ? 17.963 -27.828 -25.192 1.00 8.95 107 ALA H C 1
ATOM 5371 O O . ALA C 3 118 ? 16.958 -28.206 -24.593 1.00 9.77 107 ALA H O 1
ATOM 5378 N N . VAL C 3 119 ? 17.973 -27.576 -26.496 1.00 9.96 108 VAL H N 1
ATOM 5379 C CA . VAL C 3 119 ? 16.773 -27.720 -27.315 1.00 9.54 108 VAL H CA 1
ATOM 5380 C C . VAL C 3 119 ? 16.622 -29.188 -27.681 1.00 10.02 108 VAL H C 1
ATOM 5381 O O . VAL C 3 119 ? 17.537 -29.796 -28.235 1.00 10.66 108 VAL H O 1
ATOM 5394 N N . VAL C 3 120 ? 15.483 -29.771 -27.360 1.00 8.01 109 VAL H N 1
ATOM 5395 C CA . VAL C 3 120 ? 15.216 -31.177 -27.650 1.00 8.58 109 VAL H CA 1
ATOM 5396 C C . VAL C 3 120 ? 13.868 -31.300 -28.355 1.00 10.46 109 VAL H C 1
ATOM 5397 O O . VAL C 3 120 ? 12.849 -30.790 -27.873 1.00 10.70 109 VAL H O 1
ATOM 5410 N N . THR C 3 121 ? 13.863 -31.967 -29.498 1.00 10.00 110 THR H N 1
ATOM 5411 C CA . THR C 3 121 ? 12.667 -32.242 -30.272 1.00 9.49 110 THR H CA 1
ATOM 5412 C C . THR C 3 121 ? 12.405 -33.737 -30.271 1.00 10.35 110 THR H C 1
ATOM 5413 O O . THR C 3 121 ? 13.315 -34.533 -30.486 1.00 11.31 110 THR H O 1
ATOM 5424 N N . VAL C 3 122 ? 11.157 -34.104 -30.032 1.00 9.09 111 VAL H N 1
ATOM 5425 C CA . VAL C 3 122 ? 10.736 -35.503 -30.097 1.00 10.82 111 VAL H CA 1
ATOM 5426 C C . VAL C 3 122 ? 9.987 -35.688 -31.411 1.00 11.95 111 VAL H C 1
ATOM 5427 O O . VAL C 3 122 ? 8.926 -35.090 -31.633 1.00 13.71 111 VAL H O 1
ATOM 5440 N N . SER C 3 123 ? 10.555 -36.498 -32.293 1.00 11.49 112 SER H N 1
ATOM 5441 C CA . SER C 3 123 ? 10.001 -36.679 -33.628 1.00 13.45 112 SER H CA 1
ATOM 5442 C C . SER C 3 123 ? 10.556 -37.941 -34.237 1.00 13.42 112 SER H C 1
ATOM 5443 O O . SER C 3 123 ? 11.663 -38.381 -33.895 1.00 13.63 112 SER H O 1
ATOM 5451 N N . SER C 3 124 ? 9.773 -38.515 -35.148 1.00 14.85 113 SER H N 1
ATOM 5452 C CA . SER C 3 124 ? 10.215 -39.641 -35.950 1.00 18.87 113 SER H CA 1
ATOM 5453 C C . SER C 3 124 ? 11.039 -39.224 -37.160 1.00 18.71 113 SER H C 1
ATOM 5454 O O . SER C 3 124 ? 11.614 -40.094 -37.831 1.00 20.09 113 SER H O 1
ATOM 5462 N N . ALA C 3 125 ? 11.077 -37.937 -37.483 1.00 17.08 114 ALA H N 1
ATOM 5463 C CA . ALA C 3 125 ? 11.800 -37.493 -38.667 1.00 16.80 114 ALA H CA 1
ATOM 5464 C C . ALA C 3 125 ? 13.303 -37.513 -38.426 1.00 16.23 114 ALA H C 1
ATOM 5465 O O . ALA C 3 125 ? 13.781 -37.382 -37.291 1.00 18.11 114 ALA H O 1
ATOM 5472 N N . SER C 3 126 ? 14.054 -37.648 -39.511 1.00 18.86 115 SER H N 1
ATOM 5473 C CA . SER C 3 126 ? 15.496 -37.719 -39.426 1.00 17.67 115 SER H CA 1
ATOM 5474 C C . SER C 3 126 ? 16.111 -36.323 -39.364 1.00 15.23 115 SER H C 1
ATOM 5475 O O . SER C 3 126 ? 15.531 -35.330 -39.830 1.00 17.16 115 SER H O 1
ATOM 5483 N N . THR C 3 127 ? 17.310 -36.254 -38.789 1.00 14.77 116 THR H N 1
ATOM 5484 C CA A THR C 3 127 ? 18.046 -35.000 -38.831 0.55 13.89 116 THR H CA 1
ATOM 5485 C CA B THR C 3 127 ? 18.088 -35.026 -38.826 0.45 12.85 116 THR H CA 1
ATOM 5486 C C . THR C 3 127 ? 18.478 -34.701 -40.259 1.00 14.85 116 THR H C 1
ATOM 5487 O O . THR C 3 127 ? 18.748 -35.599 -41.069 1.00 16.76 116 THR H O 1
ATOM 5508 N N . LYS C 3 128 ? 18.531 -33.410 -40.567 1.00 15.41 117 LYS H N 1
ATOM 5509 C CA . LYS C 3 128 ? 18.938 -32.920 -41.871 1.00 14.44 117 LYS H CA 1
ATOM 5510 C C . LYS C 3 128 ? 19.712 -31.634 -41.668 1.00 14.46 117 LYS H C 1
ATOM 5511 O O . LYS C 3 128 ? 19.237 -30.719 -40.993 1.00 13.97 117 LYS H O 1
ATOM 5530 N N . GLY C 3 129 ? 20.914 -31.567 -42.195 1.00 16.00 118 GLY H N 1
ATOM 5531 C CA . GLY C 3 129 ? 21.713 -30.368 -42.090 1.00 18.19 118 GLY H CA 1
ATOM 5532 C C . GLY C 3 129 ? 21.296 -29.342 -43.119 1.00 15.85 118 GLY H C 1
ATOM 5533 O O . GLY C 3 129 ? 20.756 -29.666 -44.165 1.00 17.53 118 GLY H O 1
ATOM 5537 N N . PRO C 3 130 ? 21.575 -28.073 -42.830 1.00 15.89 119 PRO H N 1
ATOM 5538 C CA . PRO C 3 130 ? 21.113 -27.001 -43.711 1.00 17.53 119 PRO H CA 1
ATOM 5539 C C . PRO C 3 130 ? 22.012 -26.800 -44.909 1.00 18.39 119 PRO H C 1
ATOM 5540 O O . PRO C 3 130 ? 23.197 -27.124 -44.911 1.00 21.14 119 PRO H O 1
ATOM 5551 N N . SER C 3 131 ? 21.415 -26.231 -45.950 1.00 13.95 120 SER H N 1
ATOM 5552 C CA . SER C 3 131 ? 22.160 -25.581 -47.017 1.00 14.43 120 SER H CA 1
ATOM 5553 C C . SER C 3 131 ? 22.244 -24.098 -46.680 1.00 13.69 120 SER H C 1
ATOM 5554 O O . SER C 3 131 ? 21.296 -23.528 -46.142 1.00 16.88 120 SER H O 1
ATOM 5562 N N . VAL C 3 132 ? 23.380 -23.476 -46.949 1.00 12.48 121 VAL H N 1
ATOM 5563 C CA . VAL C 3 132 ? 23.596 -22.067 -46.653 1.00 11.95 121 VAL H CA 1
ATOM 5564 C C . VAL C 3 132 ? 23.820 -21.343 -47.966 1.00 13.32 121 VAL H C 1
ATOM 5565 O O . VAL C 3 132 ? 24.659 -21.760 -48.769 1.00 15.56 121 VAL H O 1
ATOM 5578 N N . PHE C 3 133 ? 23.053 -20.292 -48.203 1.00 10.72 122 PHE H N 1
ATOM 5579 C CA . PHE C 3 133 ? 23.144 -19.516 -49.425 1.00 11.04 122 PHE H CA 1
ATOM 5580 C C . PHE C 3 133 ? 23.410 -18.063 -49.090 1.00 10.84 122 PHE H C 1
ATOM 5581 O O . PHE C 3 133 ? 22.920 -17.563 -48.080 1.00 10.42 122 PHE H O 1
ATOM 5598 N N . PRO C 3 134 ? 24.155 -17.349 -49.917 1.00 11.62 123 PRO H N 1
ATOM 5599 C CA . PRO C 3 134 ? 24.391 -15.929 -49.637 1.00 11.30 123 PRO H CA 1
ATOM 5600 C C . PRO C 3 134 ? 23.177 -15.076 -49.970 1.00 13.02 123 PRO H C 1
ATOM 5601 O O . PRO C 3 134 ? 22.451 -15.341 -50.930 1.00 14.05 123 PRO H O 1
ATOM 5612 N N . LEU C 3 135 ? 22.953 -14.058 -49.146 1.00 11.81 124 LEU H N 1
ATOM 5613 C CA . LEU C 3 135 ? 22.089 -12.908 -49.478 1.00 10.97 124 LEU H CA 1
ATOM 5614 C C . LEU C 3 135 ? 23.092 -11.808 -49.821 1.00 11.40 124 LEU H C 1
ATOM 5615 O O . LEU C 3 135 ? 23.549 -11.063 -48.965 1.00 11.25 124 LEU H O 1
ATOM 5631 N N . ALA C 3 136 ? 23.502 -11.759 -51.060 1.00 14.13 125 ALA H N 1
ATOM 5632 C CA . ALA C 3 136 ? 24.644 -10.941 -51.422 1.00 13.89 125 ALA H CA 1
ATOM 5633 C C . ALA C 3 136 ? 24.246 -9.475 -51.478 1.00 14.54 125 ALA H C 1
ATOM 5634 O O . ALA C 3 136 ? 23.151 -9.145 -51.942 1.00 17.44 125 ALA H O 1
ATOM 5641 N N . PRO C 3 137 ? 25.105 -8.572 -51.010 1.00 12.99 126 PRO H N 1
ATOM 5642 C CA . PRO C 3 137 ? 24.804 -7.152 -51.159 1.00 13.39 126 PRO H CA 1
ATOM 5643 C C . PRO C 3 137 ? 24.880 -6.759 -52.627 1.00 17.63 126 PRO H C 1
ATOM 5644 O O . PRO C 3 137 ? 25.690 -7.289 -53.407 1.00 18.25 126 PRO H O 1
ATOM 5655 N N . SER C 3 138 ? 24.017 -5.823 -53.004 1.00 17.48 127 SER H N 1
ATOM 5656 C CA . SER C 3 138 ? 23.975 -5.287 -54.357 1.00 18.78 127 SER H CA 1
ATOM 5657 C C . SER C 3 138 ? 23.255 -3.948 -54.284 1.00 20.64 127 SER H C 1
ATOM 5658 O O . SER C 3 138 ? 22.793 -3.541 -53.215 1.00 19.33 127 SER H O 1
ATOM 5666 N N . SER C 3 139 ? 23.108 -3.288 -55.437 1.00 18.08 128 SER H N 1
ATOM 5667 C CA . SER C 3 139 ? 22.342 -2.047 -55.451 1.00 17.50 128 SER H CA 1
ATOM 5668 C C . SER C 3 139 ? 20.899 -2.261 -54.988 1.00 17.93 128 SER H C 1
ATOM 5669 O O . SER C 3 139 ? 20.273 -1.312 -54.510 1.00 22.45 128 SER H O 1
ATOM 5677 N N . LYS C 3 140 ? 20.380 -3.490 -55.105 1.00 17.47 129 LYS H N 1
ATOM 5678 C CA . LYS C 3 140 ? 19.023 -3.817 -54.676 1.00 18.87 129 LYS H CA 1
ATOM 5679 C C . LYS C 3 140 ? 18.912 -3.870 -53.157 1.00 21.25 129 LYS H C 1
ATOM 5680 O O . LYS C 3 140 ? 17.787 -3.875 -52.611 1.00 15.28 129 LYS H O 1
ATOM 5699 N N . SER C 3 141 ? 20.050 -3.936 -52.468 1.00 17.43 130 SER H N 1
ATOM 5700 C CA . SER C 3 141 ? 20.082 -3.972 -51.016 1.00 15.98 130 SER H CA 1
ATOM 5701 C C . SER C 3 141 ? 20.956 -2.859 -50.470 1.00 18.58 130 SER H C 1
ATOM 5702 O O . SER C 3 141 ? 21.630 -3.046 -49.453 1.00 17.05 130 SER H O 1
ATOM 5710 N N . THR C 3 142 ? 20.980 -1.705 -51.139 1.00 19.62 131 THR H N 1
ATOM 5711 C CA . THR C 3 142 ? 21.694 -0.531 -50.653 1.00 20.81 131 THR H CA 1
ATOM 5712 C C . THR C 3 142 ? 20.726 0.642 -50.646 1.00 34.48 131 THR H C 1
ATOM 5713 O O . THR C 3 142 ? 20.130 0.963 -51.679 1.00 43.17 131 THR H O 1
ATOM 5724 N N . SER C 3 143 ? 20.595 1.284 -49.490 1.00 22.41 132 SER H N 1
ATOM 5725 C CA . SER C 3 143 ? 19.679 2.401 -49.274 1.00 39.45 132 SER H CA 1
ATOM 5726 C C . SER C 3 143 ? 20.492 3.530 -48.660 1.00 26.46 132 SER H C 1
ATOM 5727 O O . SER C 3 143 ? 21.039 3.381 -47.565 1.00 25.03 132 SER H O 1
ATOM 5735 N N . GLY C 3 144 ? 20.599 4.644 -49.368 1.00 23.36 133 GLY H N 1
ATOM 5736 C CA . GLY C 3 144 ? 21.501 5.683 -48.927 1.00 25.49 133 GLY H CA 1
ATOM 5737 C C . GLY C 3 144 ? 22.905 5.125 -48.858 1.00 25.60 133 GLY H C 1
ATOM 5738 O O . GLY C 3 144 ? 23.365 4.418 -49.759 1.00 32.69 133 GLY H O 1
ATOM 5742 N N . GLY C 3 145 ? 23.591 5.409 -47.765 1.00 24.67 134 GLY H N 1
ATOM 5743 C CA . GLY C 3 145 ? 24.933 4.883 -47.614 1.00 22.70 134 GLY H CA 1
ATOM 5744 C C . GLY C 3 145 ? 25.050 3.550 -46.897 1.00 25.35 134 GLY H C 1
ATOM 5745 O O . GLY C 3 145 ? 26.157 3.168 -46.492 1.00 23.90 134 GLY H O 1
ATOM 5749 N N . THR C 3 146 ? 23.940 2.833 -46.739 1.00 19.44 135 THR H N 1
ATOM 5750 C CA . THR C 3 146 ? 23.908 1.582 -45.986 1.00 16.02 135 THR H CA 1
ATOM 5751 C C . THR C 3 146 ? 23.584 0.406 -46.890 1.00 15.83 135 THR H C 1
ATOM 5752 O O . THR C 3 146 ? 22.683 0.483 -47.733 1.00 18.78 135 THR H O 1
ATOM 5763 N N . ALA C 3 147 ? 24.303 -0.694 -46.690 1.00 14.17 136 ALA H N 1
ATOM 5764 C CA . ALA C 3 147 ? 24.078 -1.921 -47.429 1.00 13.75 136 ALA H CA 1
ATOM 5765 C C . ALA C 3 147 ? 23.644 -3.017 -46.472 1.00 12.88 136 ALA H C 1
ATOM 5766 O O . ALA C 3 147 ? 24.114 -3.091 -45.334 1.00 14.23 136 ALA H O 1
ATOM 5773 N N . ALA C 3 148 ? 22.750 -3.874 -46.935 1.00 12.51 137 ALA H N 1
ATOM 5774 C CA . ALA C 3 148 ? 22.379 -5.077 -46.210 1.00 11.78 137 ALA H CA 1
ATOM 5775 C C . ALA C 3 148 ? 22.937 -6.295 -46.925 1.00 11.64 137 ALA H C 1
ATOM 5776 O O . ALA C 3 148 ? 23.007 -6.341 -48.155 1.00 12.04 137 ALA H O 1
ATOM 5783 N N . LEU C 3 149 ? 23.325 -7.289 -46.141 1.00 11.16 138 LEU H N 1
ATOM 5784 C CA . LEU C 3 149 ? 23.798 -8.568 -46.663 1.00 11.03 138 LEU H CA 1
ATOM 5785 C C . LEU C 3 149 ? 23.424 -9.625 -45.634 1.00 11.58 138 LEU H C 1
ATOM 5786 O O . LEU C 3 149 ? 23.034 -9.309 -44.497 1.00 11.65 138 LEU H O 1
ATOM 5802 N N . GLY C 3 150 ? 23.533 -10.891 -46.022 1.00 10.29 139 GLY H N 1
ATOM 5803 C CA . GLY C 3 150 ? 23.162 -11.934 -45.082 1.00 10.09 139 GLY H CA 1
ATOM 5804 C C . GLY C 3 150 ? 23.429 -13.322 -45.609 1.00 9.81 139 GLY H C 1
ATOM 5805 O O . GLY C 3 150 ? 24.100 -13.529 -46.626 1.00 10.19 139 GLY H O 1
ATOM 5809 N N . CYS C 3 151 ? 22.900 -14.282 -44.856 1.00 9.46 140 CYS H N 1
ATOM 5810 C CA A CYS C 3 151 ? 22.945 -15.691 -45.220 0.57 9.47 140 CYS H CA 1
ATOM 5811 C CA B CYS C 3 151 ? 22.912 -15.663 -45.304 0.43 13.32 140 CYS H CA 1
ATOM 5812 C C . CYS C 3 151 ? 21.572 -16.303 -44.991 1.00 9.23 140 CYS H C 1
ATOM 5813 O O . CYS C 3 151 ? 20.956 -16.037 -43.955 1.00 10.11 140 CYS H O 1
ATOM 5826 N N . LEU C 3 152 ? 21.116 -17.104 -45.936 1.00 9.57 141 LEU H N 1
ATOM 5827 C CA . LEU C 3 152 ? 19.890 -17.888 -45.856 1.00 9.98 141 LEU H CA 1
ATOM 5828 C C . LEU C 3 152 ? 20.283 -19.312 -45.504 1.00 10.29 141 LEU H C 1
ATOM 5829 O O . LEU C 3 152 ? 21.090 -19.939 -46.208 1.00 11.73 141 LEU H O 1
ATOM 5845 N N . VAL C 3 153 ? 1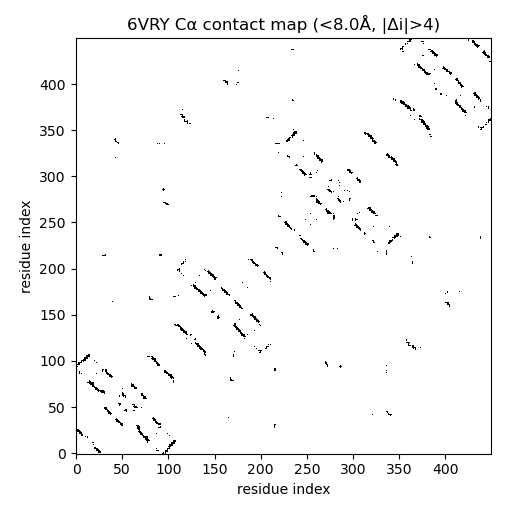9.744 -19.806 -44.410 1.00 9.86 142 VAL H N 1
ATOM 5846 C CA . VAL C 3 153 ? 20.063 -21.127 -43.881 1.00 10.83 142 VAL H CA 1
ATOM 5847 C C . VAL C 3 153 ? 18.798 -21.955 -44.058 1.00 10.48 142 VAL H C 1
ATOM 5848 O O . VAL C 3 153 ? 17.842 -21.824 -43.291 1.00 12.93 142 VAL H O 1
ATOM 5861 N N . LYS C 3 154 ? 18.769 -22.804 -45.074 1.00 12.55 143 LYS H N 1
ATOM 5862 C CA . LYS C 3 154 ? 17.540 -23.439 -45.511 1.00 13.58 143 LYS H CA 1
ATOM 5863 C C . LYS C 3 154 ? 17.549 -24.947 -45.296 1.00 13.73 143 LYS H C 1
ATOM 5864 O O . LYS C 3 154 ? 18.572 -25.627 -45.475 1.00 14.57 143 LYS H O 1
ATOM 5883 N N . ASP C 3 155 ? 16.373 -25.469 -44.947 1.00 11.42 144 ASP H N 1
ATOM 5884 C CA . ASP C 3 155 ? 16.041 -26.884 -45.065 1.00 11.32 144 ASP H CA 1
ATOM 5885 C C . ASP C 3 155 ? 16.779 -27.741 -44.043 1.00 11.94 144 ASP H C 1
ATOM 5886 O O . ASP C 3 155 ? 17.489 -28.674 -44.414 1.00 14.77 144 ASP H O 1
ATOM 5895 N N . TYR C 3 156 ? 16.607 -27.459 -42.754 1.00 10.86 145 TYR H N 1
ATOM 5896 C CA . TYR C 3 156 ? 17.259 -28.235 -41.718 1.00 12.11 145 TYR H CA 1
ATOM 5897 C C . TYR C 3 156 ? 16.242 -28.758 -40.713 1.00 10.87 145 TYR H C 1
ATOM 5898 O O . TYR C 3 156 ? 15.093 -28.299 -40.604 1.00 10.92 145 TYR H O 1
ATOM 5916 N N . PHE C 3 157 ? 16.677 -29.774 -39.965 1.00 11.41 146 PHE H N 1
ATOM 5917 C CA . PHE C 3 157 ? 15.830 -30.361 -38.928 1.00 11.51 146 PHE H CA 1
ATOM 5918 C C . PHE C 3 157 ? 16.697 -31.124 -37.940 1.00 11.81 146 PHE H C 1
ATOM 5919 O O . PHE C 3 157 ? 17.654 -31.779 -38.357 1.00 12.05 146 PHE H O 1
ATOM 5936 N N . PRO C 3 158 ? 16.430 -31.044 -36.630 1.00 11.89 147 PRO H N 1
ATOM 5937 C CA . PRO C 3 158 ? 15.493 -30.178 -35.913 1.00 11.69 147 PRO H CA 1
ATOM 5938 C C . PRO C 3 158 ? 16.143 -28.819 -35.596 1.00 11.12 147 PRO H C 1
ATOM 5939 O O . PRO C 3 158 ? 17.273 -28.561 -36.042 1.00 12.35 147 PRO H O 1
ATOM 5950 N N . GLU C 3 159 ? 15.477 -27.985 -34.809 1.00 11.73 148 GLU H N 1
ATOM 5951 C CA . GLU C 3 159 ? 16.123 -26.787 -34.281 1.00 12.27 148 GLU H CA 1
ATOM 5952 C C . GLU C 3 159 ? 17.210 -27.147 -33.262 1.00 10.91 148 GLU H C 1
ATOM 5953 O O . GLU C 3 159 ? 17.206 -28.231 -32.692 1.00 12.37 148 GLU H O 1
ATOM 5965 N N . PRO C 3 160 ? 18.166 -26.242 -33.005 1.00 11.50 149 PRO H N 1
ATOM 5966 C CA . PRO C 3 160 ? 18.339 -24.925 -33.587 1.00 10.46 149 PRO H CA 1
ATOM 5967 C C . PRO C 3 160 ? 19.533 -24.835 -34.501 1.00 11.20 149 PRO H C 1
ATOM 5968 O O . PRO C 3 160 ? 20.383 -25.724 -34.519 1.00 11.88 149 PRO H O 1
ATOM 5979 N N . VAL C 3 161 ? 19.587 -23.721 -35.234 1.00 13.08 150 VAL H N 1
ATOM 5980 C CA . VAL C 3 161 ? 20.786 -23.243 -35.899 1.00 12.44 150 VAL H CA 1
ATOM 5981 C C . VAL C 3 161 ? 21.209 -21.971 -35.189 1.00 14.95 150 VAL H C 1
ATOM 5982 O O . VAL C 3 161 ? 20.364 -21.155 -34.819 1.00 17.06 150 VAL H O 1
ATOM 5995 N N . THR C 3 162 ? 22.509 -21.815 -34.985 1.00 14.55 151 THR H N 1
ATOM 5996 C CA . THR C 3 162 ? 23.082 -20.567 -34.508 1.00 14.66 151 THR H CA 1
ATOM 5997 C C . THR C 3 162 ? 23.895 -19.933 -35.626 1.00 13.37 151 THR H C 1
ATOM 5998 O O . THR C 3 162 ? 24.478 -20.629 -36.461 1.00 13.80 151 THR H O 1
ATOM 6009 N N . VAL C 3 163 ? 23.937 -18.609 -35.632 1.00 12.67 152 VAL H N 1
ATOM 6010 C CA . VAL C 3 163 ? 24.677 -17.845 -36.624 1.00 11.98 152 VAL H CA 1
ATOM 6011 C C . VAL C 3 163 ? 25.453 -16.761 -35.895 1.00 12.33 152 VAL H C 1
ATOM 6012 O O . VAL C 3 163 ? 24.901 -16.067 -35.026 1.00 15.74 152 VAL H O 1
ATOM 6025 N N . SER C 3 164 ? 26.718 -16.621 -36.227 1.00 11.55 153 SER H N 1
ATOM 6026 C CA . SER C 3 164 ? 27.499 -15.447 -35.859 1.00 14.01 153 SER H CA 1
ATOM 6027 C C . SER C 3 164 ? 28.086 -14.856 -37.129 1.00 12.57 153 SER H C 1
ATOM 6028 O O . SER C 3 164 ? 28.003 -15.457 -38.200 1.00 12.79 153 SER H O 1
ATOM 6036 N N . TRP C 3 165 ? 28.664 -13.674 -37.017 1.00 11.24 154 TRP H N 1
ATOM 6037 C CA . TRP C 3 165 ? 29.339 -13.013 -38.127 1.00 10.75 154 TRP H CA 1
ATOM 6038 C C . TRP C 3 165 ? 30.786 -12.734 -37.743 1.00 14.22 154 TRP H C 1
ATOM 6039 O O . TRP C 3 165 ? 31.055 -12.263 -36.630 1.00 14.17 154 TRP H O 1
ATOM 6060 N N . ASN C 3 166 ? 31.706 -13.028 -38.654 1.00 13.97 155 ASN H N 1
ATOM 6061 C CA . ASN C 3 166 ? 33.132 -12.736 -38.456 1.00 13.94 155 ASN H CA 1
ATOM 6062 C C . ASN C 3 166 ? 33.624 -13.312 -37.132 1.00 16.94 155 ASN H C 1
ATOM 6063 O O . ASN C 3 166 ? 34.380 -12.678 -36.382 1.00 18.96 155 ASN H O 1
ATOM 6074 N N . SER C 3 167 ? 33.177 -14.537 -36.840 1.00 17.39 156 SER H N 1
ATOM 6075 C CA . SER C 3 167 ? 33.563 -15.280 -35.642 1.00 18.47 156 SER H CA 1
ATOM 6076 C C . SER C 3 167 ? 33.223 -14.546 -34.358 1.00 25.01 156 SER H C 1
ATOM 6077 O O . SER C 3 167 ? 33.911 -14.697 -33.344 1.00 29.12 156 SER H O 1
ATOM 6085 N N . GLY C 3 168 ? 32.134 -13.786 -34.379 1.00 19.83 157 GLY H N 1
ATOM 6086 C CA . GLY C 3 168 ? 31.714 -13.047 -33.223 1.00 23.09 157 GLY H CA 1
ATOM 6087 C C . GLY C 3 168 ? 32.225 -11.630 -33.158 1.00 19.42 157 GLY H C 1
ATOM 6088 O O . GLY C 3 168 ? 31.787 -10.877 -32.271 1.00 25.51 157 GLY H O 1
ATOM 6092 N N . ALA C 3 169 ? 33.115 -11.231 -34.070 1.00 17.89 158 ALA H N 1
ATOM 6093 C CA . ALA C 3 169 ? 33.628 -9.864 -34.058 1.00 21.80 158 ALA H CA 1
ATOM 6094 C C . ALA C 3 169 ? 32.608 -8.851 -34.563 1.00 20.98 158 ALA H C 1
ATOM 6095 O O . ALA C 3 169 ? 32.752 -7.651 -34.303 1.00 25.88 158 ALA H O 1
ATOM 6102 N N . LEU C 3 170 ? 31.596 -9.291 -35.298 1.00 16.31 159 LEU H N 1
ATOM 6103 C CA . LEU C 3 170 ? 30.586 -8.407 -35.859 1.00 15.76 159 LEU H CA 1
ATOM 6104 C C . LEU C 3 170 ? 29.261 -8.754 -35.193 1.00 15.37 159 LEU H C 1
ATOM 6105 O O . LEU C 3 170 ? 28.700 -9.831 -35.439 1.00 16.40 159 LEU H O 1
ATOM 6121 N N . THR C 3 171 ? 28.778 -7.844 -34.334 1.00 16.53 160 THR H N 1
ATOM 6122 C CA . THR C 3 171 ? 27.526 -8.045 -33.618 1.00 15.45 160 THR H CA 1
ATOM 6123 C C . THR C 3 171 ? 26.572 -6.878 -33.833 1.00 15.92 160 THR H C 1
ATOM 6124 O O . THR C 3 171 ? 25.355 -7.062 -33.856 1.00 16.23 160 THR H O 1
ATOM 6135 N N . SER C 3 172 ? 27.095 -5.669 -33.983 1.00 15.78 161 SER H N 1
ATOM 6136 C CA A SER C 3 172 ? 26.242 -4.504 -34.168 0.64 15.84 161 SER H CA 1
ATOM 6137 C CA B SER C 3 172 ? 26.236 -4.508 -34.164 0.36 17.29 161 SER H CA 1
ATOM 6138 C C . SER C 3 172 ? 25.545 -4.579 -35.521 1.00 15.69 161 SER H C 1
ATOM 6139 O O . SER C 3 172 ? 26.182 -4.831 -36.545 1.00 18.73 161 SER H O 1
ATOM 6154 N N . GLY C 3 173 ? 24.242 -4.362 -35.523 1.00 15.91 162 GLY H N 1
ATOM 6155 C CA . GLY C 3 173 ? 23.488 -4.387 -36.757 1.00 17.18 162 GLY H CA 1
ATOM 6156 C C . GLY C 3 173 ? 23.094 -5.762 -37.241 1.00 16.11 162 GLY H C 1
ATOM 6157 O O . GLY C 3 173 ? 22.470 -5.871 -38.303 1.00 15.14 162 GLY H O 1
ATOM 6161 N N . VAL C 3 174 ? 23.444 -6.818 -36.517 1.00 12.96 163 VAL H N 1
ATOM 6162 C CA . VAL C 3 174 ? 23.079 -8.166 -36.928 1.00 11.13 163 VAL H CA 1
ATOM 6163 C C . VAL C 3 174 ? 21.659 -8.473 -36.481 1.00 11.16 163 VAL H C 1
ATOM 6164 O O . VAL C 3 174 ? 21.290 -8.181 -35.334 1.00 14.28 163 VAL H O 1
ATOM 6177 N N . HIS C 3 175 ? 20.875 -9.085 -37.359 1.00 11.37 164 HIS H N 1
ATOM 6178 C CA . HIS C 3 175 ? 19.566 -9.624 -37.015 1.00 10.50 164 HIS H CA 1
ATOM 6179 C C . HIS C 3 175 ? 19.477 -11.062 -37.498 1.00 11.65 164 HIS H C 1
ATOM 6180 O O . HIS C 3 175 ? 19.438 -11.312 -38.705 1.00 11.70 164 HIS H O 1
ATOM 6194 N N . THR C 3 176 ? 19.413 -12.008 -36.573 1.00 11.39 165 THR H N 1
ATOM 6195 C CA . THR C 3 176 ? 19.205 -13.407 -36.903 1.00 11.05 165 THR H CA 1
ATOM 6196 C C . THR C 3 176 ? 17.750 -13.728 -36.610 1.00 11.95 165 THR H C 1
ATOM 6197 O O . THR C 3 176 ? 17.310 -13.652 -35.453 1.00 13.86 165 THR H O 1
ATOM 6208 N N . PHE C 3 177 ? 17.009 -14.046 -37.637 1.00 9.69 166 PHE H N 1
ATOM 6209 C CA . PHE C 3 177 ? 15.572 -14.207 -37.511 1.00 10.36 166 PHE H CA 1
ATOM 6210 C C . PHE C 3 177 ? 15.200 -15.543 -36.885 1.00 10.76 166 PHE H C 1
ATOM 6211 O O . PHE C 3 177 ? 15.882 -16.543 -37.100 1.00 12.14 166 PHE H O 1
ATOM 6228 N N . PRO C 3 178 ? 14.096 -15.580 -36.147 1.00 9.71 167 PRO H N 1
ATOM 6229 C CA . PRO C 3 178 ? 13.541 -16.874 -35.750 1.00 10.99 167 PRO H CA 1
ATOM 6230 C C . PRO C 3 178 ? 13.275 -17.737 -36.971 1.00 12.56 167 PRO H C 1
ATOM 6231 O O . PRO C 3 178 ? 12.843 -17.250 -38.012 1.00 12.72 167 PRO H O 1
ATOM 6242 N N . ALA C 3 179 ? 13.490 -19.039 -36.819 1.00 11.14 168 ALA H N 1
ATOM 6243 C CA . ALA C 3 179 ? 13.213 -19.947 -37.909 1.00 12.29 168 ALA H CA 1
ATOM 6244 C C . ALA C 3 179 ? 11.718 -20.035 -38.184 1.00 11.84 168 ALA H C 1
ATOM 6245 O O . ALA C 3 179 ? 10.868 -19.838 -37.302 1.00 14.08 168 ALA H O 1
ATOM 6252 N N . VAL C 3 180 ? 11.406 -20.353 -39.435 1.00 13.34 169 VAL H N 1
ATOM 6253 C CA . VAL C 3 180 ? 10.052 -20.677 -39.853 1.00 12.63 169 VAL H CA 1
ATOM 6254 C C . VAL C 3 180 ? 10.027 -22.154 -40.230 1.00 11.43 169 VAL H C 1
ATOM 6255 O O . VAL C 3 180 ? 11.007 -22.709 -40.741 1.00 12.39 169 VAL H O 1
ATOM 6268 N N . LEU C 3 181 ? 8.895 -22.789 -39.991 1.00 12.46 170 LEU H N 1
ATOM 6269 C CA . LEU C 3 181 ? 8.676 -24.156 -40.429 1.00 13.06 170 LEU H CA 1
ATOM 6270 C C . LEU C 3 181 ? 8.032 -24.106 -41.806 1.00 13.45 170 LEU H C 1
ATOM 6271 O O . LEU C 3 181 ? 6.950 -23.536 -41.990 1.00 15.54 170 LEU H O 1
ATOM 6287 N N . GLN C 3 182 ? 8.691 -24.718 -42.767 1.00 12.35 171 GLN H N 1
ATOM 6288 C CA . GLN C 3 182 ? 8.210 -24.711 -44.143 1.00 16.33 171 GLN H CA 1
ATOM 6289 C C . GLN C 3 182 ? 7.199 -25.825 -44.367 1.00 17.45 171 GLN H C 1
ATOM 6290 O O . GLN C 3 182 ? 7.034 -26.726 -43.545 1.00 16.72 171 GLN H O 1
ATOM 6304 N N . SER C 3 183 ? 6.515 -25.753 -45.516 1.00 22.82 172 SER H N 1
ATOM 6305 C CA . SER C 3 183 ? 5.556 -26.791 -45.875 1.00 21.44 172 SER H CA 1
ATOM 6306 C C . SER C 3 183 ? 6.193 -28.175 -45.885 1.00 23.99 172 SER H C 1
ATOM 6307 O O . SER C 3 183 ? 5.516 -29.174 -45.627 1.00 24.69 172 SER H O 1
ATOM 6315 N N . SER C 3 184 ? 7.481 -28.257 -46.207 1.00 18.58 173 SER H N 1
ATOM 6316 C CA . SER C 3 184 ? 8.192 -29.525 -46.271 1.00 18.20 173 SER H CA 1
ATOM 6317 C C . SER C 3 184 ? 8.455 -30.144 -44.905 1.00 23.96 173 SER H C 1
ATOM 6318 O O . SER C 3 184 ? 8.987 -31.255 -44.844 1.00 24.58 173 SER H O 1
ATOM 6326 N N . GLY C 3 185 ? 8.149 -29.448 -43.817 1.00 18.90 174 GLY H N 1
ATOM 6327 C CA . GLY C 3 185 ? 8.508 -29.923 -42.501 1.00 17.51 174 GLY H CA 1
ATOM 6328 C C . GLY C 3 185 ? 9.932 -29.615 -42.082 1.00 15.82 174 GLY H C 1
ATOM 6329 O O . GLY C 3 185 ? 10.350 -30.039 -40.994 1.00 17.65 174 GLY H O 1
ATOM 6333 N N . LEU C 3 186 ? 10.670 -28.890 -42.891 1.00 13.26 175 LEU H N 1
ATOM 6334 C CA . LEU C 3 186 ? 12.019 -28.449 -42.585 1.00 11.53 175 LEU H CA 1
ATOM 6335 C C . LEU C 3 186 ? 12.004 -26.979 -42.200 1.00 11.24 175 LEU H C 1
ATOM 6336 O O . LEU C 3 186 ? 11.160 -26.212 -42.663 1.00 13.52 175 LEU H O 1
ATOM 6352 N N . TYR C 3 187 ? 12.962 -26.587 -41.389 1.00 10.58 176 TYR H N 1
ATOM 6353 C CA . TYR C 3 187 ? 13.067 -25.201 -40.951 1.00 10.12 176 TYR H CA 1
ATOM 6354 C C . TYR C 3 187 ? 13.958 -24.413 -41.884 1.00 9.85 176 TYR H C 1
ATOM 6355 O O . TYR C 3 187 ? 14.795 -24.969 -42.586 1.00 10.30 176 TYR H O 1
ATOM 6373 N N . SER C 3 188 ? 13.778 -23.086 -41.858 1.00 9.57 177 SER H N 1
ATOM 6374 C CA A SER C 3 188 ? 14.619 -22.149 -42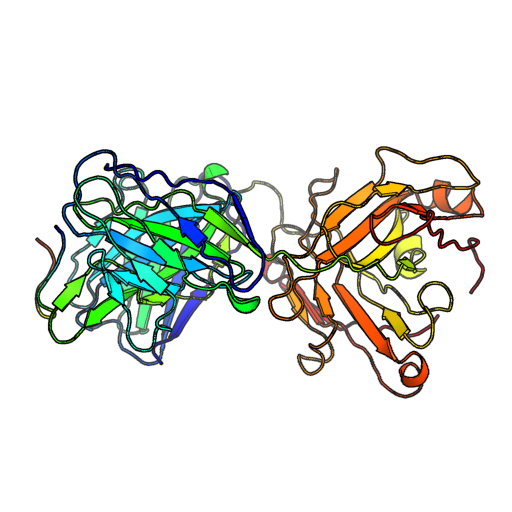.589 0.62 10.34 177 SER H CA 1
ATOM 6375 C CA B SER C 3 188 ? 14.659 -22.170 -42.558 0.38 11.27 177 SER H CA 1
ATOM 6376 C C . SER C 3 188 ? 14.736 -20.882 -41.756 1.00 9.59 177 SER H C 1
ATOM 6377 O O . SER C 3 188 ? 13.770 -20.483 -41.095 1.00 11.69 177 SER H O 1
ATOM 6392 N N . LEU C 3 189 ? 15.903 -20.242 -41.814 1.00 9.60 178 LEU H N 1
ATOM 6393 C CA . LEU C 3 189 ? 16.035 -18.909 -41.252 1.00 10.75 178 LEU H CA 1
ATOM 6394 C C . LEU C 3 189 ? 17.027 -18.101 -42.068 1.00 10.39 178 LEU H C 1
ATOM 6395 O O . LEU C 3 189 ? 17.740 -18.625 -42.916 1.00 11.22 178 LEU H O 1
ATOM 6411 N N . SER C 3 190 ? 17.034 -16.802 -41.833 1.00 9.90 179 SER H N 1
ATOM 6412 C CA A SER C 3 190 ? 18.029 -15.905 -42.407 0.43 8.83 179 SER H CA 1
ATOM 6413 C CA B SER C 3 190 ? 18.066 -15.945 -42.392 0.57 10.75 179 SER H CA 1
ATOM 6414 C C . SER C 3 190 ? 18.695 -15.119 -41.290 1.00 10.36 179 SER H C 1
ATOM 6415 O O . SER C 3 190 ? 18.087 -14.877 -40.229 1.00 9.92 179 SER H O 1
ATOM 6430 N N . SER C 3 191 ? 19.936 -14.716 -41.533 1.00 9.07 180 SER H N 1
ATOM 6431 C CA . SER C 3 191 ? 20.656 -13.791 -40.679 1.00 8.71 180 SER H CA 1
ATOM 6432 C C . SER C 3 191 ? 21.177 -12.672 -41.566 1.00 10.43 180 SER H C 1
ATOM 6433 O O . SER C 3 191 ? 21.783 -12.950 -42.609 1.00 10.71 180 SER H O 1
ATOM 6441 N N . VAL C 3 192 ? 20.935 -11.421 -41.169 1.00 9.19 181 VAL H N 1
ATOM 6442 C CA . VAL C 3 192 ? 21.336 -10.269 -41.963 1.00 9.37 181 VAL H CA 1
ATOM 6443 C C . VAL C 3 192 ? 22.134 -9.311 -41.105 1.00 10.78 181 VAL H C 1
ATOM 6444 O O . VAL C 3 192 ? 22.114 -9.364 -39.867 1.00 11.30 181 VAL H O 1
ATOM 6457 N N . VAL C 3 193 ? 22.876 -8.436 -41.783 1.00 11.29 182 VAL H N 1
ATOM 6458 C CA . VAL C 3 193 ? 23.603 -7.363 -41.119 1.00 11.49 182 VAL H CA 1
ATOM 6459 C C . VAL C 3 193 ? 23.561 -6.170 -42.045 1.00 12.13 182 VAL H C 1
ATOM 6460 O O . VAL C 3 193 ? 23.530 -6.324 -43.259 1.00 12.47 182 VAL H O 1
ATOM 6473 N N . THR C 3 194 ? 23.501 -4.983 -41.474 1.00 11.55 183 THR H N 1
ATOM 6474 C CA . THR C 3 194 ? 23.667 -3.748 -42.233 1.00 13.09 183 THR H CA 1
ATOM 6475 C C . THR C 3 194 ? 25.012 -3.122 -41.905 1.00 13.17 183 THR H C 1
ATOM 6476 O O . THR C 3 194 ? 25.461 -3.139 -40.743 1.00 15.12 183 THR H O 1
ATOM 6487 N N . VAL C 3 195 ? 25.667 -2.577 -42.933 1.00 12.72 184 VAL H N 1
ATOM 6488 C CA . VAL C 3 195 ? 27.018 -2.049 -42.821 1.00 13.29 184 VAL H CA 1
ATOM 6489 C C . VAL C 3 195 ? 27.133 -0.843 -43.745 1.00 15.34 184 VAL H C 1
ATOM 6490 O O . VAL C 3 195 ? 26.288 -0.667 -44.631 1.00 15.10 184 VAL H O 1
ATOM 6503 N N . PRO C 3 196 ? 28.162 -0.026 -43.660 1.00 14.78 185 PRO H N 1
ATOM 6504 C CA . PRO C 3 196 ? 28.338 1.040 -44.650 1.00 15.62 185 PRO H CA 1
ATOM 6505 C C . PRO C 3 196 ? 28.568 0.428 -46.015 1.00 15.74 185 PRO H C 1
ATOM 6506 O O . PRO C 3 196 ? 29.350 -0.511 -46.167 1.00 15.49 185 PRO H O 1
ATOM 6517 N N . SER C 3 197 ? 27.898 0.987 -47.032 1.00 16.78 186 SER H N 1
ATOM 6518 C CA . SER C 3 197 ? 28.117 0.509 -48.387 1.00 16.39 186 SER H CA 1
ATOM 6519 C C . SER C 3 197 ? 29.588 0.625 -48.784 1.00 17.06 186 SER H C 1
ATOM 6520 O O . SER C 3 197 ? 30.114 -0.222 -49.523 1.00 20.24 186 SER H O 1
ATOM 6528 N N . SER C 3 198 ? 30.271 1.670 -48.311 1.00 17.74 187 SER H N 1
ATOM 6529 C CA . SER C 3 198 ? 31.681 1.878 -48.624 1.00 19.18 187 SER H CA 1
ATOM 6530 C C . SER C 3 198 ? 32.575 0.801 -48.036 1.00 21.20 187 SER H C 1
ATOM 6531 O O . SER C 3 198 ? 33.720 0.669 -48.465 1.00 21.51 187 SER H O 1
ATOM 6539 N N . SER C 3 199 ? 32.076 0.013 -47.090 1.00 17.13 188 SER H N 1
ATOM 6540 C CA . SER C 3 199 ? 32.880 -1.061 -46.519 1.00 16.76 188 SER H CA 1
ATOM 6541 C C . SER C 3 199 ? 32.880 -2.326 -47.370 1.00 17.09 188 SER H C 1
ATOM 6542 O O . SER C 3 199 ? 33.676 -3.223 -47.107 1.00 17.93 188 SER H O 1
ATOM 6550 N N . LEU C 3 200 ? 32.014 -2.436 -48.380 1.00 17.75 189 LEU H N 1
ATOM 6551 C CA . LEU C 3 200 ? 31.931 -3.701 -49.101 1.00 19.92 189 LEU H CA 1
ATOM 6552 C C . LEU C 3 200 ? 33.217 -4.024 -49.854 1.00 21.36 189 LEU H C 1
ATOM 6553 O O . LEU C 3 200 ? 33.553 -5.199 -50.034 1.00 23.41 189 LEU H O 1
ATOM 6569 N N . GLY C 3 201 ? 33.944 -3.019 -50.281 1.00 20.95 190 GLY H N 1
ATOM 6570 C CA . GLY C 3 201 ? 35.226 -3.286 -50.899 1.00 28.95 190 GLY H CA 1
ATOM 6571 C C . GLY C 3 201 ? 36.418 -3.318 -49.965 1.00 29.73 190 GLY H C 1
ATOM 6572 O O . GLY C 3 201 ? 37.541 -3.560 -50.427 1.00 28.96 190 GLY H O 1
ATOM 6576 N N . THR C 3 202 ? 36.214 -3.090 -48.663 1.00 22.72 191 THR H N 1
ATOM 6577 C CA . THR C 3 202 ? 37.323 -2.931 -47.736 1.00 20.11 191 THR H CA 1
ATOM 6578 C C . THR C 3 202 ? 37.195 -3.767 -46.467 1.00 24.13 191 THR H C 1
ATOM 6579 O O . THR C 3 202 ? 38.059 -3.645 -45.583 1.00 26.30 191 THR H O 1
ATOM 6590 N N . GLN C 3 203 ? 36.183 -4.617 -46.362 1.00 18.66 192 GLN H N 1
ATOM 6591 C CA . GLN C 3 203 ? 35.957 -5.481 -45.214 1.00 18.52 192 GLN H CA 1
ATOM 6592 C C . GLN C 3 203 ? 35.379 -6.800 -45.715 1.00 21.57 192 GLN H C 1
ATOM 6593 O O . GLN C 3 203 ? 34.612 -6.833 -46.680 1.00 24.42 192 GLN H O 1
ATOM 6607 N N . THR C 3 204 ? 35.750 -7.889 -45.059 1.00 16.90 193 THR H N 1
ATOM 6608 C CA . THR C 3 204 ? 35.228 -9.206 -45.382 1.00 20.00 193 THR H CA 1
ATOM 6609 C C . THR C 3 204 ? 34.126 -9.560 -44.396 1.00 15.58 193 THR H C 1
ATOM 6610 O O . THR C 3 204 ? 34.240 -9.281 -43.203 1.00 17.64 193 THR H O 1
ATOM 6621 N N . TYR C 3 205 ? 33.027 -10.119 -44.912 1.00 13.15 194 TYR H N 1
ATOM 6622 C CA . TYR C 3 205 ? 31.881 -10.522 -44.100 1.00 12.67 194 TYR H CA 1
ATOM 6623 C C . TYR C 3 205 ? 31.626 -12.014 -44.267 1.00 12.51 194 TYR H C 1
ATOM 6624 O O . TYR C 3 205 ? 31.389 -12.482 -45.387 1.00 13.98 194 TYR H O 1
ATOM 6642 N N . ILE C 3 206 ? 31.688 -12.750 -43.159 1.00 12.43 195 ILE H N 1
ATOM 6643 C CA . ILE C 3 206 ? 31.555 -14.199 -43.141 1.00 12.64 195 ILE H CA 1
ATOM 6644 C C . ILE C 3 206 ? 30.496 -14.581 -42.121 1.00 12.98 195 ILE H C 1
ATOM 6645 O O . ILE C 3 206 ? 30.563 -14.171 -40.959 1.00 13.18 195 ILE H O 1
ATOM 6661 N N . CYS C 3 207 ? 29.523 -15.364 -42.538 1.00 11.61 196 CYS H N 1
ATOM 6662 C CA A CYS C 3 207 ? 28.535 -15.884 -41.618 0.68 10.53 196 CYS H CA 1
ATOM 6663 C CA B CYS C 3 207 ? 28.498 -15.896 -41.639 0.32 12.44 196 CYS H CA 1
ATOM 6664 C C . CYS C 3 207 ? 28.917 -17.291 -41.196 1.00 12.39 196 CYS H C 1
ATOM 6665 O O . CYS C 3 207 ? 29.270 -18.124 -42.037 1.00 13.60 196 CYS H O 1
ATOM 6678 N N . ASN C 3 208 ? 28.907 -17.529 -39.881 1.00 11.02 197 ASN H N 1
ATOM 6679 C CA . ASN C 3 208 ? 29.346 -18.778 -39.269 1.00 11.08 197 ASN H CA 1
ATOM 6680 C C . ASN C 3 208 ? 28.083 -19.472 -38.784 1.00 11.46 197 ASN H C 1
ATOM 6681 O O . ASN C 3 208 ? 27.416 -18.968 -37.869 1.00 12.57 197 ASN H O 1
ATOM 6692 N N . VAL C 3 209 ? 27.744 -20.590 -39.397 1.00 11.43 198 VAL H N 1
ATOM 6693 C CA . VAL C 3 209 ? 26.492 -21.303 -39.150 1.00 10.71 198 VAL H CA 1
ATOM 6694 C C . VAL C 3 209 ? 26.810 -22.628 -38.478 1.00 13.72 198 VAL H C 1
ATOM 6695 O O . VAL C 3 209 ? 27.690 -23.369 -38.941 1.00 13.70 198 VAL H O 1
ATOM 6708 N N . ASN C 3 210 ? 26.084 -22.951 -37.403 1.00 12.49 199 ASN H N 1
ATOM 6709 C CA . ASN C 3 210 ? 26.274 -24.222 -36.719 1.00 11.97 199 ASN H CA 1
ATOM 6710 C C . ASN C 3 210 ? 24.922 -24.883 -36.529 1.00 11.84 199 ASN H C 1
ATOM 6711 O O . ASN C 3 210 ? 23.983 -24.253 -36.039 1.00 13.54 199 ASN H O 1
ATOM 6722 N N . HIS C 3 211 ? 24.808 -26.128 -36.957 1.00 13.29 200 HIS H N 1
ATOM 6723 C CA . HIS C 3 211 ? 23.646 -26.966 -36.698 1.00 12.54 200 HIS H CA 1
ATOM 6724 C C . HIS C 3 211 ? 24.184 -28.201 -35.987 1.00 12.03 200 HIS H C 1
ATOM 6725 O O . HIS C 3 211 ? 24.546 -29.191 -36.624 1.00 13.60 200 HIS H O 1
ATOM 6739 N N . LYS C 3 212 ? 24.179 -28.170 -34.660 1.00 14.47 201 LYS H N 1
ATOM 6740 C CA . LYS C 3 212 ? 24.772 -29.258 -33.897 1.00 15.59 201 LYS H CA 1
ATOM 6741 C C . LYS C 3 212 ? 24.074 -30.599 -34.096 1.00 15.61 201 LYS H C 1
ATOM 6742 O O . LYS C 3 212 ? 24.772 -31.619 -34.134 1.00 17.00 201 LYS H O 1
ATOM 6761 N N . PRO C 3 213 ? 22.745 -30.673 -34.264 1.00 14.59 202 PRO H N 1
ATOM 6762 C CA . PRO C 3 213 ? 22.132 -32.003 -34.428 1.00 16.66 202 PRO H CA 1
ATOM 6763 C C . PRO C 3 213 ? 22.634 -32.798 -35.617 1.00 16.70 202 PRO H C 1
ATOM 6764 O O . PRO C 3 213 ? 22.608 -34.032 -35.578 1.00 19.81 202 PRO H O 1
ATOM 6775 N N . SER C 3 214 ? 23.088 -32.140 -36.686 1.00 15.55 203 SER H N 1
ATOM 6776 C CA . SER C 3 214 ? 23.647 -32.824 -37.845 1.00 15.61 203 SER H CA 1
ATOM 6777 C C . SER C 3 214 ? 25.166 -32.715 -37.910 1.00 16.55 203 SER H C 1
ATOM 6778 O O . SER C 3 214 ? 25.761 -33.127 -38.907 1.00 19.71 203 SER H O 1
ATOM 6786 N N . ASN C 3 215 ? 25.801 -32.152 -36.884 1.00 16.70 204 ASN H N 1
ATOM 6787 C CA . ASN C 3 215 ? 27.244 -31.884 -36.895 1.00 19.79 204 ASN H CA 1
ATOM 6788 C C . ASN C 3 215 ? 27.652 -31.060 -38.112 1.00 18.69 204 ASN H C 1
ATOM 6789 O O . ASN C 3 215 ? 28.665 -31.344 -38.757 1.00 23.38 204 ASN H O 1
ATOM 6800 N N . THR C 3 216 ? 26.847 -30.056 -38.457 1.00 16.50 205 THR H N 1
ATOM 6801 C CA . THR C 3 216 ? 27.103 -29.218 -39.628 1.00 16.07 205 THR H CA 1
ATOM 6802 C C . THR C 3 216 ? 27.631 -27.869 -39.159 1.00 17.91 205 THR H C 1
ATOM 6803 O O . THR C 3 216 ? 26.968 -27.177 -38.386 1.00 19.22 205 THR H O 1
ATOM 6814 N N . LYS C 3 217 ? 28.807 -27.488 -39.636 1.00 13.73 206 LYS H N 1
ATOM 6815 C CA . LYS C 3 217 ? 29.347 -26.154 -39.427 1.00 14.98 206 LYS H CA 1
ATOM 6816 C C . LYS C 3 217 ? 29.756 -25.604 -40.796 1.00 12.06 206 LYS H C 1
ATOM 6817 O O . LYS C 3 217 ? 30.424 -26.292 -41.564 1.00 12.39 206 LYS H O 1
ATOM 6836 N N . VAL C 3 218 ? 29.373 -24.366 -41.079 1.00 12.80 207 VAL H N 1
ATOM 6837 C CA . VAL C 3 218 ? 29.648 -23.707 -42.354 1.00 12.30 207 VAL H CA 1
ATOM 6838 C C . VAL C 3 218 ? 30.120 -22.288 -42.074 1.00 14.56 207 VAL H C 1
ATOM 6839 O O . VAL C 3 218 ? 29.533 -21.584 -41.247 1.00 15.58 207 VAL H O 1
ATOM 6852 N N . ASP C 3 219 ? 31.169 -21.854 -42.773 1.00 13.41 208 ASP H N 1
ATOM 6853 C CA . ASP C 3 219 ? 31.568 -20.452 -42.826 1.00 13.88 208 ASP H CA 1
ATOM 6854 C C . ASP C 3 219 ? 31.407 -19.997 -44.262 1.00 14.36 208 ASP H C 1
ATOM 6855 O O . ASP C 3 219 ? 32.031 -20.564 -45.172 1.00 15.42 208 ASP H O 1
ATOM 6864 N N . LYS C 3 220 ? 30.574 -18.996 -44.477 1.00 12.38 209 LYS H N 1
ATOM 6865 C CA . LYS C 3 220 ? 30.296 -18.510 -45.818 1.00 13.69 209 LYS H CA 1
ATOM 6866 C C . LYS C 3 220 ? 30.679 -17.043 -45.928 1.00 12.69 209 LYS H C 1
ATOM 6867 O O . LYS C 3 220 ? 30.091 -16.198 -45.254 1.00 12.17 209 LYS H O 1
ATOM 6886 N N . ARG C 3 221 ? 31.644 -16.745 -46.786 1.00 13.94 210 ARG H N 1
ATOM 6887 C CA . ARG C 3 221 ? 32.011 -15.364 -47.108 1.00 13.58 210 ARG H CA 1
ATOM 6888 C C . ARG C 3 221 ? 30.994 -14.834 -48.109 1.00 15.88 210 ARG H C 1
ATOM 6889 O O . ARG C 3 221 ? 30.766 -15.456 -49.146 1.00 18.69 210 ARG H O 1
ATOM 6910 N N . VAL C 3 222 ? 30.351 -13.720 -47.775 1.00 12.45 211 VAL H N 1
ATOM 6911 C CA . VAL C 3 222 ? 29.294 -13.109 -48.573 1.00 13.09 211 VAL H CA 1
ATOM 6912 C C . VAL C 3 222 ? 29.858 -11.840 -49.205 1.00 14.45 211 VAL H C 1
ATOM 6913 O O . VAL C 3 222 ? 30.289 -10.920 -48.494 1.00 16.59 211 VAL H O 1
ATOM 6926 N N . GLU C 3 223 ? 29.827 -11.783 -50.528 1.00 17.66 212 GLU H N 1
ATOM 6927 C CA . GLU C 3 223 ? 30.445 -10.708 -51.290 1.00 18.40 212 GLU H CA 1
ATOM 6928 C C . GLU C 3 223 ? 29.476 -10.228 -52.353 1.00 18.05 212 GLU H C 1
ATOM 6929 O O . GLU C 3 223 ? 28.546 -10.949 -52.726 1.00 19.85 212 GLU H O 1
ATOM 6941 N N . PRO C 3 224 ? 29.665 -9.014 -52.870 1.00 21.36 213 PRO H N 1
ATOM 6942 C CA . PRO C 3 224 ? 28.832 -8.581 -53.998 1.00 22.14 213 PRO H CA 1
ATOM 6943 C C . PRO C 3 224 ? 29.010 -9.526 -55.179 1.00 27.84 213 PRO H C 1
ATOM 6944 O O . PRO C 3 224 ? 30.086 -10.085 -55.393 1.00 31.82 213 PRO H O 1
ATOM 6955 N N . LYS C 3 225 ? 27.919 -9.733 -55.917 1.00 40.04 214 LYS H N 1
ATOM 6956 C CA . LYS C 3 225 ? 27.900 -10.649 -57.060 1.00 41.50 214 LYS H CA 1
ATOM 6957 C C . LYS C 3 225 ? 28.915 -10.209 -58.115 1.00 50.90 214 LYS H C 1
ATOM 6958 O O . LYS C 3 225 ? 28.713 -9.211 -58.802 1.00 48.28 214 LYS H O 1
#

Nearest PDB structures (foldseek):
  6vry-assembly1_H  TM=1.004E+00  e=5.943E-44  Macaca mulatta
  9c7d-assembly1_H  TM=9.491E-01  e=3.330E-36  Homo sapiens
  3qhf-assembly1_H  TM=9.620E-01  e=8.018E-33  Homo sapiens
  7uvs-assembly2_D  TM=9.701E-01  e=3.965E-32  Homo sapiens
  6xrj-assembly3_E  TM=6.707E-01  e=5.990E-32  Homo sapiens

Sequence (450 aa):
EIVMTTQSPVTLSLSPGERATLSCRASQSVNASLAWYQQKPGQAPRLLIYDDASTRATGLPDRFSGSGSSGTEFTTLSISSLEEPEDFAVYYCQHYFNWPLTFGGGTKVEIKRTVVAAPSSVFIFPPSDEQLKSGTASVVCLLNNFYPREAKVQWKVDNALLQSSGNSQESVTEQDSSKDSTYSLSSTLTLSKADYEKHKVYACCEVTHQGLSSSPVTKSFNRGECGLKRDDKTKEYNQVQLQESGPGLVKPSETLSLTCAVSGGSSISDYYYWNWIRQFPGKGLEWIGNIYGKSASTYYNPSLKSRVSISKDTSKNQFFLKLSSVTAADTAVYYCAREYCIGSTCYPILDSWGQGAVVTVSSASTTKGPSVFPLAPSSKSTSGGTAALGCCLVKDYFPEPVTVSWNSGALTSSGVHTFPAVLQSSGLYSSLSSSVVTVPSSSLGTQTYICCNVNHKPSNTKVDKRVEPK

Radius of gyration: 24.26 Å; Cα contacts (8 Å, |Δi|>4): 1258; chains: 3; bounding box: 43×52×73 Å

Foldseek 3Di:
DKAKAKDDQEAEEAFFAKDKIKIFIPWFLFQQKWKWWADPPDDTDTADGSQFHGDPPHPPQWGKDDGTGMIIIMRHGDALLSFTWMKMWGDSDPDIDIYPTYGYAYDDDWDFWDKDKDWFDPVVLVPFKTKIKIKTPFGPDPDKDKWKAFQRRTDDDQKDKDKDRQDSHSRTIMMMIIGMDTSVVVVVTFKIKIWMDDPNDPHIDIDIGTPPDD/DWDDDPVDDTD/DKAKAKDDAQEAEAQAKGKIKIAIPPDFLLDAWWKFKWWAAPVGDIGTAKTAGSNDRDIDGDVVQVVFWDKAADRVRRMIMIMGGRDDQRPFTWMKMFIWDDDDHDTDRDGDYIHPTRGHGHHPDDWDAWDKDWQAWDPVQQDVQKGKIWIKTDFGDDDDKDKDKPVPPDDPQKDKDDWDQDPVRGIITMIMGMDGNVCLVPDWIWMWMADVNVRDIDIHTHHHD

B-factor: mean 20.95, std 11.88, range [6.68, 95.45]

Solvent-accessible surface area: 19442 Å² total; per-residue (Å²): 138,7,76,10,80,15,59,52,113,87,35,48,41,44,63,44,95,145,0,72,0,42,0,147,3,78,88,54,0,94,42,12,0,0,0,0,11,16,55,66,87,92,20,4,146,11,2,0,12,44,4,71,58,106,17,129,74,28,57,112,42,5,40,9,61,40,72,18,51,76,2,36,0,13,0,50,43,1,73,39,90,1,8,2,28,0,0,0,0,0,2,60,54,63,6,2,16,18,2,58,7,0,76,0,33,0,94,78,102,75,21,44,10,49,7,2,0,1,20,8,3,90,83,4,18,175,85,37,42,0,3,0,0,0,0,0,8,57,0,17,24,116,130,31,130,22,46,4,49,7,64,122,53,115,41,104,86,47,46,74,84,12,25,15,74,6,48,64,178,59,4,7,11,0,5,7,1,28,0,61,20,53,79,69,59,7,70,139,64,116,53,0,9,0,38,0,52,9,133,29,32,127,71,69,52,73,41,56,10,46,78,74,112,107,64,27,126,11,69,53,84,136,79,10,194,197,24,100,7,91,9,60,48,84,14,36,14,115,55,89,92,69,1,45,4,32,0,43,11,62,69,28,53,0,42,41,81,23,0,0,0,0,0,10,8,52,99,76,108,27,15,40,1,0,0,0,9,7,3,99,34,91,22,47,38,58,5,62,82,7,131,108,58,14,55,8,44,56,43,62,110,134,34,38,0,39,0,94,1,40,67,0,72,71,77,3,30,5,41,0,12,0,0,35,1,17,22,81,66,70,37,0,21,1,0,0,64,22,25,1,128,19,14,48,0,17,6,24,88,50,90,60,98,26,14,54,17,25,19,4,7,1,23,91,20,0,42,44,75,59,53,0,0,0,0,0,5,0,20,38,1,17,0,59,50,13,78,24,43,1,35,101,39,93,33,100,92,34,36,26,54,4,62,27,32,99,26,131,78,35,36,37,10,15,6,0,1,0,29,12,79,32,95,17,39,77,118,101,59,14,54,0,27,3,32,0,147,34,31,139,30,170,45,108,42,141,6,84,63,120

Secondary structure (DSSP, 8-state):
---EETTS---/--EEEEES-SEE-TTS-EEEEEEEESS-SSSSSEEEEEEE-TT--EEEEEEEETTSS-EEE-TTTTTTEEEEEETTTTEEEEEE-S--GGG-EEEEEEEEEEETTEEEEEEEEE---EEEEE-SSPPBPPEEEEE---GGGEETTEEEEEEEEEEEBSS--EEEEGGGTB-TTEEEPPPEE-TTS-EEEEEEEEEEGGGTTT---EEEEEEGGGTEEEEEE----/---EEEE-SEEEE-TTPPEEEEEEESS--TT-EEEEEE-TTS--EEEEETTTEEPTT--TTEEEEEETTEEEEEESS--GGG-EEEEEEE-SSSSPEE---EEEEEP---BPPEEEEEPPPHHHHTTTEEEEEEEEEEEBSS--EEEEEETTEEP-SSEEEEEPPPPTTT--EEEEEEEEEEHHHHTT--EEEEEEE-TT-SS-EEEEEETT--